Protein AF-0000000084851177 (afdb_homodimer)

Structure (mmCIF, N/CA/C/O backbone):
data_AF-0000000084851177-model_v1
#
loop_
_entity.id
_entity.type
_entity.pdbx_description
1 polymer 'Phosphatidic acid phosphatase type 2/haloperoxidase domain-containing protein'
#
loop_
_atom_site.group_PDB
_atom_site.id
_atom_site.type_symbol
_atom_site.label_atom_id
_atom_site.label_alt_id
_atom_site.label_comp_id
_atom_site.label_asym_id
_atom_site.label_entity_id
_atom_site.label_seq_id
_atom_site.pdbx_PDB_ins_code
_atom_site.Cartn_x
_atom_site.Cartn_y
_atom_site.Cartn_z
_atom_site.occupancy
_atom_site.B_iso_or_equiv
_atom_site.auth_seq_id
_atom_site.auth_comp_id
_atom_site.auth_asym_id
_atom_site.auth_atom_id
_atom_site.pdbx_PDB_model_num
ATOM 1 N N . MET A 1 1 ? 16.797 -31.953 -0.161 1 45.25 1 MET A N 1
ATOM 2 C CA . MET A 1 1 ? 15.797 -31.672 -1.191 1 45.25 1 MET A CA 1
ATOM 3 C C . MET A 1 1 ? 14.469 -32.344 -0.862 1 45.25 1 MET A C 1
ATOM 5 O O . MET A 1 1 ? 14.414 -33.562 -0.665 1 45.25 1 MET A O 1
ATOM 9 N N . SER A 1 2 ? 13.609 -31.5 -0.364 1 51.16 2 SER A N 1
ATOM 10 C CA . SER A 1 2 ? 12.445 -32.125 0.241 1 51.16 2 SER A CA 1
ATOM 11 C C . SER A 1 2 ? 11.672 -32.969 -0.784 1 51.16 2 SER A C 1
ATOM 13 O O . SER A 1 2 ? 11.336 -32.469 -1.859 1 51.16 2 SER A O 1
ATOM 15 N N . GLU A 1 3 ? 11.852 -34.188 -0.796 1 60.59 3 GLU A N 1
ATOM 16 C CA . GLU A 1 3 ? 11.305 -35.312 -1.53 1 60.59 3 GLU A CA 1
ATOM 17 C C . GLU A 1 3 ? 9.781 -35.25 -1.607 1 60.59 3 GLU A C 1
ATOM 19 O O . GLU A 1 3 ? 9.141 -36.062 -2.271 1 60.59 3 GLU A O 1
ATOM 24 N N . GLY A 1 4 ? 9.203 -34.062 -1.124 1 67.56 4 GLY A N 1
ATOM 25 C CA . GLY A 1 4 ? 7.754 -34.156 -1.092 1 67.56 4 GLY A CA 1
ATOM 26 C C . GLY A 1 4 ? 7.094 -33.656 -2.352 1 67.56 4 GLY A C 1
ATOM 27 O O . GLY A 1 4 ? 7.766 -33.125 -3.246 1 67.56 4 GLY A O 1
ATOM 28 N N . GLN A 1 5 ? 5.844 -33.969 -2.664 1 81.94 5 GLN A N 1
ATOM 29 C CA . GLN A 1 5 ? 5.031 -33.562 -3.797 1 81.94 5 GLN A CA 1
ATOM 30 C C . GLN A 1 5 ? 4.922 -32.031 -3.846 1 81.94 5 GLN A C 1
ATOM 32 O O . GLN A 1 5 ? 4.641 -31.391 -2.83 1 81.94 5 GLN A O 1
ATOM 37 N N . LYS A 1 6 ? 5.371 -31.438 -4.945 1 85.69 6 LYS A N 1
ATOM 38 C CA . LYS A 1 6 ? 5.281 -29.984 -5.121 1 85.69 6 LYS A CA 1
ATOM 39 C C . LYS A 1 6 ? 3.887 -29.578 -5.586 1 85.69 6 LYS A C 1
ATOM 41 O O . LYS A 1 6 ? 3.271 -30.266 -6.406 1 85.69 6 LYS A O 1
ATOM 46 N N . ALA A 1 7 ? 3.34 -28.625 -4.938 1 84.56 7 ALA A N 1
ATOM 47 C CA . ALA A 1 7 ? 2.045 -28.062 -5.305 1 84.56 7 ALA A CA 1
ATOM 48 C C . ALA A 1 7 ? 2.152 -26.562 -5.559 1 84.56 7 ALA A C 1
ATOM 50 O O . ALA A 1 7 ? 3.053 -25.906 -5.035 1 84.56 7 ALA A O 1
ATOM 51 N N . SER A 1 8 ? 1.317 -26.047 -6.449 1 85.31 8 SER A N 1
ATOM 52 C CA . SER A 1 8 ? 1.237 -24.609 -6.68 1 85.31 8 SER A CA 1
ATOM 53 C C . SER A 1 8 ? 0.505 -23.906 -5.543 1 85.31 8 SER A C 1
ATOM 55 O O . SER A 1 8 ? -0.486 -24.422 -5.02 1 85.31 8 SER A O 1
ATOM 57 N N . LEU A 1 9 ? 1.053 -22.797 -5.156 1 84.75 9 LEU A N 1
ATOM 58 C CA . LEU A 1 9 ? 0.37 -21.984 -4.156 1 84.75 9 LEU A CA 1
ATOM 59 C C . LEU A 1 9 ? -0.953 -21.453 -4.695 1 84.75 9 LEU A C 1
ATOM 61 O O . LEU A 1 9 ? -0.966 -20.594 -5.586 1 84.75 9 LEU A O 1
ATOM 65 N N . ASP A 1 10 ? -2.025 -21.828 -4.066 1 82 10 ASP A N 1
ATOM 66 C CA . ASP A 1 10 ? -3.371 -21.562 -4.566 1 82 10 ASP A CA 1
ATOM 67 C C . ASP A 1 10 ? -3.678 -20.062 -4.539 1 82 10 ASP A C 1
ATOM 69 O O . ASP A 1 10 ? -4.359 -19.547 -5.426 1 82 10 ASP A O 1
ATOM 73 N N . LEU A 1 11 ? -3.176 -19.375 -3.617 1 82.12 11 LEU A N 1
ATOM 74 C CA . LEU A 1 11 ? -3.475 -17.969 -3.346 1 82.12 11 LEU A CA 1
ATOM 75 C C . LEU A 1 11 ? -3.127 -17.094 -4.547 1 82.12 11 LEU A C 1
ATOM 77 O O . LEU A 1 11 ? -3.787 -16.078 -4.797 1 82.12 11 LEU A O 1
ATOM 81 N N . THR A 1 12 ? -2.15 -17.547 -5.367 1 87.44 12 THR A N 1
ATOM 82 C CA . THR A 1 12 ? -1.662 -16.688 -6.438 1 87.44 12 THR A CA 1
ATOM 83 C C . THR A 1 12 ? -1.526 -17.453 -7.742 1 87.44 12 THR A C 1
ATOM 85 O O . THR A 1 12 ? -0.949 -16.969 -8.711 1 87.44 12 THR A O 1
ATOM 88 N N . HIS A 1 13 ? -2.004 -18.625 -7.688 1 85.75 13 HIS A N 1
ATOM 89 C CA . HIS A 1 13 ? -1.957 -19.453 -8.898 1 85.75 13 HIS A CA 1
ATOM 90 C C . HIS A 1 13 ? -3.023 -19.016 -9.898 1 85.75 13 HIS A C 1
ATOM 92 O O . HIS A 1 13 ? -4.219 -19.062 -9.594 1 85.75 13 HIS A O 1
ATOM 98 N N . VAL A 1 14 ? -2.568 -18.531 -11.039 1 88.56 14 VAL A N 1
ATOM 99 C CA . VAL A 1 14 ? -3.49 -18.109 -12.086 1 88.56 14 VAL A CA 1
ATOM 100 C C . VAL A 1 14 ? -3.125 -18.797 -13.406 1 88.56 14 VAL A C 1
ATOM 102 O O . VAL A 1 14 ? -1.987 -18.688 -13.867 1 88.56 14 VAL A O 1
ATOM 105 N N . LEU A 1 15 ? -4.086 -19.531 -13.953 1 88.25 15 LEU A N 1
ATOM 106 C CA . LEU A 1 15 ? -3.932 -20.125 -15.273 1 88.25 15 LEU A CA 1
ATOM 107 C C . LEU A 1 15 ? -4.57 -19.25 -16.344 1 88.25 15 LEU A C 1
ATOM 109 O O . LEU A 1 15 ? -5.648 -18.688 -16.141 1 88.25 15 LEU A O 1
ATOM 113 N N . TYR A 1 16 ? -3.861 -19.109 -17.406 1 88.19 16 TYR A N 1
ATOM 114 C CA . TYR A 1 16 ? -4.379 -18.297 -18.516 1 88.19 16 TYR A CA 1
ATOM 115 C C . TYR A 1 16 ? -3.947 -18.875 -19.859 1 88.19 16 TYR A C 1
ATOM 117 O O . TYR A 1 16 ? -3.043 -19.719 -19.922 1 88.19 16 TYR A O 1
ATOM 125 N N . ASN A 1 17 ? -4.699 -18.484 -20.875 1 89.12 17 ASN A N 1
ATOM 126 C CA . ASN A 1 17 ? -4.324 -18.875 -22.234 1 89.12 17 ASN A CA 1
ATOM 127 C C . ASN A 1 17 ? -3.086 -18.125 -22.719 1 89.12 17 ASN A C 1
ATOM 129 O O . ASN A 1 17 ? -3.133 -16.906 -22.906 1 89.12 17 ASN A O 1
ATOM 133 N N . ASP A 1 18 ? -2.018 -18.875 -22.969 1 88 18 ASP A N 1
ATOM 134 C CA . ASP A 1 18 ? -0.722 -18.25 -23.234 1 88 18 ASP A CA 1
ATOM 135 C C . ASP A 1 18 ? -0.668 -17.656 -24.641 1 88 18 ASP A C 1
ATOM 137 O O . ASP A 1 18 ? 0.232 -16.875 -24.953 1 88 18 ASP A O 1
ATOM 141 N N . ASP A 1 19 ? -1.663 -17.859 -25.5 1 89.75 19 ASP A N 1
ATOM 142 C CA . ASP A 1 19 ? -1.691 -17.344 -26.859 1 89.75 19 ASP A CA 1
ATOM 143 C C . ASP A 1 19 ? -2.514 -16.047 -26.938 1 89.75 19 ASP A C 1
ATOM 145 O O . ASP A 1 19 ? -2.652 -15.461 -28.016 1 89.75 19 ASP A O 1
ATOM 149 N N . SER A 1 20 ? -2.979 -15.633 -25.828 1 91.62 20 SER A N 1
ATOM 150 C CA . SER A 1 20 ? -3.887 -14.492 -25.828 1 91.62 20 SER A CA 1
ATOM 151 C C . SER A 1 20 ? -3.381 -13.398 -24.891 1 91.62 20 SER A C 1
ATOM 153 O O . SER A 1 20 ? -3.297 -13.594 -23.672 1 91.62 20 SER A O 1
ATOM 155 N N . ILE A 1 21 ? -3.129 -12.281 -25.484 1 92.5 21 ILE A N 1
ATOM 156 C CA . ILE A 1 21 ? -2.721 -11.125 -24.688 1 92.5 21 ILE A CA 1
ATOM 157 C C . ILE A 1 21 ? -3.871 -10.68 -23.797 1 92.5 21 ILE A C 1
ATOM 159 O O . ILE A 1 21 ? -3.646 -10.234 -22.672 1 92.5 21 ILE A O 1
ATOM 163 N N . PHE A 1 22 ? -5.039 -10.812 -24.312 1 94.12 22 PHE A N 1
ATOM 164 C CA . PHE A 1 22 ? -6.227 -10.484 -23.531 1 94.12 22 PHE A CA 1
ATOM 165 C C . PHE A 1 22 ? -6.316 -11.359 -22.281 1 94.12 22 PHE A C 1
ATOM 167 O O . PHE A 1 22 ? -6.57 -10.859 -21.188 1 94.12 22 PHE A O 1
ATOM 174 N N . SER A 1 23 ? -6.031 -12.641 -22.453 1 93.44 23 SER A N 1
ATOM 175 C CA . SER A 1 23 ? -6.051 -13.578 -21.328 1 93.44 23 SER A CA 1
ATOM 176 C C . SER A 1 23 ? -4.977 -13.234 -20.312 1 93.44 23 SER A C 1
ATOM 178 O O . SER A 1 23 ? -5.207 -13.32 -19.094 1 93.44 23 SER A O 1
ATOM 180 N N . LEU A 1 24 ? -3.887 -12.844 -20.828 1 93 24 LEU A N 1
ATOM 181 C CA . LEU A 1 24 ? -2.812 -12.406 -19.938 1 93 24 LEU A CA 1
ATOM 182 C C . LEU A 1 24 ? -3.236 -11.18 -19.141 1 93 24 LEU A C 1
ATOM 184 O O . LEU A 1 24 ? -3.002 -11.117 -17.938 1 93 24 LEU A O 1
ATOM 188 N N . GLY A 1 25 ? -3.811 -10.234 -19.797 1 95.38 25 GLY A N 1
ATOM 189 C CA . GLY A 1 25 ? -4.32 -9.055 -19.109 1 95.38 25 GLY A CA 1
ATOM 190 C C . GLY A 1 25 ? -5.309 -9.391 -18 1 95.38 25 GLY A C 1
ATOM 191 O O . GLY A 1 25 ? -5.238 -8.82 -16.906 1 95.38 25 GLY A O 1
ATOM 192 N N . LEU A 1 26 ? -6.152 -10.312 -18.234 1 95.44 26 LEU A N 1
ATOM 193 C CA . LEU A 1 26 ? -7.145 -10.719 -17.234 1 95.44 26 LEU A CA 1
ATOM 194 C C . LEU A 1 26 ? -6.484 -11.469 -16.078 1 95.44 26 LEU A C 1
ATOM 196 O O . LEU A 1 26 ? -6.91 -11.344 -14.938 1 95.44 26 LEU A O 1
ATOM 200 N N . ALA A 1 27 ? -5.469 -12.266 -16.406 1 93.88 27 ALA A N 1
ATOM 201 C CA . ALA A 1 27 ? -4.723 -12.969 -15.367 1 93.88 27 ALA A CA 1
ATOM 202 C C . ALA A 1 27 ? -4.059 -11.977 -14.414 1 93.88 27 ALA A C 1
ATOM 204 O O . ALA A 1 27 ? -4.023 -12.203 -13.203 1 93.88 27 ALA A O 1
ATOM 205 N N . LEU A 1 28 ? -3.611 -10.891 -14.961 1 94.94 28 LEU A N 1
ATOM 206 C CA . LEU A 1 28 ? -2.977 -9.859 -14.141 1 94.94 28 LEU A CA 1
ATOM 207 C C . LEU A 1 28 ? -4.012 -9.117 -13.305 1 94.94 28 LEU A C 1
ATOM 209 O O . LEU A 1 28 ? -3.803 -8.867 -12.117 1 94.94 28 LEU A O 1
ATOM 213 N N . ILE A 1 29 ? -5.105 -8.859 -13.891 1 97.06 29 ILE A N 1
ATOM 214 C CA . ILE A 1 29 ? -6.125 -8.055 -13.227 1 97.06 29 ILE A CA 1
ATOM 215 C C . ILE A 1 29 ? -6.754 -8.859 -12.086 1 97.06 29 ILE A C 1
ATOM 217 O O . ILE A 1 29 ? -7.172 -8.289 -11.07 1 97.06 29 ILE A O 1
ATOM 221 N N . THR A 1 30 ? -6.816 -10.164 -12.25 1 96.25 30 THR A N 1
ATOM 222 C CA . THR A 1 30 ? -7.48 -10.984 -11.242 1 96.25 30 THR A CA 1
ATOM 223 C C . THR A 1 30 ? -6.664 -11.023 -9.953 1 96.25 30 THR A C 1
ATOM 225 O O . THR A 1 30 ? -7.164 -11.445 -8.906 1 96.25 30 THR A O 1
ATOM 228 N N . LEU A 1 31 ? -5.383 -10.555 -9.984 1 96.88 31 LEU A N 1
ATOM 229 C CA . LEU A 1 31 ? -4.523 -10.516 -8.805 1 96.88 31 LEU A CA 1
ATOM 230 C C . LEU A 1 31 ? -4.871 -9.32 -7.914 1 96.88 31 LEU A C 1
ATOM 232 O O . LEU A 1 31 ? -4.309 -9.164 -6.828 1 96.88 31 LEU A O 1
ATOM 236 N N . SER A 1 32 ? -5.832 -8.539 -8.266 1 98.06 32 SER A N 1
ATOM 237 C CA . SER A 1 32 ? -6.141 -7.273 -7.617 1 98.06 32 SER A CA 1
ATOM 238 C C . SER A 1 32 ? -6.422 -7.465 -6.133 1 98.06 32 SER A C 1
ATOM 240 O O . SER A 1 32 ? -5.895 -6.727 -5.297 1 98.06 32 SER A O 1
ATOM 242 N N . PRO A 1 33 ? -7.148 -8.445 -5.719 1 98.06 33 PRO A N 1
ATOM 243 C CA . PRO A 1 33 ? -7.48 -8.547 -4.297 1 98.06 33 PRO A CA 1
ATOM 244 C C . PRO A 1 33 ? -6.246 -8.711 -3.414 1 98.06 33 PRO A C 1
ATOM 246 O O . PRO A 1 33 ? -6.117 -8.031 -2.395 1 98.06 33 PRO A O 1
ATOM 249 N N . ILE A 1 34 ? -5.34 -9.562 -3.777 1 97.38 34 ILE A N 1
ATOM 250 C CA . ILE A 1 34 ? -4.164 -9.781 -2.941 1 97.38 34 ILE A CA 1
ATOM 251 C C . ILE A 1 34 ? -3.287 -8.531 -2.945 1 97.38 34 ILE A C 1
ATOM 253 O O . ILE A 1 34 ? -2.697 -8.18 -1.922 1 97.38 34 ILE A O 1
ATOM 257 N N . LEU A 1 35 ? -3.156 -7.855 -4.066 1 98.12 35 LEU A N 1
ATOM 258 C CA . LEU A 1 35 ? -2.385 -6.617 -4.164 1 98.12 35 LEU A CA 1
ATOM 259 C C . LEU A 1 35 ? -3.027 -5.512 -3.332 1 98.12 35 LEU A C 1
ATOM 261 O O . LEU A 1 35 ? -2.326 -4.738 -2.676 1 98.12 35 LEU A O 1
ATOM 265 N N . LEU A 1 36 ? -4.332 -5.477 -3.357 1 98.5 36 LEU A N 1
ATOM 266 C CA . LEU A 1 36 ? -5.051 -4.488 -2.562 1 98.5 36 LEU A CA 1
ATOM 267 C C . LEU A 1 36 ? -4.898 -4.773 -1.072 1 98.5 36 LEU A C 1
ATOM 269 O O . LEU A 1 36 ? -4.828 -3.848 -0.261 1 98.5 36 LEU A O 1
ATOM 273 N N . MET A 1 37 ? -4.863 -6.035 -0.74 1 98.12 37 MET A N 1
ATOM 274 C CA . MET A 1 37 ? -4.68 -6.395 0.663 1 98.12 37 MET A CA 1
ATOM 275 C C . MET A 1 37 ? -3.355 -5.852 1.192 1 98.12 37 MET A C 1
ATOM 277 O O . MET A 1 37 ? -3.305 -5.277 2.283 1 98.12 37 MET A O 1
ATOM 281 N N . ALA A 1 38 ? -2.33 -6.02 0.421 1 98.19 38 ALA A N 1
ATOM 282 C CA . ALA A 1 38 ? -1.024 -5.488 0.807 1 98.19 38 ALA A CA 1
ATOM 283 C C . ALA A 1 38 ? -1.045 -3.961 0.851 1 98.19 38 ALA A C 1
ATOM 285 O O . ALA A 1 38 ? -0.426 -3.352 1.727 1 98.19 38 ALA A O 1
ATOM 286 N N . SER A 1 39 ? -1.751 -3.365 -0.053 1 98.69 39 SER A N 1
ATOM 287 C CA . SER A 1 39 ? -1.875 -1.912 -0.097 1 98.69 39 SER A CA 1
ATOM 288 C C . SER A 1 39 ? -2.58 -1.38 1.146 1 98.69 39 SER A C 1
ATOM 290 O O . SER A 1 39 ? -2.16 -0.375 1.723 1 98.69 39 SER A O 1
ATOM 292 N N . TYR A 1 40 ? -3.639 -2.084 1.575 1 98.62 40 TYR A N 1
ATOM 293 C CA . TYR A 1 40 ? -4.34 -1.714 2.799 1 98.62 40 TYR A CA 1
ATOM 294 C C . TYR A 1 40 ? -3.391 -1.703 3.99 1 98.62 40 TYR A C 1
ATOM 296 O O . TYR A 1 40 ? -3.383 -0.755 4.777 1 98.62 40 TYR A O 1
ATOM 304 N N . ALA A 1 41 ? -2.631 -2.744 4.059 1 98.38 41 ALA A N 1
ATOM 305 C CA . ALA A 1 41 ? -1.723 -2.885 5.195 1 98.38 41 ALA A CA 1
ATOM 306 C C . ALA A 1 41 ? -0.7 -1.752 5.223 1 98.38 41 ALA A C 1
ATOM 308 O O . ALA A 1 41 ? -0.477 -1.133 6.266 1 98.38 41 ALA A O 1
ATOM 309 N N . ALA A 1 42 ? -0.126 -1.496 4.082 1 98.25 42 ALA A N 1
ATOM 310 C CA . ALA A 1 42 ? 0.873 -0.434 3.986 1 98.25 42 ALA A CA 1
ATOM 311 C C . ALA A 1 42 ? 0.258 0.927 4.297 1 98.25 42 ALA A C 1
ATOM 313 O O . ALA A 1 42 ? 0.846 1.729 5.027 1 98.25 42 ALA A O 1
ATOM 314 N N . LEU A 1 43 ? -0.917 1.182 3.766 1 98.38 43 LEU A N 1
ATOM 315 C CA . LEU A 1 43 ? -1.59 2.457 3.99 1 98.38 43 LEU A CA 1
ATOM 316 C C . LEU A 1 43 ? -1.994 2.609 5.453 1 98.38 43 LEU A C 1
ATOM 318 O O . LEU A 1 43 ? -1.875 3.695 6.023 1 98.38 43 LEU A O 1
ATOM 322 N N . ALA A 1 44 ? -2.455 1.512 6.02 1 98.06 44 ALA A N 1
ATOM 323 C CA . ALA A 1 44 ? -2.861 1.562 7.422 1 98.06 44 ALA A CA 1
ATOM 324 C C . ALA A 1 44 ? -1.685 1.927 8.32 1 98.06 44 ALA A C 1
ATOM 326 O O . ALA A 1 44 ? -1.815 2.764 9.219 1 98.06 44 ALA A O 1
ATOM 327 N N . VAL A 1 45 ? -0.557 1.334 8.039 1 95.75 45 VAL A N 1
ATOM 328 C CA . VAL A 1 45 ? 0.62 1.557 8.875 1 95.75 45 VAL A CA 1
ATOM 329 C C . VAL A 1 45 ? 1.164 2.963 8.633 1 95.75 45 VAL A C 1
ATOM 331 O O . VAL A 1 45 ? 1.515 3.67 9.578 1 95.75 45 VAL A O 1
ATOM 334 N N . MET A 1 46 ? 1.148 3.441 7.441 1 95.31 46 MET A N 1
ATOM 335 C CA . MET A 1 46 ? 1.825 4.691 7.098 1 95.31 46 MET A CA 1
ATOM 336 C C . MET A 1 46 ? 0.928 5.891 7.375 1 95.31 46 MET A C 1
ATOM 338 O O . MET A 1 46 ? 1.406 6.941 7.805 1 95.31 46 MET A O 1
ATOM 342 N N . THR A 1 47 ? -0.353 5.703 7.172 1 96.19 47 THR A N 1
ATOM 343 C CA . THR A 1 47 ? -1.218 6.871 7.309 1 96.19 47 THR A CA 1
ATOM 344 C C . THR A 1 47 ? -1.895 6.887 8.672 1 96.19 47 THR A C 1
ATOM 346 O O . THR A 1 47 ? -2.24 7.953 9.195 1 96.19 47 THR A O 1
ATOM 349 N N . ARG A 1 48 ? -2.182 5.641 9.188 1 97.31 48 ARG A N 1
ATOM 350 C CA . ARG A 1 48 ? -2.91 5.496 10.445 1 97.31 48 ARG A CA 1
ATOM 351 C C . ARG A 1 48 ? -4.258 6.207 10.383 1 97.31 48 ARG A C 1
ATOM 353 O O . ARG A 1 48 ? -4.688 6.832 11.352 1 97.31 48 ARG A O 1
ATOM 360 N N . GLU A 1 49 ? -4.867 6.168 9.242 1 98 49 GLU A N 1
ATOM 361 C CA . GLU A 1 49 ? -6.168 6.777 8.992 1 98 49 GLU A CA 1
ATOM 362 C C . GLU A 1 49 ? -7.305 5.832 9.367 1 98 49 GLU A C 1
ATOM 364 O O . GLU A 1 49 ? -7.332 4.68 8.93 1 98 49 GLU A O 1
ATOM 369 N N . TYR A 1 50 ? -8.188 6.363 10.141 1 98.44 50 TYR A N 1
ATOM 370 C CA . TYR A 1 50 ? -9.336 5.602 10.617 1 98.44 50 TYR A CA 1
ATOM 371 C C . TYR A 1 50 ? -10.086 4.965 9.445 1 98.44 50 TYR A C 1
ATOM 373 O O . TYR A 1 50 ? -10.414 3.775 9.492 1 98.44 50 TYR A O 1
ATOM 381 N N . LEU A 1 51 ? -10.352 5.707 8.391 1 98.12 51 LEU A N 1
ATOM 382 C CA . LEU A 1 51 ? -11.094 5.238 7.227 1 98.12 51 LEU A CA 1
ATOM 383 C C . LEU A 1 51 ? -10.414 4.02 6.605 1 98.12 51 LEU A C 1
ATOM 385 O O . LEU A 1 51 ? -11.086 3.043 6.262 1 98.12 51 LEU A O 1
ATOM 389 N N . VAL A 1 52 ? -9.086 4.059 6.391 1 98.44 52 VAL A N 1
ATOM 390 C CA . VAL A 1 52 ? -8.32 2.975 5.781 1 98.44 52 VAL A CA 1
ATOM 391 C C . VAL A 1 52 ? -8.406 1.727 6.656 1 98.44 52 VAL A C 1
ATOM 393 O O . VAL A 1 52 ? -8.609 0.62 6.152 1 98.44 52 VAL A O 1
ATOM 396 N N . ILE A 1 53 ? -8.281 1.935 7.926 1 98.69 53 ILE A N 1
ATOM 397 C CA . ILE A 1 53 ? -8.289 0.829 8.883 1 98.69 53 ILE A CA 1
ATOM 398 C C . ILE A 1 53 ? -9.664 0.171 8.898 1 98.69 53 ILE A C 1
ATOM 400 O O . ILE A 1 53 ? -9.773 -1.058 8.875 1 98.69 53 ILE A O 1
ATOM 404 N N . VAL A 1 54 ? -10.719 0.963 8.93 1 98.56 54 VAL A N 1
ATOM 405 C CA . VAL A 1 54 ? -12.078 0.443 8.906 1 98.56 54 VAL A CA 1
ATOM 406 C C . VAL A 1 54 ? -12.312 -0.323 7.602 1 98.56 54 VAL A C 1
ATOM 408 O O . VAL A 1 54 ? -12.875 -1.421 7.613 1 98.56 54 VAL A O 1
ATOM 411 N N . MET A 1 55 ? -11.898 0.263 6.5 1 98.69 55 MET A N 1
ATOM 412 C CA . MET A 1 55 ? -12.078 -0.386 5.203 1 98.69 55 MET A CA 1
ATOM 413 C C . MET A 1 55 ? -11.328 -1.717 5.156 1 98.69 55 MET A C 1
ATOM 415 O O . MET A 1 55 ? -11.867 -2.715 4.672 1 98.69 55 MET A O 1
ATOM 419 N N . TRP A 1 56 ? -10.133 -1.737 5.629 1 98.75 56 TRP A N 1
ATOM 420 C CA . TRP A 1 56 ? -9.32 -2.947 5.641 1 98.75 56 TRP A CA 1
ATOM 421 C C . TRP A 1 56 ? -9.938 -4.012 6.539 1 98.75 56 TRP A C 1
ATOM 423 O O . TRP A 1 56 ? -10.047 -5.176 6.152 1 98.75 56 TRP A O 1
ATOM 433 N N . THR A 1 57 ? -10.32 -3.633 7.785 1 98.44 57 THR A N 1
ATOM 434 C CA . THR A 1 57 ? -10.938 -4.566 8.727 1 98.44 57 THR A CA 1
ATOM 435 C C . THR A 1 57 ? -12.227 -5.141 8.148 1 98.44 57 THR A C 1
ATOM 437 O O . THR A 1 57 ? -12.508 -6.328 8.305 1 98.44 57 THR A O 1
ATOM 440 N N . GLY A 1 58 ? -13.016 -4.238 7.504 1 98.62 58 GLY A N 1
ATOM 441 C CA . GLY A 1 58 ? -14.211 -4.715 6.836 1 98.62 58 GLY A CA 1
ATOM 442 C C . GLY A 1 58 ? -13.922 -5.715 5.73 1 98.62 58 GLY A C 1
ATOM 443 O O . GLY A 1 58 ? -14.68 -6.672 5.539 1 98.62 58 GLY A O 1
ATOM 444 N N . GLN A 1 59 ? -12.867 -5.426 4.98 1 98.69 59 GLN A N 1
ATOM 445 C CA . GLN A 1 59 ? -12.453 -6.359 3.941 1 98.69 59 GLN A CA 1
ATOM 446 C C . GLN A 1 59 ? -12.102 -7.723 4.531 1 98.69 59 GLN A C 1
ATOM 448 O O . GLN A 1 59 ? -12.477 -8.758 3.98 1 98.69 59 GLN A O 1
ATOM 453 N N . LEU A 1 60 ? -11.336 -7.754 5.656 1 98.5 60 LEU A N 1
ATOM 454 C CA . LEU A 1 60 ? -10.969 -8.992 6.336 1 98.5 60 LEU A CA 1
ATOM 455 C C . LEU A 1 60 ? -12.203 -9.727 6.828 1 98.5 60 LEU A C 1
ATOM 457 O O . LEU A 1 60 ? -12.289 -10.953 6.703 1 98.5 60 LEU A O 1
ATOM 461 N N . PHE A 1 61 ? -13.07 -8.984 7.387 1 98.31 61 PHE A N 1
ATOM 462 C CA . PHE A 1 61 ? -14.336 -9.578 7.797 1 98.31 61 PHE A CA 1
ATOM 463 C C . PHE A 1 61 ? -15.047 -10.211 6.605 1 98.31 61 PHE A C 1
ATOM 465 O O . PHE A 1 61 ? -15.625 -11.297 6.727 1 98.31 61 PHE A O 1
ATOM 472 N N . GLY A 1 62 ? -15.062 -9.523 5.477 1 98.31 62 GLY A N 1
ATOM 473 C CA . GLY A 1 62 ? -15.648 -10.062 4.266 1 98.31 62 GLY A CA 1
ATOM 474 C C . GLY A 1 62 ? -15.039 -11.383 3.838 1 98.31 62 GLY A C 1
ATOM 475 O O . GLY A 1 62 ? -15.75 -12.289 3.396 1 98.31 62 GLY A O 1
ATOM 476 N N . GLU A 1 63 ? -13.734 -11.508 3.947 1 97.31 63 GLU A N 1
ATOM 477 C CA . GLU A 1 63 ? -13.062 -12.758 3.623 1 97.31 63 GLU A CA 1
ATOM 478 C C . GLU A 1 63 ? -13.5 -13.883 4.559 1 97.31 63 GLU A C 1
ATOM 480 O O . GLU A 1 63 ? -13.711 -15.016 4.121 1 97.31 63 GLU A O 1
ATOM 485 N N . ALA A 1 64 ? -13.586 -13.57 5.84 1 97.88 64 ALA A N 1
ATOM 486 C CA . ALA A 1 64 ? -14.062 -14.547 6.816 1 97.88 64 ALA A CA 1
ATOM 487 C C . ALA A 1 64 ? -15.492 -14.977 6.516 1 97.88 64 ALA A C 1
ATOM 489 O O . ALA A 1 64 ? -15.828 -16.156 6.609 1 97.88 64 ALA A O 1
ATOM 490 N N . LEU A 1 65 ? -16.266 -13.977 6.203 1 97.75 65 LEU A N 1
ATOM 491 C CA . LEU A 1 65 ? -17.656 -14.258 5.844 1 97.75 65 LEU A CA 1
ATOM 492 C C . LEU A 1 65 ? -17.719 -15.164 4.617 1 97.75 65 LEU A C 1
ATOM 494 O O . LEU A 1 65 ? -18.5 -16.125 4.59 1 97.75 65 LEU A O 1
ATOM 498 N N . ASN A 1 66 ? -16.953 -14.859 3.576 1 97.69 66 ASN A N 1
ATOM 499 C CA . ASN A 1 66 ? -16.906 -15.688 2.379 1 97.69 66 ASN A CA 1
ATOM 500 C C . ASN A 1 66 ? -16.516 -17.125 2.709 1 97.69 66 ASN A C 1
ATOM 502 O O . ASN A 1 66 ? -17.125 -18.078 2.211 1 97.69 66 ASN A O 1
ATOM 506 N N . TYR A 1 67 ? -15.516 -17.25 3.559 1 95.88 67 TYR A N 1
ATOM 507 C CA . TYR A 1 67 ? -15.055 -18.578 3.988 1 95.88 67 TYR A CA 1
ATOM 508 C C . TYR A 1 67 ? -16.172 -19.344 4.676 1 95.88 67 TYR A C 1
ATOM 510 O O . TYR A 1 67 ? -16.391 -20.531 4.383 1 95.88 67 TYR A O 1
ATOM 518 N N . ALA A 1 68 ? -16.859 -18.719 5.531 1 97 68 ALA A N 1
ATOM 519 C CA . ALA A 1 68 ? -17.953 -19.344 6.266 1 97 68 ALA A CA 1
ATOM 520 C C . ALA A 1 68 ? -19.062 -19.797 5.32 1 97 68 ALA A C 1
ATOM 522 O O . ALA A 1 68 ? -19.578 -20.906 5.445 1 97 68 ALA A O 1
ATOM 523 N N . ILE A 1 69 ? -19.406 -18.938 4.359 1 96.5 69 ILE A N 1
ATOM 524 C CA . ILE A 1 69 ? -20.469 -19.25 3.416 1 96.5 69 ILE A CA 1
ATOM 525 C C . ILE A 1 69 ? -20.062 -20.422 2.533 1 96.5 69 ILE A C 1
ATOM 527 O O . ILE A 1 69 ? -20.844 -21.344 2.295 1 96.5 69 ILE A O 1
ATOM 531 N N . LYS A 1 70 ? -18.828 -20.406 2.062 1 94.44 70 LYS A N 1
ATOM 532 C CA . LYS A 1 70 ? -18.328 -21.484 1.21 1 94.44 70 LYS A CA 1
ATOM 533 C C . LYS A 1 70 ? -18.375 -22.828 1.931 1 94.44 70 LYS A C 1
ATOM 535 O O . LYS A 1 70 ? -18.688 -23.844 1.321 1 94.44 70 LYS A O 1
ATOM 540 N N . HIS A 1 71 ? -18.094 -22.797 3.18 1 95 71 HIS A N 1
ATOM 541 C CA . HIS A 1 71 ? -18.047 -24.047 3.932 1 95 71 HIS A CA 1
ATOM 542 C C . HIS A 1 71 ? -19.438 -24.469 4.398 1 95 71 HIS A C 1
ATOM 544 O O . HIS A 1 71 ? -19.641 -25.625 4.77 1 95 71 HIS A O 1
ATOM 550 N N . ALA A 1 72 ? -20.328 -23.594 4.383 1 95.31 72 ALA A N 1
ATOM 551 C CA . ALA A 1 72 ? -21.719 -23.906 4.703 1 95.31 72 ALA A CA 1
ATOM 552 C C . ALA A 1 72 ? -22.438 -24.484 3.494 1 95.31 72 ALA A C 1
ATOM 554 O O . ALA A 1 72 ? -23.203 -25.453 3.621 1 95.31 72 ALA A O 1
ATOM 555 N N . ILE A 1 73 ? -22.188 -23.938 2.309 1 93.44 73 ILE A N 1
ATOM 556 C CA . ILE A 1 73 ? -22.938 -24.297 1.113 1 93.44 73 ILE A CA 1
ATOM 557 C C . ILE A 1 73 ? -22.188 -25.391 0.345 1 93.44 73 ILE A C 1
ATOM 559 O O . ILE A 1 73 ? -22.797 -26.297 -0.219 1 93.44 73 ILE A O 1
ATOM 563 N N . LYS A 1 74 ? -20.812 -25.312 0.3 1 91.31 74 LYS A N 1
ATOM 564 C CA . LYS A 1 74 ? -19.922 -26.312 -0.275 1 91.31 74 LYS A CA 1
ATOM 565 C C . LYS A 1 74 ? -20.234 -26.562 -1.746 1 91.31 74 LYS A C 1
ATOM 567 O O . LYS A 1 74 ? -20.297 -27.719 -2.188 1 91.31 74 LYS A O 1
ATOM 572 N N . GLN A 1 75 ? -20.594 -25.5 -2.426 1 89.94 75 GLN A N 1
ATOM 573 C CA . GLN A 1 75 ? -20.812 -25.609 -3.863 1 89.94 75 GLN A CA 1
ATOM 574 C C . GLN A 1 75 ? -19.484 -25.703 -4.613 1 89.94 75 GLN A C 1
ATOM 576 O O . GLN A 1 75 ? -18.562 -24.906 -4.359 1 89.94 75 GLN A O 1
ATOM 581 N N . ASP A 1 76 ? -19.469 -26.594 -5.547 1 87.81 76 ASP A N 1
ATOM 582 C CA . ASP A 1 76 ? -18.25 -26.828 -6.312 1 87.81 76 ASP A CA 1
ATOM 583 C C . ASP A 1 76 ? -18.031 -25.688 -7.316 1 87.81 76 ASP A C 1
ATOM 585 O O . ASP A 1 76 ? -18.969 -25 -7.703 1 87.81 76 ASP A O 1
ATOM 589 N N . ARG A 1 77 ? -16.734 -25.578 -7.758 1 86.94 77 ARG A N 1
ATOM 590 C CA . ARG A 1 77 ? -16.391 -24.719 -8.883 1 86.94 77 ARG A CA 1
ATOM 591 C C . ARG A 1 77 ? -16.859 -25.312 -10.203 1 86.94 77 ARG A C 1
ATOM 593 O O . ARG A 1 77 ? -17.125 -26.516 -10.281 1 86.94 77 ARG A O 1
ATOM 600 N N . PRO A 1 78 ? -17 -24.438 -11.195 1 83.75 78 PRO A N 1
ATOM 601 C CA . PRO A 1 78 ? -17.422 -24.984 -12.484 1 83.75 78 PRO A CA 1
ATOM 602 C C . PRO A 1 78 ? -16.453 -26.031 -13.023 1 83.75 78 PRO A C 1
ATOM 604 O O . PRO A 1 78 ? -16.875 -27.062 -13.547 1 83.75 78 PRO A O 1
ATOM 607 N N . ILE A 1 79 ? -15.172 -25.641 -12.922 1 76.81 79 ILE A N 1
ATOM 608 C CA . ILE A 1 79 ? -14.133 -26.594 -13.305 1 76.81 79 ILE A CA 1
ATOM 609 C C . ILE A 1 79 ? -13.281 -26.953 -12.078 1 76.81 79 ILE A C 1
ATOM 611 O O . ILE A 1 79 ? -12.547 -26.109 -11.562 1 76.81 79 ILE A O 1
ATOM 615 N N . GLN A 1 80 ? -13.305 -28.094 -11.688 1 71.81 80 GLN A N 1
ATOM 616 C CA . GLN A 1 80 ? -12.727 -28.516 -10.414 1 71.81 80 GLN A CA 1
ATOM 617 C C . GLN A 1 80 ? -11.203 -28.531 -10.484 1 71.81 80 GLN A C 1
ATOM 619 O O . GLN A 1 80 ? -10.531 -28.359 -9.461 1 71.81 80 GLN A O 1
ATOM 624 N N . SER A 1 81 ? -10.711 -28.641 -11.68 1 65.44 81 SER A N 1
ATOM 625 C CA . SER A 1 81 ? -9.266 -28.812 -11.82 1 65.44 81 SER A CA 1
ATOM 626 C C . SER A 1 81 ? -8.539 -27.469 -11.672 1 65.44 81 SER A C 1
ATOM 628 O O . SER A 1 81 ? -7.324 -27.438 -11.477 1 65.44 81 SER A O 1
ATOM 630 N N . ILE A 1 82 ? -9.102 -26.297 -11.672 1 68.94 82 ILE A N 1
ATOM 631 C CA . ILE A 1 82 ? -8.422 -25.016 -11.781 1 68.94 82 ILE A CA 1
ATOM 632 C C . ILE A 1 82 ? -8.234 -24.406 -10.391 1 68.94 82 ILE A C 1
ATOM 634 O O . ILE A 1 82 ? -7.285 -23.656 -10.156 1 68.94 82 ILE A O 1
ATOM 638 N N . GLY A 1 83 ? -8.812 -25.047 -9.344 1 66.31 83 GLY A N 1
ATOM 639 C CA . GLY A 1 83 ? -8.695 -24.469 -8.008 1 66.31 83 GLY A CA 1
ATOM 640 C C . GLY A 1 83 ? -9.203 -25.406 -6.922 1 66.31 83 GLY A C 1
ATOM 641 O O . GLY A 1 83 ? -10.031 -26.281 -7.18 1 66.31 83 GLY A O 1
ATOM 642 N N . ASN A 1 84 ? -8.438 -25.109 -5.812 1 73.88 84 ASN A N 1
ATOM 643 C CA . ASN A 1 84 ? -8.867 -25.922 -4.676 1 73.88 84 ASN A CA 1
ATOM 644 C C . ASN A 1 84 ? -9.898 -25.172 -3.824 1 73.88 84 ASN A C 1
ATOM 646 O O . ASN A 1 84 ? -9.938 -23.953 -3.818 1 73.88 84 ASN A O 1
ATOM 650 N N . GLY A 1 85 ? -10.93 -25.938 -3.523 1 80.62 85 GLY A N 1
ATOM 651 C CA . GLY A 1 85 ? -11.891 -25.391 -2.576 1 80.62 85 GLY A CA 1
ATOM 652 C C . GLY A 1 85 ? -13.258 -25.156 -3.178 1 80.62 85 GLY A C 1
ATOM 653 O O . GLY A 1 85 ? -13.492 -25.469 -4.348 1 80.62 85 GLY A O 1
ATOM 654 N N . TYR A 1 86 ? -14.133 -24.625 -2.371 1 88.31 86 TYR A N 1
ATOM 655 C CA . TYR A 1 86 ? -15.516 -24.359 -2.764 1 88.31 86 TYR A CA 1
ATOM 656 C C . TYR A 1 86 ? -15.617 -23.078 -3.57 1 88.31 86 TYR A C 1
ATOM 658 O O . TYR A 1 86 ? -14.844 -22.141 -3.359 1 88.31 86 TYR A O 1
ATOM 666 N N . GLY A 1 87 ? -16.609 -23.062 -4.473 1 89.75 87 GLY A N 1
ATOM 667 C CA . GLY A 1 87 ? -16.656 -21.984 -5.438 1 89.75 87 GLY A CA 1
ATOM 668 C C . GLY A 1 87 ? -17.656 -20.891 -5.062 1 89.75 87 GLY A C 1
ATOM 669 O O . GLY A 1 87 ? -17.547 -19.766 -5.531 1 89.75 87 GLY A O 1
ATOM 670 N N . PHE A 1 88 ? -18.672 -21.25 -4.273 1 92.94 88 PHE A N 1
ATOM 671 C CA . PHE A 1 88 ? -19.766 -20.328 -4.012 1 92.94 88 PHE A CA 1
ATOM 672 C C . PHE A 1 88 ? -19.625 -19.719 -2.621 1 92.94 88 PHE A C 1
ATOM 674 O O . PHE A 1 88 ? -19.578 -20.438 -1.624 1 92.94 88 PHE A O 1
ATOM 681 N N . PRO A 1 89 ? -19.656 -18.328 -2.557 1 96.31 89 PRO A N 1
ATOM 682 C CA . PRO A 1 89 ? -19.609 -17.359 -3.652 1 96.31 89 PRO A CA 1
ATOM 683 C C . PRO A 1 89 ? -18.188 -17.016 -4.07 1 96.31 89 PRO A C 1
ATOM 685 O O . PRO A 1 89 ? -17.234 -17.391 -3.381 1 96.31 89 PRO A O 1
ATOM 688 N N . SER A 1 90 ? -18.078 -16.406 -5.242 1 96.69 90 SER A N 1
ATOM 689 C CA . SER A 1 90 ? -16.766 -15.953 -5.699 1 96.69 90 SER A CA 1
ATOM 690 C C . SER A 1 90 ? -16.156 -14.961 -4.723 1 96.69 90 SER A C 1
ATOM 692 O O . SER A 1 90 ? -16.703 -13.883 -4.492 1 96.69 90 SER A O 1
ATOM 694 N N . SER A 1 91 ? -15.008 -15.266 -4.191 1 96.69 91 SER A N 1
ATOM 695 C CA . SER A 1 91 ? -14.344 -14.414 -3.207 1 96.69 91 SER A CA 1
ATOM 696 C C . SER A 1 91 ? -13.789 -13.156 -3.857 1 96.69 91 SER A C 1
ATOM 698 O O . SER A 1 91 ? -13.836 -12.07 -3.268 1 96.69 91 SER A O 1
ATOM 700 N N . HIS A 1 92 ? -13.203 -13.281 -5.07 1 97.88 92 HIS A N 1
ATOM 701 C CA . HIS A 1 92 ? -12.68 -12.109 -5.773 1 97.88 92 HIS A CA 1
ATOM 702 C C . HIS A 1 92 ? -13.789 -11.109 -6.078 1 97.88 92 HIS A C 1
ATOM 704 O O . HIS A 1 92 ? -13.602 -9.898 -5.914 1 97.88 92 HIS A O 1
ATOM 710 N N . SER A 1 93 ? -14.867 -11.656 -6.539 1 98.44 93 SER A N 1
ATOM 711 C CA . SER A 1 93 ? -16 -10.781 -6.82 1 98.44 93 SER A CA 1
ATOM 712 C C . SER A 1 93 ? -16.5 -10.109 -5.551 1 98.44 93 SER A C 1
ATOM 714 O O . SER A 1 93 ? -16.781 -8.906 -5.547 1 98.44 93 SER A O 1
ATOM 716 N N . GLN A 1 94 ? -16.656 -10.883 -4.531 1 98.81 94 GLN A N 1
ATOM 717 C CA . GLN A 1 94 ? -17.078 -10.328 -3.252 1 98.81 94 GLN A CA 1
ATOM 718 C C . GLN A 1 94 ? -16.125 -9.242 -2.781 1 98.81 94 GLN A C 1
ATOM 720 O O . GLN A 1 94 ? -16.547 -8.18 -2.316 1 98.81 94 GLN A O 1
ATOM 725 N N . TYR A 1 95 ? -14.844 -9.523 -2.904 1 98.81 95 TYR A N 1
ATOM 726 C CA . TYR A 1 95 ? -13.805 -8.578 -2.498 1 98.81 95 TYR A CA 1
ATOM 727 C C . TYR A 1 95 ? -13.961 -7.254 -3.23 1 98.81 95 TYR A C 1
ATOM 729 O O . TYR A 1 95 ? -13.977 -6.191 -2.604 1 98.81 95 TYR A O 1
ATOM 737 N N . MET A 1 96 ? -14.086 -7.34 -4.512 1 98.88 96 MET A N 1
ATOM 738 C CA . MET A 1 96 ? -14.109 -6.133 -5.336 1 98.88 96 MET A CA 1
ATOM 739 C C . MET A 1 96 ? -15.43 -5.391 -5.176 1 98.88 96 MET A C 1
ATOM 741 O O . MET A 1 96 ? -15.469 -4.16 -5.262 1 98.88 96 MET A O 1
ATOM 745 N N . GLY A 1 97 ? -16.5 -6.141 -4.984 1 98.88 97 GLY A N 1
ATOM 746 C CA . GLY A 1 97 ? -17.75 -5.488 -4.656 1 98.88 97 GLY A CA 1
ATOM 747 C C . GLY A 1 97 ? -17.672 -4.648 -3.395 1 98.88 97 GLY A C 1
ATOM 748 O O . GLY A 1 97 ? -18.156 -3.516 -3.367 1 98.88 97 GLY A O 1
ATOM 749 N N . TYR A 1 98 ? -17.109 -5.246 -2.367 1 98.94 98 TYR A N 1
ATOM 750 C CA . TYR A 1 98 ? -16.906 -4.516 -1.121 1 98.94 98 TYR A CA 1
ATOM 751 C C . TYR A 1 98 ? -16.047 -3.279 -1.35 1 98.94 98 TYR A C 1
ATOM 753 O O . TYR A 1 98 ? -16.422 -2.174 -0.953 1 98.94 98 TYR A O 1
ATOM 761 N N . PHE A 1 99 ? -14.953 -3.484 -2.002 1 98.94 99 PHE A N 1
ATOM 762 C CA . PHE A 1 99 ? -13.961 -2.439 -2.242 1 98.94 99 PHE A CA 1
ATOM 763 C C . PHE A 1 99 ? -14.586 -1.266 -2.988 1 98.94 99 PHE A C 1
ATOM 765 O O . PHE A 1 99 ? -14.484 -0.119 -2.551 1 98.94 99 PHE A O 1
ATOM 772 N N . ALA A 1 100 ? -15.195 -1.539 -4.098 1 98.81 100 ALA A N 1
ATOM 773 C CA . ALA A 1 100 ? -15.773 -0.5 -4.945 1 98.81 100 ALA A CA 1
ATOM 774 C C . ALA A 1 100 ? -16.906 0.225 -4.227 1 98.81 100 ALA A C 1
ATOM 776 O O . ALA A 1 100 ? -16.969 1.457 -4.23 1 98.81 100 ALA A O 1
ATOM 777 N N . THR A 1 101 ? -17.781 -0.515 -3.584 1 98.81 101 THR A N 1
ATOM 778 C CA . THR A 1 101 ? -18.953 0.077 -2.947 1 98.81 101 THR A CA 1
ATOM 779 C C . THR A 1 101 ? -18.531 0.982 -1.79 1 98.81 101 THR A C 1
ATOM 781 O O . THR A 1 101 ? -19.016 2.113 -1.678 1 98.81 101 THR A O 1
ATOM 784 N N . PHE A 1 102 ? -17.656 0.499 -0.985 1 98.81 102 PHE A N 1
ATOM 785 C CA . PHE A 1 102 ? -17.188 1.288 0.152 1 98.81 102 PHE A CA 1
ATOM 786 C C . PHE A 1 102 ? -16.578 2.6 -0.313 1 98.81 102 PHE A C 1
ATOM 788 O O . PHE A 1 102 ? -16.922 3.67 0.19 1 98.8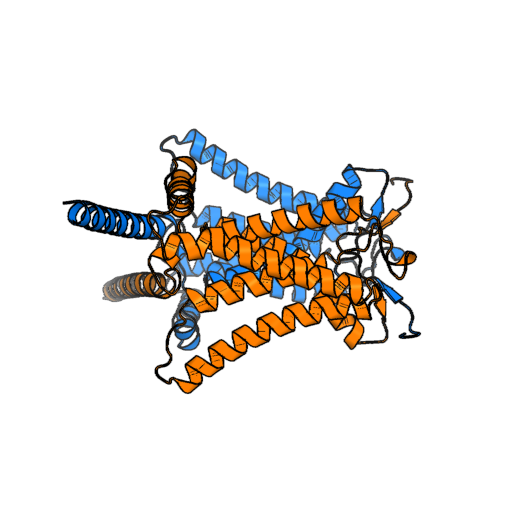1 102 PHE A O 1
ATOM 795 N N . LEU A 1 103 ? -15.719 2.553 -1.281 1 98.12 103 LEU A N 1
ATOM 796 C CA . LEU A 1 103 ? -15.008 3.738 -1.744 1 98.12 103 LEU A CA 1
ATOM 797 C C . LEU A 1 103 ? -15.953 4.703 -2.451 1 98.12 103 LEU A C 1
ATOM 799 O O . LEU A 1 103 ? -15.836 5.918 -2.297 1 98.12 103 LEU A O 1
ATOM 803 N N . ILE A 1 104 ? -16.812 4.137 -3.229 1 98.19 104 ILE A N 1
ATOM 804 C CA . ILE A 1 104 ? -17.766 4.98 -3.926 1 98.19 104 ILE A CA 1
ATOM 805 C C . ILE A 1 104 ? -18.641 5.719 -2.912 1 98.19 104 ILE A C 1
ATOM 807 O O . ILE A 1 104 ? -18.891 6.914 -3.059 1 98.19 104 ILE A O 1
ATOM 811 N N . CYS A 1 105 ? -19.141 5.031 -1.858 1 98.25 105 CYS A N 1
ATOM 812 C CA . CYS A 1 105 ? -19.906 5.68 -0.801 1 98.25 105 CYS A CA 1
ATOM 813 C C . CYS A 1 105 ? -19.094 6.797 -0.147 1 98.25 105 CYS A C 1
ATOM 815 O O . CYS A 1 105 ? -19.609 7.902 0.044 1 98.25 105 CYS A O 1
ATOM 817 N N . HIS A 1 106 ? -17.891 6.52 0.127 1 97.75 106 HIS A N 1
ATOM 818 C CA . HIS A 1 106 ? -17.047 7.523 0.775 1 97.75 106 HIS A CA 1
ATOM 819 C C . HIS A 1 106 ? -16.859 8.742 -0.119 1 97.75 106 HIS A C 1
ATOM 821 O O . HIS A 1 106 ? -16.953 9.883 0.349 1 97.75 106 HIS A O 1
ATOM 827 N N . MET A 1 107 ? -16.578 8.492 -1.346 1 95.44 107 MET A N 1
ATOM 828 C CA . MET A 1 107 ? -16.344 9.586 -2.281 1 95.44 107 MET A CA 1
ATOM 829 C C . MET A 1 107 ? -17.625 10.391 -2.492 1 95.44 107 MET A C 1
ATOM 831 O O . MET A 1 107 ? -17.578 11.617 -2.652 1 95.44 107 MET A O 1
ATOM 835 N N . TYR A 1 108 ? -18.703 9.688 -2.48 1 95.56 108 TYR A N 1
ATOM 836 C CA . TYR A 1 108 ? -19.984 10.344 -2.717 1 95.56 108 TYR A CA 1
ATOM 837 C C . TYR A 1 108 ? -20.406 11.164 -1.503 1 95.56 108 TYR A C 1
ATOM 839 O O . TYR A 1 108 ? -20.766 12.344 -1.633 1 95.56 108 TYR A O 1
ATOM 847 N N . PHE A 1 109 ? -20.25 10.664 -0.331 1 95.81 109 PHE A N 1
ATOM 848 C CA . PHE A 1 109 ? -20.875 11.281 0.835 1 95.81 109 PHE A CA 1
ATOM 849 C C . PHE A 1 109 ? -19.891 12.195 1.554 1 95.81 109 PHE A C 1
ATOM 851 O O . PHE A 1 109 ? -20.297 13.148 2.225 1 95.81 109 PHE A O 1
ATOM 858 N N . ARG A 1 110 ? -18.641 11.906 1.386 1 94.19 110 ARG A N 1
ATOM 859 C CA . ARG A 1 110 ? -17.75 12.59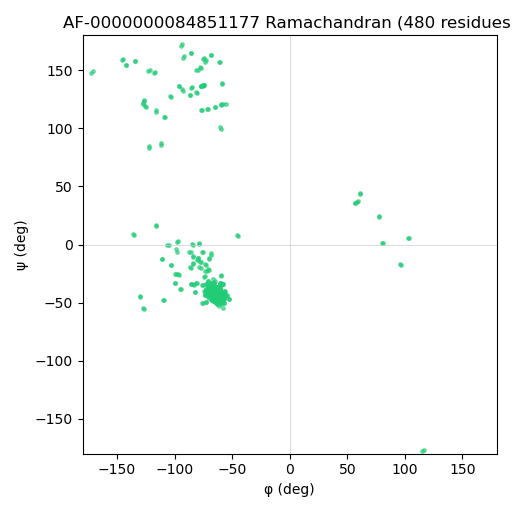4 2.314 1 94.19 110 ARG A CA 1
ATOM 860 C C . ARG A 1 110 ? -16.594 13.266 1.575 1 94.19 110 ARG A C 1
ATOM 862 O O . ARG A 1 110 ? -16.297 14.438 1.824 1 94.19 110 ARG A O 1
ATOM 869 N N . HIS A 1 111 ? -15.977 12.625 0.667 1 93.62 111 HIS A N 1
ATOM 870 C CA . HIS A 1 111 ? -14.75 13.109 0.039 1 93.62 111 HIS A CA 1
ATOM 871 C C . HIS A 1 111 ? -15.055 14.203 -0.981 1 93.62 111 HIS A C 1
ATOM 873 O O . HIS A 1 111 ? -16.016 14.094 -1.744 1 93.62 111 HIS A O 1
ATOM 879 N N . ARG A 1 112 ? -14.25 15.25 -0.948 1 90.56 112 ARG A N 1
ATOM 880 C CA . ARG A 1 112 ? -14.312 16.328 -1.938 1 90.56 112 ARG A CA 1
ATOM 881 C C . ARG A 1 112 ? -12.945 16.562 -2.566 1 90.56 112 ARG A C 1
ATOM 883 O O . ARG A 1 112 ? -11.969 16.844 -1.862 1 90.56 112 ARG A O 1
ATOM 890 N N . PHE A 1 113 ? -12.898 16.469 -3.832 1 88.38 113 PHE A N 1
ATOM 891 C CA . PHE A 1 113 ? -11.672 16.719 -4.578 1 88.38 113 PHE A CA 1
ATOM 892 C C . PHE A 1 113 ? -11.398 18.219 -4.695 1 88.38 113 PHE A C 1
ATOM 894 O O . PHE A 1 113 ? -12.32 19.031 -4.629 1 88.38 113 PHE A O 1
ATOM 901 N N . ALA A 1 114 ? -10.117 18.516 -4.812 1 84.12 114 ALA A N 1
ATOM 902 C CA . ALA A 1 114 ? -9.758 19.906 -5.066 1 84.12 114 ALA A CA 1
ATOM 903 C C . ALA A 1 114 ? -10.391 20.406 -6.355 1 84.12 114 ALA A C 1
ATOM 905 O O . ALA A 1 114 ? -10.445 19.688 -7.355 1 84.12 114 ALA A O 1
ATOM 906 N N . SER A 1 115 ? -10.875 21.594 -6.348 1 86.38 115 SER A N 1
ATOM 907 C CA . SER A 1 115 ? -11.539 22.172 -7.512 1 86.38 115 SER A CA 1
ATOM 908 C C . SER A 1 115 ? -10.531 22.781 -8.469 1 86.38 115 SER A C 1
ATOM 910 O O . SER A 1 115 ? -9.562 23.422 -8.039 1 86.38 115 SER A O 1
ATOM 912 N N . THR A 1 116 ? -10.664 22.547 -9.734 1 84.75 116 THR A N 1
ATOM 913 C CA . THR A 1 116 ? -9.859 23.219 -10.758 1 84.75 116 THR A CA 1
ATOM 914 C C . THR A 1 116 ? -10.398 24.609 -11.039 1 84.75 116 THR A C 1
ATOM 916 O O . THR A 1 116 ? -9.727 25.422 -11.68 1 84.75 116 THR A O 1
ATOM 919 N N . GLY A 1 117 ? -11.523 24.891 -10.562 1 88.75 117 GLY A N 1
ATOM 920 C CA . GLY A 1 117 ? -12.188 26.141 -10.867 1 88.75 117 GLY A CA 1
ATOM 921 C C . GLY A 1 117 ? -13.195 26.016 -11.992 1 88.75 117 GLY A C 1
ATOM 922 O O . GLY A 1 117 ? -14.008 26.922 -12.203 1 88.75 117 GLY A O 1
ATOM 923 N N . TRP A 1 118 ? -13.102 24.953 -12.781 1 92.75 118 TRP A N 1
ATOM 924 C CA . TRP A 1 118 ? -14.031 24.672 -13.867 1 92.75 118 TRP A CA 1
ATOM 925 C C . TRP A 1 118 ? -14.93 23.484 -13.523 1 92.75 118 TRP A C 1
ATOM 927 O O . TRP A 1 118 ? -14.5 22.328 -13.586 1 92.75 118 TRP A O 1
ATOM 937 N N . LYS A 1 119 ? -16.188 23.734 -13.281 1 91.69 119 LYS A N 1
ATOM 938 C CA . LYS A 1 119 ? -17.156 22.766 -12.766 1 91.69 119 LYS A CA 1
ATOM 939 C C . LYS A 1 119 ? -17.266 21.547 -13.68 1 91.69 119 LYS A C 1
ATOM 941 O O . LYS A 1 119 ? -17.266 20.406 -13.203 1 91.69 119 LYS A O 1
ATOM 946 N N . PRO A 1 120 ? -17.297 21.75 -15 1 93.25 120 PRO A N 1
ATOM 947 C CA . PRO A 1 120 ? -17.422 20.578 -15.867 1 93.25 120 PRO A CA 1
ATOM 948 C C . PRO A 1 120 ? -16.234 19.641 -15.758 1 93.25 120 PRO A C 1
ATOM 950 O O . PRO A 1 120 ? -16.391 18.422 -15.828 1 93.25 120 PRO A O 1
ATOM 953 N N . ILE A 1 121 ? -15.133 20.203 -15.602 1 92.5 121 ILE A N 1
ATOM 954 C CA . ILE A 1 121 ? -13.93 19.375 -15.477 1 92.5 121 ILE A CA 1
ATOM 955 C C . ILE A 1 121 ? -13.945 18.641 -14.141 1 92.5 121 ILE A C 1
ATOM 957 O O . ILE A 1 121 ? -13.578 17.469 -14.07 1 92.5 121 ILE A O 1
ATOM 961 N N . ASP A 1 122 ? -14.297 19.312 -13.117 1 92.5 122 ASP A N 1
ATOM 962 C CA . ASP A 1 122 ? -14.398 18.703 -11.797 1 92.5 122 ASP A CA 1
ATOM 963 C C . ASP A 1 122 ? -15.398 17.547 -11.805 1 92.5 122 ASP A C 1
ATOM 965 O O . ASP A 1 122 ? -15.141 16.484 -11.234 1 92.5 122 ASP A O 1
ATOM 969 N N . GLN A 1 123 ? -16.516 17.75 -12.477 1 93.38 123 GLN A N 1
ATOM 970 C CA . GLN A 1 123 ? -17.531 16.719 -12.562 1 93.38 123 GLN A CA 1
ATOM 971 C C . GLN A 1 123 ? -17.062 15.539 -13.398 1 93.38 123 GLN A C 1
ATOM 973 O O . GLN A 1 123 ? -17.344 14.391 -13.078 1 93.38 123 GLN A O 1
ATOM 978 N N . LEU A 1 124 ? -16.406 15.836 -14.469 1 94.62 124 LEU A N 1
ATOM 979 C CA . LEU A 1 124 ? -15.852 14.781 -15.312 1 94.62 124 LEU A CA 1
ATOM 980 C C . LEU A 1 124 ? -14.859 13.922 -14.531 1 94.62 124 LEU A C 1
ATOM 982 O O . LEU A 1 124 ? -14.867 12.695 -14.656 1 94.62 124 LEU A O 1
ATOM 986 N N . TRP A 1 125 ? -14.039 14.586 -13.727 1 92.75 125 TRP A N 1
ATOM 987 C CA . TRP A 1 125 ? -13.07 13.859 -12.922 1 92.75 125 TRP A CA 1
ATOM 988 C C . TRP A 1 125 ? -13.766 12.891 -11.969 1 92.75 125 TRP A C 1
ATOM 990 O O . TRP A 1 125 ? -13.367 11.734 -11.844 1 92.75 125 TRP A O 1
ATOM 1000 N N . ARG A 1 126 ? -14.742 13.32 -11.352 1 93.69 126 ARG A N 1
ATOM 1001 C CA . ARG A 1 126 ? -15.508 12.477 -10.43 1 93.69 126 ARG A CA 1
ATOM 1002 C C . ARG A 1 126 ? -16.109 11.281 -11.156 1 93.69 126 ARG A C 1
ATOM 1004 O O . ARG A 1 126 ? -16.062 10.156 -10.664 1 93.69 126 ARG A O 1
ATOM 1011 N N . LEU A 1 127 ? -16.672 11.547 -12.312 1 95.56 127 LEU A N 1
ATOM 1012 C CA . LEU A 1 127 ? -17.266 10.484 -13.117 1 95.56 127 LEU A CA 1
ATOM 1013 C C . LEU A 1 127 ? -16.234 9.445 -13.5 1 95.56 127 LEU A C 1
ATOM 1015 O O . LEU A 1 127 ? -16.484 8.242 -13.43 1 95.56 127 LEU A O 1
ATOM 1019 N N . VAL A 1 128 ? -15.102 9.914 -13.898 1 96.19 128 VAL A N 1
ATOM 1020 C CA . VAL A 1 128 ? -14.016 9.023 -14.312 1 96.19 128 VAL A CA 1
ATOM 1021 C C . VAL A 1 128 ? -13.617 8.125 -13.141 1 96.19 128 VAL A C 1
ATOM 1023 O O . VAL A 1 128 ? -13.383 6.93 -13.32 1 96.19 128 VAL A O 1
ATOM 1026 N N . VAL A 1 129 ? -13.578 8.68 -11.961 1 95.56 129 VAL A N 1
ATOM 1027 C CA . VAL A 1 129 ? -13.172 7.914 -10.789 1 95.56 129 VAL A CA 1
ATOM 1028 C C . VAL A 1 129 ? -14.227 6.859 -10.469 1 95.56 129 VAL A C 1
ATOM 1030 O O . VAL A 1 129 ? -13.898 5.691 -10.25 1 95.56 129 VAL A O 1
ATOM 1033 N N . TYR A 1 130 ? -15.523 7.223 -10.508 1 97.06 130 TYR A N 1
ATOM 1034 C CA . TYR A 1 130 ? -16.609 6.293 -10.219 1 97.06 130 TYR A CA 1
ATOM 1035 C C . TYR A 1 130 ? -16.656 5.172 -11.25 1 97.06 130 TYR A C 1
ATOM 1037 O O . TYR A 1 130 ? -16.703 3.992 -10.898 1 97.06 130 TYR A O 1
ATOM 1045 N N . VAL A 1 131 ? -16.594 5.535 -12.477 1 97.94 131 VAL A N 1
ATOM 1046 C CA . VAL A 1 131 ? -16.656 4.562 -13.562 1 97.94 131 VAL A CA 1
ATOM 1047 C C . VAL A 1 131 ? -15.414 3.674 -13.523 1 97.94 131 VAL A C 1
ATOM 1049 O O . VAL A 1 131 ? -15.5 2.469 -13.773 1 97.94 131 VAL A O 1
ATOM 1052 N N . GLY A 1 132 ? -14.289 4.277 -13.242 1 98.12 132 GLY A N 1
ATOM 1053 C CA . GLY A 1 132 ? -13.062 3.512 -13.117 1 98.12 132 GLY A CA 1
ATOM 1054 C C . GLY A 1 132 ? -13.141 2.432 -12.055 1 98.12 132 GLY A C 1
ATOM 1055 O O . GLY A 1 132 ? -12.695 1.304 -12.273 1 98.12 132 GLY A O 1
ATOM 1056 N N . LEU A 1 133 ? -13.688 2.77 -10.938 1 98.12 133 LEU A N 1
ATOM 1057 C CA . LEU A 1 133 ? -13.836 1.812 -9.844 1 98.12 133 LEU A CA 1
ATOM 1058 C C . LEU A 1 133 ? -14.773 0.674 -10.242 1 98.12 133 LEU A C 1
ATOM 1060 O O . LEU A 1 133 ? -14.484 -0.494 -9.969 1 98.12 133 LEU A O 1
ATOM 1064 N N . LEU A 1 134 ? -15.859 1.021 -10.875 1 98.44 134 LEU A N 1
ATOM 1065 C CA . LEU A 1 134 ? -16.828 0.018 -11.305 1 98.44 134 LEU A CA 1
ATOM 1066 C C . LEU A 1 134 ? -16.234 -0.883 -12.383 1 98.44 134 LEU A C 1
ATOM 1068 O O . LEU A 1 134 ? -16.438 -2.1 -12.352 1 98.44 134 LEU A O 1
ATOM 1072 N N . CYS A 1 135 ? -15.508 -0.28 -13.297 1 98.5 135 CYS A N 1
ATOM 1073 C CA . CYS A 1 135 ? -14.859 -1.048 -14.359 1 98.5 135 CYS A CA 1
ATOM 1074 C C . CYS A 1 135 ? -13.805 -1.982 -13.781 1 98.5 135 CYS A C 1
ATOM 1076 O O . CYS A 1 135 ? -13.664 -3.119 -14.234 1 98.5 135 CYS A O 1
ATOM 1078 N N . TRP A 1 136 ? -13.07 -1.469 -12.852 1 98.56 136 TRP A N 1
ATOM 1079 C CA . TRP A 1 136 ? -12.055 -2.291 -12.203 1 98.56 136 TRP A CA 1
ATOM 1080 C C . TRP A 1 136 ? -12.688 -3.498 -11.516 1 98.56 136 TRP A C 1
ATOM 1082 O O . TRP A 1 136 ? -12.25 -4.633 -11.719 1 98.56 136 TRP A O 1
ATOM 1092 N N . ALA A 1 137 ? -13.727 -3.246 -10.734 1 98.62 137 ALA A N 1
ATOM 1093 C CA . ALA A 1 137 ? -14.43 -4.332 -10.062 1 98.62 137 ALA A CA 1
ATOM 1094 C C . ALA A 1 137 ? -15.039 -5.305 -11.07 1 98.62 137 ALA A C 1
ATOM 1096 O O . ALA A 1 137 ? -14.93 -6.523 -10.906 1 98.62 137 ALA A O 1
ATOM 1097 N N . GLY A 1 138 ? -15.633 -4.809 -12.102 1 98.56 138 GLY A N 1
ATOM 1098 C CA . GLY A 1 138 ? -16.219 -5.633 -13.148 1 98.56 138 GLY A CA 1
ATOM 1099 C C . GLY A 1 138 ? -15.203 -6.465 -13.898 1 98.56 138 GLY A C 1
ATOM 1100 O O . GLY A 1 138 ? -15.461 -7.621 -14.234 1 98.56 138 GLY A O 1
ATOM 1101 N N . ALA A 1 139 ? -14.094 -5.832 -14.18 1 98.62 139 ALA A N 1
ATOM 1102 C CA . ALA A 1 139 ? -13.039 -6.539 -14.906 1 98.62 139 ALA A CA 1
ATOM 1103 C C . ALA A 1 139 ? -12.516 -7.719 -14.094 1 98.62 139 ALA A C 1
ATOM 1105 O O . ALA A 1 139 ? -12.258 -8.797 -14.641 1 98.62 139 ALA A O 1
ATOM 1106 N N . VAL A 1 140 ? -12.32 -7.531 -12.797 1 98.5 140 VAL A N 1
ATOM 1107 C CA . VAL A 1 140 ? -11.867 -8.625 -11.945 1 98.5 140 VAL A CA 1
ATOM 1108 C C . VAL A 1 140 ? -12.922 -9.734 -11.93 1 98.5 140 VAL A C 1
ATOM 1110 O O . VAL A 1 140 ? -12.594 -10.906 -12.094 1 98.5 140 VAL A O 1
ATOM 1113 N N . ALA A 1 141 ? -14.18 -9.352 -11.766 1 98.31 141 ALA A N 1
ATOM 1114 C CA . ALA A 1 141 ? -15.258 -10.344 -11.773 1 98.31 141 ALA A CA 1
ATOM 1115 C C . ALA A 1 141 ? -15.297 -11.102 -13.102 1 98.31 141 ALA A C 1
ATOM 1117 O O . ALA A 1 141 ? -15.398 -12.328 -13.117 1 98.31 141 ALA A O 1
ATOM 1118 N N . TYR A 1 142 ? -15.203 -10.383 -14.156 1 98 142 TYR A N 1
ATOM 1119 C CA . TYR A 1 142 ? -15.227 -10.992 -15.484 1 98 142 TYR A CA 1
ATOM 1120 C C . TYR A 1 142 ? -14.039 -11.938 -15.664 1 98 142 TYR A C 1
ATOM 1122 O O . TYR A 1 142 ? -14.172 -12.984 -16.297 1 98 142 TYR A O 1
ATOM 1130 N N . SER A 1 143 ? -12.922 -11.555 -15.172 1 96.81 143 SER A N 1
ATOM 1131 C CA . SER A 1 143 ? -11.742 -12.406 -15.289 1 96.81 143 SER A CA 1
ATOM 1132 C C . SER A 1 143 ? -11.984 -13.773 -14.664 1 96.81 143 SER A C 1
ATOM 1134 O O . SER A 1 143 ? -11.516 -14.789 -15.188 1 96.81 143 SER A O 1
ATOM 1136 N N . ARG A 1 144 ? -12.766 -13.836 -13.594 1 95.19 144 ARG A N 1
ATOM 1137 C CA . ARG A 1 144 ? -13.039 -15.102 -12.914 1 95.19 144 ARG A CA 1
ATOM 1138 C C . ARG A 1 144 ? -13.883 -16.016 -13.797 1 95.19 144 ARG A C 1
ATOM 1140 O O . ARG A 1 144 ? -13.758 -17.25 -13.719 1 95.19 144 ARG A O 1
ATOM 1147 N N . HIS A 1 145 ? -14.742 -15.406 -14.547 1 95.25 145 HIS A N 1
ATOM 1148 C CA . HIS A 1 145 ? -15.555 -16.188 -15.477 1 95.25 145 HIS A CA 1
ATOM 1149 C C . HIS A 1 145 ? -14.742 -16.609 -16.688 1 95.25 145 HIS A C 1
ATOM 1151 O O . HIS A 1 145 ? -14.758 -17.781 -17.078 1 95.25 145 HIS A O 1
ATOM 1157 N N . TYR A 1 146 ? -14.086 -15.633 -17.266 1 94 146 TYR A N 1
ATOM 1158 C CA . TYR A 1 146 ? -13.312 -15.883 -18.469 1 94 146 TYR A CA 1
ATOM 1159 C C . TYR A 1 146 ? -12.258 -16.969 -18.234 1 94 146 TYR A C 1
ATOM 1161 O O . TYR A 1 146 ? -12.039 -17.828 -19.078 1 94 146 TYR A O 1
ATOM 1169 N N . LEU A 1 147 ? -11.625 -16.938 -17.125 1 91.44 147 LEU A N 1
ATOM 1170 C CA . LEU A 1 147 ? -10.57 -17.891 -16.812 1 91.44 147 LEU A CA 1
ATOM 1171 C C . LEU A 1 147 ? -11.156 -19.172 -16.234 1 91.44 147 LEU A C 1
ATOM 1173 O O . LEU A 1 147 ? -10.422 -20.062 -15.797 1 91.44 147 LEU A O 1
ATOM 1177 N N . GLU A 1 148 ? -12.516 -19.266 -16.094 1 90.88 148 GLU A N 1
ATOM 1178 C CA . GLU A 1 148 ? -13.297 -20.469 -15.828 1 90.88 148 GLU A CA 1
ATOM 1179 C C . GLU A 1 148 ? -13.211 -20.875 -14.359 1 90.88 148 GLU A C 1
ATOM 1181 O O . GLU A 1 148 ? -13.367 -22.062 -14.031 1 90.88 148 GLU A O 1
ATOM 1186 N N . TYR A 1 149 ? -12.93 -19.938 -13.57 1 89.81 149 TYR A N 1
ATOM 1187 C CA . TYR A 1 149 ? -12.852 -20.234 -12.148 1 89.81 149 TYR A CA 1
ATOM 1188 C C . TYR A 1 149 ? -14.234 -20.266 -11.516 1 89.81 149 TYR A C 1
ATOM 1190 O O . TYR A 1 149 ? -14.469 -21.016 -10.562 1 89.81 149 TYR A O 1
ATOM 1198 N N . HIS A 1 150 ? -15.102 -19.453 -12.023 1 94.12 150 HIS A N 1
ATOM 1199 C CA . HIS A 1 150 ? -16.438 -19.312 -11.445 1 94.12 150 HIS A CA 1
ATOM 1200 C C . HIS A 1 150 ? -17.484 -19.125 -12.531 1 94.12 150 HIS A C 1
ATOM 1202 O O . HIS A 1 150 ? -17.172 -18.703 -13.648 1 94.12 150 HIS A O 1
ATOM 1208 N N . ASN A 1 151 ? -18.734 -19.516 -12.211 1 95.19 151 ASN A N 1
ATOM 1209 C CA . ASN A 1 151 ? -19.859 -19.188 -13.086 1 95.19 151 ASN A CA 1
ATOM 1210 C C . ASN A 1 151 ? -20.547 -17.891 -12.672 1 95.19 151 ASN A C 1
ATOM 1212 O O . ASN A 1 151 ? -20.219 -17.312 -11.641 1 95.19 151 ASN A O 1
ATOM 1216 N N . TRP A 1 152 ? -21.469 -17.438 -13.5 1 96.88 152 TRP A N 1
ATOM 1217 C CA . TRP A 1 152 ? -22.078 -16.141 -13.289 1 96.88 152 TRP A CA 1
ATOM 1218 C C . TRP A 1 152 ? -22.922 -16.141 -12.016 1 96.88 152 TRP A C 1
ATOM 1220 O O . TRP A 1 152 ? -23.016 -15.109 -11.336 1 96.88 152 TRP A O 1
ATOM 1230 N N . HIS A 1 153 ? -23.438 -17.219 -11.68 1 96.88 153 HIS A N 1
ATOM 1231 C CA . HIS A 1 153 ? -24.219 -17.312 -10.445 1 96.88 153 HIS A CA 1
ATOM 1232 C C . HIS A 1 153 ? -23.344 -17.047 -9.227 1 96.88 153 HIS A C 1
ATOM 1234 O O . HIS A 1 153 ? -23.688 -16.234 -8.367 1 96.88 153 HIS A O 1
ATOM 1240 N N . GLN A 1 154 ? -22.234 -17.688 -9.156 1 97.25 154 GLN A N 1
ATOM 1241 C CA . GLN A 1 154 ? -21.281 -17.516 -8.062 1 97.25 154 GLN A CA 1
ATOM 1242 C C . GLN A 1 154 ? -20.734 -16.094 -8.016 1 97.25 154 GLN A C 1
ATOM 1244 O O . GLN A 1 154 ? -20.578 -15.516 -6.934 1 97.25 154 GLN A O 1
ATOM 1249 N N . ILE A 1 155 ? -20.5 -15.508 -9.156 1 98.19 155 ILE A N 1
ATOM 1250 C CA . ILE A 1 155 ? -19.938 -14.164 -9.281 1 98.19 155 ILE A CA 1
ATOM 1251 C C . ILE A 1 155 ? -20.984 -13.133 -8.844 1 98.19 155 ILE A C 1
ATOM 1253 O O . ILE A 1 155 ? -20.672 -12.219 -8.07 1 98.19 155 ILE A O 1
ATOM 1257 N N . SER A 1 156 ? -22.219 -13.297 -9.305 1 98.31 156 SER A N 1
ATOM 1258 C CA . SER A 1 156 ? -23.281 -12.352 -8.961 1 98.31 156 SER A CA 1
ATOM 1259 C C . SER A 1 156 ? -23.531 -12.328 -7.461 1 98.31 156 SER A C 1
ATOM 1261 O O . SER A 1 156 ? -23.719 -11.258 -6.871 1 98.31 156 SER A O 1
ATOM 1263 N N . TRP A 1 157 ? -23.547 -13.453 -6.875 1 98 157 TRP A N 1
ATOM 1264 C CA . TRP A 1 157 ? -23.719 -13.516 -5.43 1 98 157 TRP A CA 1
ATOM 1265 C C . TRP A 1 157 ? -22.516 -12.914 -4.707 1 98 157 TRP A C 1
ATOM 1267 O O . TRP A 1 157 ? -22.672 -12.258 -3.67 1 98 157 TRP A O 1
ATOM 1277 N N . GLY A 1 158 ? -21.312 -13.117 -5.234 1 98.56 158 GLY A N 1
ATOM 1278 C CA . GLY A 1 158 ? -20.141 -12.469 -4.684 1 98.56 158 GLY A CA 1
ATOM 1279 C C . GLY A 1 158 ? -20.219 -10.953 -4.707 1 98.56 158 GLY A C 1
ATOM 1280 O O . GLY A 1 158 ? -20.047 -10.297 -3.68 1 98.56 158 GLY A O 1
ATOM 1281 N N . LEU A 1 159 ? -20.547 -10.484 -5.902 1 98.69 159 LEU A N 1
ATOM 1282 C CA . LEU A 1 159 ? -20.672 -9.047 -6.066 1 98.69 159 LEU A CA 1
ATOM 1283 C C . LEU A 1 159 ? -21.75 -8.484 -5.141 1 98.69 159 LEU A C 1
ATOM 1285 O O . LEU A 1 159 ? -21.547 -7.438 -4.516 1 98.69 159 LEU A O 1
ATOM 1289 N N . GLY A 1 160 ? -22.875 -9.156 -5.09 1 98.69 160 GLY A N 1
ATOM 1290 C CA . GLY A 1 160 ? -23.969 -8.711 -4.242 1 98.69 160 GLY A CA 1
ATOM 1291 C C . GLY A 1 160 ? -23.609 -8.711 -2.768 1 98.69 160 GLY A C 1
ATOM 1292 O O . GLY A 1 160 ? -23.859 -7.727 -2.066 1 98.69 160 GLY A O 1
ATOM 1293 N N . THR A 1 161 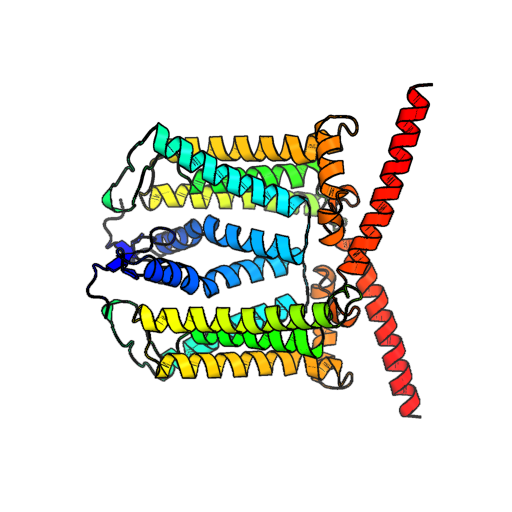? -23.062 -9.781 -2.287 1 98.62 161 THR A N 1
ATOM 1294 C CA . THR A 1 161 ? -22.656 -9.891 -0.89 1 98.62 161 THR A CA 1
ATOM 1295 C C . THR A 1 161 ? -21.609 -8.836 -0.546 1 98.62 161 THR A C 1
ATOM 1297 O O . THR A 1 161 ? -21.719 -8.164 0.48 1 98.62 161 THR A O 1
ATOM 1300 N N . GLY A 1 162 ? -20.594 -8.703 -1.407 1 98.88 162 GLY A N 1
ATOM 1301 C CA . GLY A 1 162 ? -19.562 -7.699 -1.197 1 98.88 162 GLY A CA 1
ATOM 1302 C C . GLY A 1 162 ? -20.109 -6.281 -1.165 1 98.88 162 GLY A C 1
ATOM 1303 O O . GLY A 1 162 ? -19.75 -5.492 -0.29 1 98.88 162 GLY A O 1
ATOM 1304 N N . SER A 1 163 ? -20.938 -6 -2.129 1 98.88 163 SER A N 1
ATOM 1305 C CA . SER A 1 163 ? -21.531 -4.664 -2.195 1 98.88 163 SER A CA 1
ATOM 1306 C C . SER A 1 163 ? -22.391 -4.371 -0.966 1 98.88 163 SER A C 1
ATOM 1308 O O . SER A 1 163 ? -22.312 -3.277 -0.401 1 98.88 163 SER A O 1
ATOM 1310 N N . SER A 1 164 ? -23.172 -5.34 -0.579 1 98.81 164 SER A N 1
ATOM 1311 C CA . SER A 1 164 ? -24 -5.18 0.612 1 98.81 164 SER A CA 1
ATOM 1312 C C . SER A 1 164 ? -23.141 -4.965 1.855 1 98.81 164 SER A C 1
ATOM 1314 O O . SER A 1 164 ? -23.453 -4.109 2.689 1 98.81 164 SER A O 1
ATOM 1316 N N . LEU A 1 165 ? -22.125 -5.707 1.954 1 98.81 165 LEU A N 1
ATOM 1317 C CA . LEU A 1 165 ? -21.219 -5.57 3.09 1 98.81 165 LEU A CA 1
ATOM 1318 C C . LEU A 1 165 ? -20.531 -4.207 3.078 1 98.81 165 LEU A C 1
ATOM 1320 O O . LEU A 1 165 ? -20.438 -3.549 4.113 1 98.81 165 LEU A O 1
ATOM 1324 N N . GLY A 1 166 ? -19.953 -3.82 1.881 1 98.88 166 GLY A N 1
ATOM 1325 C CA . GLY A 1 166 ? -19.312 -2.518 1.76 1 98.88 166 GLY A CA 1
ATOM 1326 C C . GLY A 1 166 ? -20.219 -1.371 2.156 1 98.88 166 GLY A C 1
ATOM 1327 O O . GLY A 1 166 ? -19.797 -0.46 2.873 1 98.88 166 GLY A O 1
ATOM 1328 N N . PHE A 1 167 ? -21.422 -1.483 1.694 1 98.75 167 PHE A N 1
ATOM 1329 C CA . PHE A 1 167 ? -22.406 -0.455 2.025 1 98.75 167 PHE A CA 1
ATOM 1330 C C . PHE A 1 167 ? -22.703 -0.454 3.52 1 98.75 167 PHE A C 1
ATOM 1332 O O . PHE A 1 167 ? -22.734 0.603 4.152 1 98.75 167 PHE A O 1
ATOM 1339 N N . SER A 1 168 ? -22.906 -1.605 4.109 1 98.75 168 SER A N 1
ATOM 1340 C CA . SER A 1 168 ? -23.266 -1.739 5.516 1 98.75 168 SER A CA 1
ATOM 1341 C C . SER A 1 168 ? -22.156 -1.249 6.43 1 98.75 168 SER A C 1
ATOM 1343 O O . SER A 1 168 ? -22.406 -0.544 7.41 1 98.75 168 SER A O 1
ATOM 1345 N N . ILE A 1 169 ? -20.953 -1.588 6.09 1 98.69 169 ILE A N 1
ATOM 1346 C CA . ILE A 1 169 ? -19.828 -1.182 6.918 1 98.69 169 ILE A CA 1
ATOM 1347 C C . ILE A 1 169 ? -19.625 0.328 6.809 1 98.69 169 ILE A C 1
ATOM 1349 O O . ILE A 1 169 ? -19.359 0.999 7.812 1 98.69 169 ILE A O 1
ATOM 1353 N N . TYR A 1 170 ? -19.719 0.85 5.613 1 98.69 170 TYR A N 1
ATOM 1354 C CA . TYR A 1 170 ? -19.594 2.295 5.453 1 98.69 170 TYR A CA 1
ATOM 1355 C C . TYR A 1 170 ? -20.688 3.025 6.211 1 98.69 170 TYR A C 1
ATOM 1357 O O . TYR A 1 170 ? -20.438 4.031 6.875 1 98.69 170 TYR A O 1
ATOM 1365 N N . LEU A 1 171 ? -21.906 2.514 6.09 1 98.19 171 LEU A N 1
ATOM 1366 C CA . LEU A 1 171 ? -23.047 3.104 6.785 1 98.19 171 LEU A CA 1
ATOM 1367 C C . LEU A 1 171 ? -22.812 3.102 8.289 1 98.19 171 LEU A C 1
ATOM 1369 O O . LEU A 1 171 ? -22.969 4.133 8.953 1 98.19 171 LEU A O 1
ATOM 1373 N N . ALA A 1 172 ? -22.391 2.035 8.82 1 98.25 172 ALA A N 1
ATOM 1374 C CA . ALA A 1 172 ? -22.297 1.839 10.266 1 98.25 172 ALA A CA 1
ATOM 1375 C C . ALA A 1 172 ? -21.094 2.59 10.836 1 98.25 172 ALA A C 1
ATOM 1377 O O . ALA A 1 172 ? -21.156 3.129 11.945 1 98.25 172 ALA A O 1
ATOM 1378 N N . CYS A 1 173 ? -20.031 2.648 10.062 1 97.88 173 CYS A N 1
ATOM 1379 C CA . CYS A 1 173 ? -18.781 3.127 10.641 1 97.88 173 CYS A CA 1
ATOM 1380 C C . CYS A 1 173 ? -18.5 4.562 10.219 1 97.88 173 CYS A C 1
ATOM 1382 O O . CYS A 1 173 ? -17.688 5.25 10.844 1 97.88 173 CYS A O 1
ATOM 1384 N N . GLU A 1 174 ? -19.141 5.043 9.18 1 96.81 174 GLU A N 1
ATOM 1385 C CA . GLU A 1 174 ? -18.797 6.371 8.672 1 96.81 174 GLU A CA 1
ATOM 1386 C C . GLU A 1 174 ? -20.031 7.258 8.57 1 96.81 174 GLU A C 1
ATOM 1388 O O . GLU A 1 174 ? -20.109 8.305 9.219 1 96.81 174 GLU A O 1
ATOM 1393 N N . LEU A 1 175 ? -21.062 6.816 7.863 1 96.94 175 LEU A N 1
ATOM 1394 C CA . LEU A 1 175 ? -22.172 7.691 7.516 1 96.94 175 LEU A CA 1
ATOM 1395 C C . LEU A 1 175 ? -23.031 7.98 8.742 1 96.94 175 LEU A C 1
ATOM 1397 O O . LEU A 1 175 ? -23.328 9.141 9.039 1 96.94 175 LEU A O 1
ATOM 1401 N N . ILE A 1 176 ? -23.438 6.984 9.484 1 97.19 176 ILE A N 1
ATOM 1402 C CA . ILE A 1 176 ? -24.328 7.164 10.625 1 97.19 176 ILE A CA 1
ATOM 1403 C C . ILE A 1 176 ? -23.625 7.969 11.719 1 97.19 176 ILE A C 1
ATOM 1405 O O . ILE A 1 176 ? -24.156 8.953 12.219 1 97.19 176 ILE A O 1
ATOM 1409 N N . PRO A 1 177 ? -22.438 7.621 12.07 1 95.56 177 PRO A N 1
ATOM 1410 C CA . PRO A 1 177 ? -21.75 8.414 13.102 1 95.56 177 PRO A CA 1
ATOM 1411 C C . PRO A 1 177 ? -21.578 9.875 12.703 1 95.56 177 PRO A C 1
ATOM 1413 O O . PRO A 1 177 ? -21.594 10.758 13.57 1 95.56 177 PRO A O 1
ATOM 1416 N N . THR A 1 178 ? -21.406 10.117 11.43 1 91.81 178 THR A N 1
ATOM 1417 C CA . THR A 1 178 ? -21.219 11.484 10.953 1 91.81 178 THR A CA 1
ATOM 1418 C C . THR A 1 178 ? -22.531 12.25 10.977 1 91.81 178 THR A C 1
ATOM 1420 O O . THR A 1 178 ? -22.594 13.398 11.422 1 91.81 178 THR A O 1
ATOM 1423 N N . LYS A 1 179 ? -23.625 11.672 10.617 1 93.5 179 LYS A N 1
ATOM 1424 C CA . LYS A 1 179 ? -24.922 12.328 10.5 1 93.5 179 LYS A CA 1
ATOM 1425 C C . LYS A 1 179 ? -25.625 12.406 11.852 1 93.5 179 LYS A C 1
ATOM 1427 O O . LYS A 1 179 ? -26.391 13.344 12.109 1 93.5 179 LYS A O 1
ATOM 1432 N N . TYR A 1 180 ? -25.406 11.391 12.633 1 93.81 180 TYR A N 1
ATOM 1433 C CA . TYR A 1 180 ? -26.047 11.312 13.945 1 93.81 180 TYR A CA 1
ATOM 1434 C C . TYR A 1 180 ? -25 11.203 15.055 1 93.81 180 TYR A C 1
ATOM 1436 O O . TYR A 1 180 ? -24.781 10.125 15.602 1 93.81 180 TYR A O 1
ATOM 1444 N N . PRO A 1 181 ? -24.469 12.273 15.508 1 90 181 PRO A N 1
ATOM 1445 C CA . PRO A 1 181 ? -23.344 12.305 16.453 1 90 181 PRO A CA 1
ATOM 1446 C C . PRO A 1 181 ? -23.734 11.789 17.828 1 90 181 PRO A C 1
ATOM 1448 O O . PRO A 1 181 ? -22.844 11.516 18.656 1 90 181 PRO A O 1
ATOM 1451 N N . THR A 1 182 ? -24.984 11.555 18.109 1 90.44 182 THR A N 1
ATOM 1452 C CA . THR A 1 182 ? -25.406 11.07 19.422 1 90.44 182 THR A CA 1
ATOM 1453 C C . THR A 1 182 ? -25.766 9.586 19.359 1 90.44 182 THR A C 1
ATOM 1455 O O . THR A 1 182 ? -26.156 8.992 20.359 1 90.44 182 THR A O 1
ATOM 1458 N N . SER A 1 183 ? -25.641 9.062 18.219 1 93.69 183 SER A N 1
ATOM 1459 C CA . SER A 1 183 ? -26 7.66 18.047 1 93.69 183 SER A CA 1
ATOM 1460 C C . SER A 1 183 ? -25.016 6.75 18.781 1 93.69 183 SER A C 1
ATOM 1462 O O . SER A 1 183 ? -23.906 7.168 19.125 1 93.69 183 SER A O 1
ATOM 1464 N N . PHE A 1 184 ? -25.422 5.555 18.984 1 96.69 184 PHE A N 1
ATOM 1465 C CA . PHE A 1 184 ? -24.578 4.535 19.594 1 96.69 184 PHE A CA 1
ATOM 1466 C C . PHE A 1 184 ? -23.312 4.312 18.766 1 96.69 184 PHE A C 1
ATOM 1468 O O . PHE A 1 184 ? -22.219 4.191 19.312 1 96.69 184 PHE A O 1
ATOM 1475 N N . LEU A 1 185 ? -23.422 4.293 17.516 1 96.88 185 LEU A N 1
ATOM 1476 C CA . LEU A 1 185 ? -22.312 4.055 16.609 1 96.88 185 LEU A CA 1
ATOM 1477 C C . LEU A 1 185 ? -21.312 5.211 16.656 1 96.88 185 LEU A C 1
ATOM 1479 O O . LEU A 1 185 ? -20.109 5.004 16.484 1 96.88 185 LEU A O 1
ATOM 1483 N N . SER A 1 186 ? -21.828 6.336 16.828 1 95.25 186 SER A N 1
ATOM 1484 C CA . SER A 1 186 ? -20.953 7.488 17 1 95.25 186 SER A CA 1
ATOM 1485 C C . SER A 1 186 ? -20.125 7.367 18.281 1 95.25 186 SER A C 1
ATOM 1487 O O . SER A 1 186 ? -18.938 7.715 18.281 1 95.25 186 SER A O 1
ATOM 1489 N N . GLN A 1 187 ? -20.781 6.883 19.312 1 95.31 187 GLN A N 1
ATOM 1490 C CA . GLN A 1 187 ? -20.078 6.688 20.578 1 95.31 187 GLN A CA 1
ATOM 1491 C C . GLN A 1 187 ? -18.984 5.633 20.438 1 95.31 187 GLN A C 1
ATOM 1493 O O . GLN A 1 187 ? -17.906 5.758 21.031 1 95.31 187 GLN A O 1
ATOM 1498 N N . VAL A 1 188 ? -19.266 4.66 19.688 1 96.94 188 VAL A N 1
ATOM 1499 C CA . VAL A 1 188 ? -18.281 3.617 19.438 1 96.94 188 VAL A CA 1
ATOM 1500 C C . VAL A 1 188 ? -17.078 4.203 18.688 1 96.94 188 VAL A C 1
ATOM 1502 O O . VAL A 1 188 ? -15.93 3.947 19.031 1 96.94 188 VAL A O 1
ATOM 1505 N N . LYS A 1 189 ? -17.328 4.934 17.641 1 96.31 189 LYS A N 1
ATOM 1506 C CA . LYS A 1 189 ? -16.281 5.578 16.875 1 96.31 189 LYS A CA 1
ATOM 1507 C C . LYS A 1 189 ? -15.43 6.496 17.75 1 96.31 189 LYS A C 1
ATOM 1509 O O . LYS A 1 189 ? -14.203 6.496 17.656 1 96.31 189 LYS A O 1
ATOM 1514 N N . LEU A 1 190 ? -16.109 7.262 18.594 1 95 190 LEU A N 1
ATOM 1515 C CA . LEU A 1 190 ? -15.414 8.141 19.531 1 95 190 LEU A CA 1
ATOM 1516 C C . LEU A 1 190 ? -14.5 7.336 20.453 1 95 190 LEU A C 1
ATOM 1518 O O . LEU A 1 190 ? -13.344 7.711 20.672 1 95 190 LEU A O 1
ATOM 1522 N N . PHE A 1 191 ? -15.023 6.293 20.922 1 96 191 PHE A N 1
ATOM 1523 C CA . PHE A 1 191 ? -14.234 5.426 21.781 1 96 191 PHE A CA 1
ATOM 1524 C C . PHE A 1 191 ? -13.023 4.871 21.047 1 96 191 PHE A C 1
ATOM 1526 O O . PHE A 1 191 ? -11.914 4.84 21.578 1 96 191 PHE A O 1
ATOM 1533 N N . VAL A 1 192 ? -13.18 4.461 19.797 1 96.56 192 VAL A N 1
ATOM 1534 C CA . VAL A 1 192 ? -12.117 3.871 18.984 1 96.56 192 VAL A CA 1
ATOM 1535 C C . VAL A 1 192 ? -11.016 4.898 18.75 1 96.56 192 VAL A C 1
ATOM 1537 O O . VAL A 1 192 ? -9.828 4.566 18.797 1 96.56 192 VAL A O 1
ATOM 1540 N N . LEU A 1 193 ? -11.352 6.129 18.562 1 96.44 193 LEU A N 1
ATOM 1541 C CA . LEU A 1 193 ? -10.391 7.16 18.203 1 96.44 193 LEU A CA 1
ATOM 1542 C C . LEU A 1 193 ? -9.742 7.77 19.438 1 96.44 193 LEU A C 1
ATOM 1544 O O . LEU A 1 193 ? -8.656 8.344 19.344 1 96.44 193 LEU A O 1
ATOM 1548 N N . GLU A 1 194 ? -10.375 7.609 20.594 1 95.94 194 GLU A N 1
ATOM 1549 C CA . GLU A 1 194 ? -9.891 8.344 21.766 1 95.94 194 GLU A CA 1
ATOM 1550 C C . GLU A 1 194 ? -9.273 7.406 22.797 1 95.94 194 GLU A C 1
ATOM 1552 O O . GLU A 1 194 ? -8.617 7.855 23.734 1 95.94 194 GLU A O 1
ATOM 1557 N N . ASN A 1 195 ? -9.469 6.125 22.656 1 96.56 195 ASN A N 1
ATOM 1558 C CA . ASN A 1 195 ? -8.867 5.223 23.625 1 96.56 195 ASN A CA 1
ATOM 1559 C C . ASN A 1 195 ? -7.344 5.332 23.625 1 96.56 195 ASN A C 1
ATOM 1561 O O . ASN A 1 195 ? -6.754 5.828 22.656 1 96.56 195 ASN A O 1
ATOM 1565 N N . PRO A 1 196 ? -6.656 4.965 24.703 1 95.88 196 PRO A N 1
ATOM 1566 C CA . PRO A 1 196 ? -5.219 5.18 24.859 1 95.88 196 PRO A CA 1
ATOM 1567 C C . PRO A 1 196 ? -4.387 4.484 23.797 1 95.88 196 PRO A C 1
ATOM 1569 O O . PRO A 1 196 ? -3.33 4.988 23.406 1 95.88 196 PRO A O 1
ATOM 1572 N N . VAL A 1 197 ? -4.789 3.391 23.344 1 95.62 197 VAL A N 1
ATOM 1573 C CA . VAL A 1 197 ? -4.047 2.646 22.328 1 95.62 197 VAL A CA 1
ATOM 1574 C C . VAL A 1 197 ? -4.074 3.406 21 1 95.62 197 VAL A C 1
ATOM 1576 O O . VAL A 1 197 ? -3.035 3.592 20.375 1 95.62 197 VAL A O 1
ATOM 1579 N N . SER A 1 198 ? -5.238 3.848 20.609 1 96.81 198 SER A N 1
ATOM 1580 C CA . SER A 1 198 ? -5.375 4.609 19.375 1 96.81 198 SER A CA 1
ATOM 1581 C C . SER A 1 198 ? -4.605 5.922 19.453 1 96.81 198 SER A C 1
ATOM 1583 O O . SER A 1 198 ? -4.027 6.363 18.453 1 96.81 198 SER A O 1
ATOM 1585 N N . THR A 1 199 ? -4.602 6.531 20.641 1 95.25 199 THR A N 1
ATOM 1586 C CA . THR A 1 199 ? -3.85 7.766 20.828 1 95.25 199 THR A CA 1
ATOM 1587 C C . THR A 1 199 ? -2.348 7.508 20.734 1 95.25 199 THR A C 1
ATOM 1589 O O . THR A 1 199 ? -1.626 8.266 20.078 1 95.25 199 THR A O 1
ATOM 1592 N N . TRP A 1 200 ? -1.99 6.402 21.328 1 92.31 200 TRP A N 1
ATOM 1593 C CA . TRP A 1 200 ? -0.58 6.035 21.281 1 92.31 200 TRP A CA 1
ATOM 1594 C C . TRP A 1 200 ? -0.152 5.723 19.844 1 92.31 200 TRP A C 1
ATOM 1596 O O . TRP A 1 200 ? 0.958 6.07 19.438 1 92.31 200 TRP A O 1
ATOM 1606 N N . LEU A 1 201 ? -1.009 5.18 19.031 1 94.31 201 LEU A N 1
ATOM 1607 C CA . LEU A 1 201 ? -0.731 4.828 17.641 1 94.31 201 LEU A CA 1
ATOM 1608 C C . LEU A 1 201 ? -0.92 6.031 16.734 1 94.31 201 LEU A C 1
ATOM 1610 O O . LEU A 1 201 ? -0.607 5.969 15.539 1 94.31 201 LEU A O 1
ATOM 1614 N N . GLN A 1 202 ? -1.489 7.09 17.281 1 96.25 202 GLN A N 1
ATOM 1615 C CA . GLN A 1 202 ? -1.732 8.328 16.562 1 96.25 202 GLN A CA 1
ATOM 1616 C C . GLN A 1 202 ? -2.664 8.102 15.375 1 96.25 202 GLN A C 1
ATOM 1618 O O . GLN A 1 202 ? -2.391 8.562 14.266 1 96.25 202 GLN A O 1
ATOM 1623 N N . ILE A 1 203 ? -3.736 7.309 15.641 1 97.81 203 ILE A N 1
ATOM 1624 C CA . ILE A 1 203 ? -4.789 7.094 14.648 1 97.81 203 ILE A CA 1
ATOM 1625 C C . ILE A 1 203 ? -5.664 8.344 14.547 1 97.81 203 ILE A C 1
ATOM 1627 O O . ILE A 1 203 ? -6.012 8.945 15.57 1 97.81 203 ILE A O 1
ATOM 1631 N N . ARG A 1 204 ? -5.996 8.727 13.352 1 97.62 204 ARG A N 1
ATOM 1632 C CA . ARG A 1 204 ? -6.812 9.914 13.141 1 97.62 204 ARG A CA 1
ATOM 1633 C C . ARG A 1 204 ? -7.926 9.648 12.133 1 97.62 204 ARG A C 1
ATOM 1635 O O . ARG A 1 204 ? -7.863 8.68 11.375 1 97.62 204 ARG A O 1
ATOM 1642 N N . ASP A 1 205 ? -8.945 10.391 12.141 1 97.56 205 ASP A N 1
ATOM 1643 C CA . ASP A 1 205 ? -9.969 10.469 11.109 1 97.56 205 ASP A CA 1
ATOM 1644 C C . ASP A 1 205 ? -9.93 11.812 10.391 1 97.56 205 ASP A C 1
ATOM 1646 O O . ASP A 1 205 ? -10.688 12.727 10.727 1 97.56 205 ASP A O 1
ATOM 1650 N N . GLY A 1 206 ? -9.086 11.836 9.406 1 96.75 206 GLY A N 1
ATOM 1651 C CA . GLY A 1 206 ? -8.883 13.086 8.688 1 96.75 206 GLY A CA 1
ATOM 1652 C C . GLY A 1 206 ? -10.148 13.602 8.023 1 96.75 206 GLY A C 1
ATOM 1653 O O . GLY A 1 206 ? -10.391 14.812 7.992 1 96.75 206 GLY A O 1
ATOM 1654 N N . TRP A 1 207 ? -10.984 12.758 7.578 1 96.31 207 TRP A N 1
ATOM 1655 C CA . TRP A 1 207 ? -12.172 13.148 6.836 1 96.31 207 TRP A CA 1
ATOM 1656 C C . TRP A 1 207 ? -13.258 13.664 7.773 1 96.31 207 TRP A C 1
ATOM 1658 O O . TRP A 1 207 ? -14.227 14.289 7.332 1 96.31 207 TRP A O 1
ATOM 1668 N N . ALA A 1 208 ? -13.102 13.414 9.023 1 94.19 208 ALA A N 1
ATOM 1669 C CA . ALA A 1 208 ? -14.031 13.992 9.992 1 94.19 208 ALA A CA 1
ATOM 1670 C C . ALA A 1 208 ? -13.828 15.492 10.117 1 94.19 208 ALA A C 1
ATOM 1672 O O . ALA A 1 208 ? -14.727 16.219 10.547 1 94.19 208 ALA A O 1
ATOM 1673 N N . ILE A 1 209 ? -12.617 15.953 9.734 1 94.69 209 ILE A N 1
ATOM 1674 C CA . ILE A 1 209 ? -12.273 17.359 9.906 1 94.69 209 ILE A CA 1
ATOM 1675 C C . ILE A 1 209 ? -12.211 18.047 8.547 1 94.69 209 ILE A C 1
ATOM 1677 O O . ILE A 1 209 ? -12.766 19.141 8.359 1 94.69 209 ILE A O 1
ATOM 1681 N N . TRP A 1 210 ? -11.547 17.422 7.648 1 94.81 210 TRP A N 1
ATOM 1682 C CA . TRP A 1 210 ? -11.328 18.031 6.336 1 94.81 210 TRP A CA 1
ATOM 1683 C C . TRP A 1 210 ? -11.977 17.188 5.238 1 94.81 210 TRP A C 1
ATOM 1685 O O . TRP A 1 210 ? -11.953 15.961 5.285 1 94.81 210 TRP A O 1
ATOM 1695 N N . SER A 1 211 ? -12.438 17.859 4.207 1 92.56 211 SER A N 1
ATOM 1696 C CA . SER A 1 211 ? -13.203 17.203 3.15 1 92.56 211 SER A CA 1
ATOM 1697 C C . SER A 1 211 ? -12.305 16.328 2.271 1 92.56 211 SER A C 1
ATOM 1699 O O . SER A 1 211 ? -12.797 15.5 1.509 1 92.56 211 SER A O 1
ATOM 1701 N N . ASP A 1 212 ? -11.008 16.516 2.299 1 93 212 ASP A N 1
ATOM 1702 C CA . ASP A 1 212 ? -10.094 15.695 1.516 1 93 212 ASP A CA 1
ATOM 1703 C C . ASP A 1 212 ? -9.164 14.891 2.424 1 93 212 ASP A C 1
ATOM 1705 O O . ASP A 1 212 ? -8.078 14.484 2.006 1 93 212 ASP A O 1
ATOM 1709 N N . GLY A 1 213 ? -9.516 14.773 3.707 1 94.25 213 GLY A N 1
ATOM 1710 C CA . GLY A 1 213 ? -8.727 14.016 4.664 1 94.25 213 GLY A CA 1
ATOM 1711 C C . GLY A 1 213 ? -7.527 14.781 5.191 1 94.25 213 GLY A C 1
ATOM 1712 O O . GLY A 1 213 ? -6.695 14.219 5.914 1 94.25 213 GLY A O 1
ATOM 1713 N N . GLY A 1 214 ? -7.332 16.031 4.777 1 94.25 214 GLY A N 1
ATOM 1714 C CA . GLY A 1 214 ? -6.258 16.875 5.262 1 94.25 214 GLY A CA 1
ATOM 1715 C C . GLY A 1 214 ? -5.105 17 4.277 1 94.25 214 GLY A C 1
ATOM 1716 O O . GLY A 1 214 ? -4.086 17.625 4.586 1 94.25 214 GLY A O 1
ATOM 1717 N N . ARG A 1 215 ? -5.277 16.453 3.109 1 92.62 215 ARG A N 1
ATOM 1718 C CA . ARG A 1 215 ? -4.191 16.375 2.139 1 92.62 215 ARG A CA 1
ATOM 1719 C C . ARG A 1 215 ? -3.744 17.766 1.708 1 92.62 215 ARG A C 1
ATOM 1721 O O . ARG A 1 215 ? -2.557 18.094 1.761 1 92.62 215 ARG A O 1
ATOM 1728 N N . GLU A 1 216 ? -4.641 18.594 1.312 1 93.31 216 GLU A N 1
ATOM 1729 C CA . GLU A 1 216 ? -4.289 19.906 0.792 1 93.31 216 GLU A CA 1
ATOM 1730 C C . GLU A 1 216 ? -3.711 20.797 1.89 1 93.31 216 GLU A C 1
ATOM 1732 O O . GLU A 1 216 ? -2.676 21.438 1.695 1 93.31 216 GLU A O 1
ATOM 1737 N N . VAL A 1 217 ? -4.324 20.844 3.031 1 94.38 217 VAL A N 1
ATOM 1738 C CA . VAL A 1 217 ? -3.895 21.703 4.125 1 94.38 217 VAL A CA 1
ATOM 1739 C C . VAL A 1 217 ? -2.508 21.281 4.602 1 94.38 217 VAL A C 1
ATOM 1741 O O . VAL A 1 217 ? -1.667 22.141 4.91 1 94.38 217 VAL A O 1
ATOM 1744 N N . GLU A 1 218 ? -2.307 20.031 4.676 1 95.38 218 GLU A N 1
ATOM 1745 C CA . GLU A 1 218 ? -1.003 19.531 5.102 1 95.38 218 GLU A CA 1
ATOM 1746 C C . GLU A 1 218 ? 0.079 19.859 4.078 1 95.38 218 GLU A C 1
ATOM 1748 O O . GLU A 1 218 ? 1.2 20.219 4.449 1 95.38 218 GLU A O 1
ATOM 1753 N N . TRP A 1 219 ? -0.236 19.734 2.816 1 96.12 219 TRP A N 1
ATOM 1754 C CA . TRP A 1 219 ? 0.72 20.078 1.771 1 96.12 219 TRP A CA 1
ATOM 1755 C C . TRP A 1 219 ? 1.053 21.578 1.813 1 96.12 219 TRP A C 1
ATOM 1757 O O . TRP A 1 219 ? 2.215 21.953 1.67 1 96.12 219 TRP A O 1
ATOM 1767 N N . GLN A 1 220 ? 0.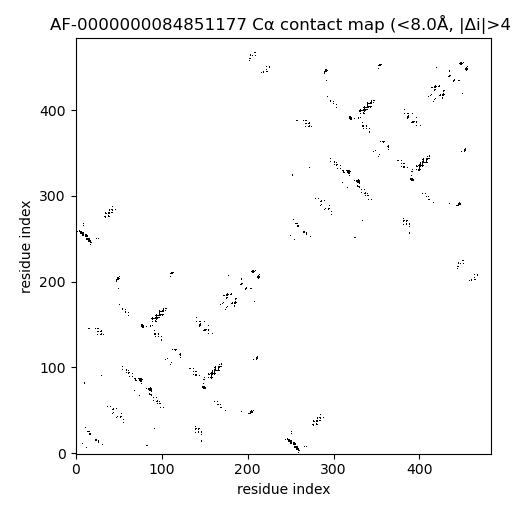058 22.422 1.996 1 96 220 GLN A N 1
ATOM 1768 C CA . GLN A 1 220 ? 0.278 23.859 2.07 1 96 220 GLN A CA 1
ATOM 1769 C C . GLN A 1 220 ? 1.195 24.219 3.236 1 96 220 GLN A C 1
ATOM 1771 O O . GLN A 1 220 ? 2.057 25.094 3.111 1 96 220 GLN A O 1
ATOM 1776 N N . ARG A 1 221 ? 0.996 23.547 4.293 1 95.94 221 ARG A N 1
ATOM 1777 C CA . ARG A 1 221 ? 1.848 23.797 5.453 1 95.94 221 ARG A CA 1
ATOM 1778 C C . ARG A 1 221 ? 3.287 23.375 5.172 1 95.94 221 ARG A C 1
ATOM 1780 O O . ARG A 1 221 ? 4.227 24.094 5.523 1 95.94 221 ARG A O 1
ATOM 1787 N N . TRP A 1 222 ? 3.457 22.234 4.633 1 96.56 222 TRP A N 1
ATOM 1788 C CA . TRP A 1 222 ? 4.793 21.781 4.254 1 96.56 222 TRP A CA 1
ATOM 1789 C C . TRP A 1 222 ? 5.445 22.781 3.293 1 96.56 222 TRP A C 1
ATOM 1791 O O . TRP A 1 222 ? 6.609 23.141 3.467 1 96.56 222 TRP A O 1
ATOM 1801 N N . ARG A 1 223 ? 4.637 23.188 2.32 1 96.44 223 ARG A N 1
ATOM 1802 C CA . ARG A 1 223 ? 5.152 24.094 1.301 1 96.44 223 ARG A CA 1
ATOM 1803 C C . ARG A 1 223 ? 5.609 25.406 1.921 1 96.44 223 ARG A C 1
ATOM 1805 O O . ARG A 1 223 ? 6.652 25.953 1.549 1 96.44 223 ARG A O 1
ATOM 1812 N N . ALA A 1 224 ? 4.848 25.906 2.836 1 96.31 224 ALA A N 1
ATOM 1813 C CA . ALA A 1 224 ? 5.199 27.141 3.527 1 96.31 224 ALA A CA 1
ATOM 1814 C C . ALA A 1 224 ? 6.516 27 4.289 1 96.31 224 ALA A C 1
ATOM 1816 O O . ALA A 1 224 ? 7.383 27.859 4.219 1 96.31 224 ALA A O 1
ATOM 1817 N N . GLU A 1 225 ? 6.684 25.891 4.969 1 95.25 225 GLU A N 1
ATOM 1818 C CA . GLU A 1 225 ? 7.914 25.625 5.711 1 95.25 225 GLU A CA 1
ATOM 1819 C C . GLU A 1 225 ? 9.094 25.406 4.77 1 95.25 225 GLU A C 1
ATOM 1821 O O . GLU A 1 225 ? 10.211 25.844 5.055 1 95.25 225 GLU A O 1
ATOM 1826 N N . TRP A 1 226 ? 8.812 24.719 3.688 1 93.75 226 TRP A N 1
ATOM 1827 C CA . TRP A 1 226 ? 9.82 24.438 2.666 1 93.75 226 TRP A CA 1
ATOM 1828 C C . TRP A 1 226 ? 10.352 25.75 2.074 1 93.75 226 TRP A C 1
ATOM 1830 O O . TRP A 1 226 ? 11.562 25.938 1.967 1 93.75 226 TRP A O 1
ATOM 1840 N N . GLU A 1 227 ? 9.5 26.641 1.761 1 93.56 227 GLU A N 1
ATOM 1841 C CA . GLU A 1 227 ? 9.875 27.938 1.181 1 93.56 227 GLU A CA 1
ATOM 1842 C C . GLU A 1 227 ? 10.609 28.797 2.197 1 93.56 227 GLU A C 1
ATOM 1844 O O . GLU A 1 227 ? 11.539 29.531 1.84 1 93.56 227 GLU A O 1
ATOM 1849 N N . LYS A 1 228 ? 10.18 28.703 3.393 1 93.06 228 LYS A N 1
ATOM 1850 C CA . LYS A 1 228 ? 10.859 29.438 4.457 1 93.06 228 LYS A CA 1
ATOM 1851 C C . LYS A 1 228 ? 12.305 28.969 4.613 1 93.06 228 LYS A C 1
ATOM 1853 O O . LYS A 1 228 ? 13.211 29.797 4.742 1 93.06 228 LYS A O 1
ATOM 1858 N N . GLN A 1 229 ? 12.562 27.719 4.578 1 88.62 229 GLN A N 1
ATOM 1859 C CA . GLN A 1 229 ? 13.898 27.156 4.727 1 88.62 229 GLN A CA 1
ATOM 1860 C C . GLN A 1 229 ? 14.781 27.516 3.529 1 88.62 229 GLN A C 1
ATOM 1862 O O . GLN A 1 229 ? 15.977 27.75 3.68 1 88.62 229 GLN A O 1
ATOM 1867 N N . LYS A 1 230 ? 14.219 27.5 2.4 1 86 230 LYS A N 1
ATOM 1868 C CA . LYS A 1 230 ? 14.961 27.859 1.191 1 86 230 LYS A CA 1
ATOM 1869 C C . LYS A 1 230 ? 15.438 29.312 1.249 1 86 230 LYS A C 1
ATOM 1871 O O . LYS A 1 230 ? 16.578 29.609 0.862 1 86 230 LYS A O 1
ATOM 1876 N N . LYS A 1 231 ? 14.609 30.172 1.715 1 85.5 231 LYS A N 1
ATOM 1877 C CA . LYS A 1 231 ? 14.961 31.578 1.827 1 85.5 231 LYS A CA 1
ATOM 1878 C C . LYS A 1 231 ? 16.094 31.797 2.834 1 85.5 231 LYS A C 1
ATOM 1880 O O . LYS A 1 231 ? 17 32.562 2.592 1 85.5 231 LYS A O 1
ATOM 1885 N N . VAL A 1 232 ? 16.062 31.094 3.859 1 82.62 232 VAL A N 1
ATOM 1886 C CA . VAL A 1 232 ? 17.078 31.203 4.895 1 82.62 232 VAL A CA 1
ATOM 1887 C C . VAL A 1 232 ? 18.406 30.641 4.379 1 82.62 232 VAL A C 1
ATOM 1889 O O . VAL A 1 232 ? 19.469 31.219 4.625 1 82.62 232 VAL A O 1
ATOM 1892 N N . GLY A 1 233 ? 18.344 29.516 3.637 1 75.5 233 GLY A N 1
ATOM 1893 C CA . GLY A 1 233 ? 19.531 28.938 3.057 1 75.5 233 GLY A CA 1
ATOM 1894 C C . GLY A 1 233 ? 20.203 29.828 2.039 1 75.5 233 GLY A C 1
ATOM 1895 O O . GLY A 1 233 ? 21.438 29.922 1.997 1 75.5 233 GLY A O 1
ATOM 1896 N N . GLN A 1 234 ? 19.453 30.469 1.27 1 73.88 234 GLN A N 1
ATOM 1897 C CA . GLN A 1 234 ? 19.969 31.391 0.266 1 73.88 234 GLN A CA 1
ATOM 1898 C C . GLN A 1 234 ? 20.641 32.594 0.921 1 73.88 234 GLN A C 1
ATOM 1900 O O . GLN A 1 234 ? 21.656 33.094 0.442 1 73.88 234 GLN A O 1
ATOM 1905 N N . LEU A 1 235 ? 20 33 2.006 1 70.25 235 LEU A N 1
ATOM 1906 C CA . LEU A 1 235 ? 20.547 34.125 2.736 1 70.25 235 LEU A CA 1
ATOM 1907 C C . LEU A 1 235 ? 21.891 33.781 3.365 1 70.25 235 LEU A C 1
ATOM 1909 O O . LEU A 1 235 ? 22.812 34.594 3.371 1 70.25 235 LEU A O 1
ATOM 1913 N N . LYS A 1 236 ? 22.094 32.719 3.742 1 73.12 236 LYS A N 1
ATOM 1914 C CA . LYS A 1 236 ? 23.328 32.25 4.363 1 73.12 236 LYS A CA 1
ATOM 1915 C C . LYS A 1 236 ? 24.438 32.094 3.326 1 73.12 236 LYS A C 1
ATOM 1917 O O . LYS A 1 236 ? 25.594 32.406 3.592 1 73.12 236 LYS A O 1
ATOM 1922 N N . THR A 1 237 ? 24.062 31.531 2.209 1 69.69 237 THR A N 1
ATOM 1923 C CA . THR A 1 237 ? 25.047 31.344 1.148 1 69.69 237 THR A CA 1
ATOM 1924 C C . THR A 1 237 ? 25.438 32.688 0.544 1 69.69 237 THR A C 1
ATOM 1926 O O . THR A 1 237 ? 26.594 32.875 0.151 1 69.69 237 THR A O 1
ATOM 1929 N N . GLY A 1 238 ? 24.469 33.594 0.457 1 63.03 238 GLY A N 1
ATOM 1930 C CA . GLY A 1 238 ? 24.766 34.938 -0.025 1 63.03 238 GLY A CA 1
ATOM 1931 C C . GLY A 1 238 ? 25.672 35.719 0.904 1 63.03 238 GLY A C 1
ATOM 1932 O O . GLY A 1 238 ? 26.547 36.438 0.447 1 63.03 238 GLY A O 1
ATOM 1933 N N . THR A 1 239 ? 25.5 35.531 2.158 1 62.47 239 THR A N 1
ATOM 1934 C CA . THR A 1 239 ? 26.312 36.281 3.133 1 62.47 239 THR A CA 1
ATOM 1935 C C . THR A 1 239 ? 27.734 35.719 3.166 1 62.47 239 THR A C 1
ATOM 1937 O O . THR A 1 239 ? 28.672 36.438 3.541 1 62.47 239 THR A O 1
ATOM 1940 N N . LYS A 1 240 ? 27.953 34.469 2.859 1 58.53 240 LYS A N 1
ATOM 1941 C CA . LYS A 1 240 ? 29.297 33.938 2.852 1 58.53 240 LYS A CA 1
ATOM 1942 C C . LYS A 1 240 ? 30.062 34.375 1.605 1 58.53 240 LYS A C 1
ATOM 1944 O O . LYS A 1 240 ? 31.281 34.188 1.513 1 58.53 240 LYS A O 1
ATOM 1949 N N . ARG A 1 241 ? 29.438 34.75 0.626 1 53.97 241 ARG A N 1
ATOM 1950 C CA . ARG A 1 241 ? 30.078 35.188 -0.604 1 53.97 241 ARG A CA 1
ATOM 1951 C C . ARG A 1 241 ? 30.438 36.688 -0.525 1 53.97 241 ARG A C 1
ATOM 1953 O O . ARG A 1 241 ? 31.062 37.219 -1.436 1 53.97 241 ARG A O 1
ATOM 1960 N N . LEU A 1 242 ? 30 37.281 0.54 1 46.75 242 LEU A N 1
ATOM 1961 C CA . LEU A 1 242 ? 30.484 38.656 0.754 1 46.75 242 LEU A CA 1
ATOM 1962 C C . LEU A 1 242 ? 31.688 38.656 1.71 1 46.75 242 LEU A C 1
ATOM 1964 O O . LEU A 1 242 ? 31.719 37.875 2.672 1 46.75 242 LEU A O 1
ATOM 1968 N N . MET B 1 1 ? -14.703 -21.031 -25.422 1 44.47 1 MET B N 1
ATOM 1969 C CA . MET B 1 1 ? -13.695 -21.594 -24.531 1 44.47 1 MET B CA 1
ATOM 1970 C C . MET B 1 1 ? -12.344 -21.703 -25.234 1 44.47 1 MET B C 1
ATOM 1972 O O . MET B 1 1 ? -12.234 -22.312 -26.297 1 44.47 1 MET B O 1
ATOM 1976 N N . SER B 1 2 ? -11.555 -20.734 -24.891 1 50.75 2 SER B N 1
ATOM 1977 C CA . SER B 1 2 ? -10.375 -20.609 -25.75 1 50.75 2 SER B CA 1
ATOM 1978 C C . SER B 1 2 ? -9.523 -21.875 -25.703 1 50.75 2 SER B C 1
ATOM 1980 O O . SER B 1 2 ? -9.18 -22.359 -24.625 1 50.75 2 SER B O 1
ATOM 1982 N N . GLU B 1 3 ? -9.633 -22.656 -26.641 1 60.78 3 GLU B N 1
ATOM 1983 C CA . GLU B 1 3 ? -8.992 -23.906 -27.031 1 60.78 3 GLU B CA 1
ATOM 1984 C C . GLU B 1 3 ? -7.477 -23.828 -26.875 1 60.78 3 GLU B C 1
ATOM 1986 O O . GLU B 1 3 ? -6.773 -24.812 -27.062 1 60.78 3 GLU B O 1
ATOM 1991 N N . GLY B 1 4 ? -6.988 -22.672 -26.25 1 67.19 4 GLY B N 1
ATOM 1992 C CA . GLY B 1 4 ? -5.535 -22.641 -26.312 1 67.19 4 GLY B CA 1
ATOM 1993 C C . GLY B 1 4 ? -4.879 -23.25 -25.078 1 67.19 4 GLY B C 1
ATOM 1994 O O . GLY B 1 4 ? -5.562 -23.656 -24.141 1 67.19 4 GLY B O 1
ATOM 1995 N N . GLN B 1 5 ? -3.605 -23.656 -25.109 1 81.94 5 GLN B N 1
ATOM 1996 C CA . GLN B 1 5 ? -2.797 -24.219 -24.031 1 81.94 5 GLN B CA 1
ATOM 1997 C C . GLN B 1 5 ? -2.771 -23.297 -22.812 1 81.94 5 GLN B C 1
ATOM 1999 O O . GLN B 1 5 ? -2.555 -22.078 -22.953 1 81.94 5 GLN B O 1
ATOM 2004 N N . LYS B 1 6 ? -3.223 -23.781 -21.672 1 85.62 6 LYS B N 1
ATOM 2005 C CA . LYS B 1 6 ? -3.215 -23 -20.438 1 85.62 6 LYS B CA 1
ATOM 2006 C C . LYS B 1 6 ? -1.835 -23.016 -19.781 1 85.62 6 LYS B C 1
ATOM 2008 O O . LYS B 1 6 ? -1.153 -24.047 -19.781 1 85.62 6 LYS B O 1
ATOM 2013 N N . ALA B 1 7 ? -1.366 -21.891 -19.453 1 84.69 7 ALA B N 1
ATOM 2014 C CA . ALA B 1 7 ? -0.096 -21.734 -18.75 1 84.69 7 ALA B CA 1
ATOM 2015 C C . ALA B 1 7 ? -0.288 -21 -17.422 1 84.69 7 ALA B C 1
ATOM 2017 O O . ALA B 1 7 ? -1.243 -20.234 -17.266 1 84.69 7 ALA B O 1
ATOM 2018 N N . SER B 1 8 ? 0.548 -21.297 -16.438 1 85.5 8 SER B N 1
ATOM 2019 C CA . SER B 1 8 ? 0.546 -20.578 -15.172 1 85.5 8 SER B CA 1
ATOM 2020 C C . SER B 1 8 ? 1.203 -19.203 -15.32 1 85.5 8 SER B C 1
ATOM 2022 O O . SER B 1 8 ? 2.209 -19.062 -16.016 1 85.5 8 SER B O 1
ATOM 2024 N N . LEU B 1 9 ? 0.571 -18.25 -14.711 1 84.56 9 LEU B N 1
ATOM 2025 C CA . LEU B 1 9 ? 1.176 -16.922 -14.695 1 84.56 9 LEU B CA 1
ATOM 2026 C C . LEU B 1 9 ? 2.479 -16.922 -13.906 1 84.56 9 LEU B C 1
ATOM 2028 O O . LEU B 1 9 ? 2.467 -17.094 -12.68 1 84.56 9 LEU B O 1
ATOM 2032 N N . ASP B 1 10 ? 3.555 -16.609 -14.562 1 81.88 10 ASP B N 1
ATOM 2033 C CA . ASP B 1 10 ? 4.895 -16.75 -14 1 81.88 10 ASP B CA 1
ATOM 2034 C C . ASP B 1 10 ? 5.113 -15.773 -12.844 1 81.88 10 ASP B C 1
ATOM 2036 O O . ASP B 1 10 ? 5.785 -16.094 -11.867 1 81.88 10 ASP B O 1
ATOM 2040 N N . LEU B 1 11 ? 4.547 -14.656 -12.898 1 82 11 LEU B N 1
ATOM 2041 C CA . LEU B 1 11 ? 4.754 -13.547 -11.969 1 82 11 LEU B CA 1
ATOM 2042 C C . LEU B 1 11 ? 4.383 -13.961 -10.547 1 82 11 LEU B C 1
ATOM 2044 O O . LEU B 1 11 ? 4.984 -13.477 -9.586 1 82 11 LEU B O 1
ATOM 2048 N N . THR B 1 12 ? 3.465 -14.945 -10.422 1 87.12 12 THR B N 1
ATOM 2049 C CA . THR B 1 12 ? 2.955 -15.266 -9.094 1 87.12 12 THR B CA 1
ATOM 2050 C C . THR B 1 12 ? 2.898 -16.781 -8.883 1 87.12 12 THR B C 1
ATOM 2052 O O . THR B 1 12 ? 2.299 -17.25 -7.914 1 87.12 12 THR B O 1
ATOM 2055 N N . HIS B 1 13 ? 3.459 -17.438 -9.805 1 85.75 13 HIS B N 1
ATOM 2056 C CA . HIS B 1 13 ? 3.498 -18.891 -9.68 1 85.75 13 HIS B CA 1
ATOM 2057 C C . HIS B 1 13 ? 4.562 -19.328 -8.68 1 85.75 13 HIS B C 1
ATOM 2059 O O . HIS B 1 13 ? 5.75 -19.062 -8.875 1 85.75 13 HIS B O 1
ATOM 2065 N N . VAL B 1 14 ? 4.113 -19.938 -7.598 1 88.5 14 VAL B N 1
ATOM 2066 C CA . VAL B 1 14 ? 5.035 -20.422 -6.578 1 88.5 14 VAL B CA 1
ATOM 2067 C C . VAL B 1 14 ? 4.75 -21.891 -6.285 1 88.5 14 VAL B C 1
ATOM 2069 O O . VAL B 1 14 ? 3.621 -22.266 -5.953 1 88.5 14 VAL B O 1
ATOM 2072 N N . LEU B 1 15 ? 5.762 -22.719 -6.492 1 88.19 15 LEU B N 1
ATOM 2073 C CA . LEU B 1 15 ? 5.68 -24.125 -6.125 1 88.19 15 LEU B CA 1
ATOM 2074 C C . LEU B 1 15 ? 6.297 -24.375 -4.75 1 88.19 15 LEU B C 1
ATOM 2076 O O . LEU B 1 15 ? 7.328 -23.781 -4.418 1 88.19 15 LEU B O 1
ATOM 2080 N N . TYR B 1 16 ? 5.609 -25.156 -4 1 88.25 16 TYR B N 1
ATOM 2081 C CA . TYR B 1 16 ? 6.109 -25.469 -2.666 1 88.25 16 TYR B CA 1
ATOM 2082 C C . TYR B 1 16 ? 5.75 -26.906 -2.273 1 88.25 16 TYR B C 1
ATOM 2084 O O . TYR B 1 16 ? 4.895 -27.531 -2.902 1 88.25 16 TYR B O 1
ATOM 2092 N N . ASN B 1 17 ? 6.52 -27.422 -1.302 1 89.19 17 ASN B N 1
ATOM 2093 C CA . ASN B 1 17 ? 6.199 -28.734 -0.755 1 89.19 17 ASN B CA 1
ATOM 2094 C C . ASN B 1 17 ? 4.934 -28.703 0.096 1 89.19 17 ASN B C 1
ATOM 2096 O O . ASN B 1 17 ? 4.918 -28.078 1.165 1 89.19 17 ASN B O 1
ATOM 2100 N N . ASP B 1 18 ? 3.912 -29.438 -0.354 1 88.06 18 ASP B N 1
ATOM 2101 C CA . ASP B 1 18 ? 2.59 -29.312 0.252 1 88.06 18 ASP B CA 1
ATOM 2102 C C . ASP B 1 18 ? 2.537 -30.031 1.597 1 88.06 18 ASP B C 1
ATOM 2104 O O . ASP B 1 18 ? 1.603 -29.844 2.375 1 88.06 18 ASP B O 1
ATOM 2108 N N . ASP B 1 19 ? 3.576 -30.781 2.02 1 89.75 19 ASP B N 1
ATOM 2109 C CA . ASP B 1 19 ? 3.607 -31.5 3.289 1 89.75 19 ASP B CA 1
ATOM 2110 C C . ASP B 1 19 ? 4.355 -30.688 4.355 1 89.75 19 ASP B C 1
ATOM 2112 O O . ASP B 1 19 ? 4.496 -31.141 5.492 1 89.75 19 ASP B O 1
ATOM 2116 N N . SER B 1 20 ? 4.758 -29.547 3.98 1 91.81 20 SER B N 1
ATOM 2117 C CA . SER B 1 20 ? 5.594 -28.766 4.883 1 91.81 20 SER B CA 1
ATOM 2118 C C . SER B 1 20 ? 4.996 -27.391 5.133 1 91.81 20 SER B C 1
ATOM 2120 O O . SER B 1 20 ? 4.895 -26.578 4.215 1 91.81 20 SER B O 1
ATOM 2122 N N . ILE B 1 21 ? 4.688 -27.156 6.371 1 92.62 21 ILE B N 1
ATOM 2123 C CA . ILE B 1 21 ? 4.188 -25.844 6.758 1 92.62 21 ILE B CA 1
ATOM 2124 C C . ILE B 1 21 ? 5.281 -24.797 6.566 1 92.62 21 ILE B C 1
ATOM 2126 O O . ILE B 1 21 ? 5 -23.656 6.195 1 92.62 21 ILE B O 1
ATOM 2130 N N . PHE B 1 22 ? 6.473 -25.219 6.828 1 94.38 22 PHE B N 1
ATOM 2131 C CA . PHE B 1 22 ? 7.613 -24.328 6.625 1 94.38 22 PHE B CA 1
ATOM 2132 C C . PHE B 1 22 ? 7.723 -23.906 5.164 1 94.38 22 PHE B C 1
ATOM 2134 O O . PHE B 1 22 ? 7.914 -22.734 4.867 1 94.38 22 PHE B O 1
ATOM 2141 N N . SER B 1 23 ? 7.527 -24.859 4.27 1 93.56 23 SER B N 1
ATOM 2142 C CA . SER B 1 23 ? 7.57 -24.578 2.836 1 93.56 23 SER B CA 1
ATOM 2143 C C . SER B 1 23 ? 6.449 -23.641 2.424 1 93.56 23 SER B C 1
ATOM 2145 O O . SER B 1 23 ? 6.652 -22.75 1.597 1 93.56 23 SER B O 1
ATOM 2147 N N . LEU B 1 24 ? 5.352 -23.859 3.023 1 93.06 24 LEU B N 1
ATOM 2148 C CA . LEU B 1 24 ? 4.23 -22.953 2.773 1 93.06 24 LEU B CA 1
ATOM 2149 C C . LEU B 1 24 ? 4.555 -21.547 3.232 1 93.06 24 LEU B C 1
ATOM 2151 O O . LEU B 1 24 ? 4.285 -20.578 2.516 1 93.06 24 LEU B O 1
ATOM 2155 N N . GLY B 1 25 ? 5.086 -21.422 4.391 1 95.5 25 GLY B N 1
ATOM 2156 C CA . GLY B 1 25 ? 5.504 -20.125 4.891 1 95.5 25 GLY B CA 1
ATOM 2157 C C . GLY B 1 25 ? 6.48 -19.422 3.969 1 95.5 25 GLY B C 1
ATOM 2158 O O . GLY B 1 25 ? 6.348 -18.219 3.713 1 95.5 25 GLY B O 1
ATOM 2159 N N . LEU B 1 26 ? 7.383 -20.125 3.414 1 95.5 26 LEU B N 1
ATOM 2160 C CA . LEU B 1 26 ? 8.367 -19.547 2.506 1 95.5 26 LEU B CA 1
ATOM 2161 C C . LEU B 1 26 ? 7.727 -19.156 1.178 1 95.5 26 LEU B C 1
ATOM 2163 O O . LEU B 1 26 ? 8.117 -18.172 0.565 1 95.5 26 LEU B O 1
ATOM 2167 N N . ALA B 1 27 ? 6.77 -19.984 0.73 1 94 27 ALA B N 1
ATOM 2168 C CA . ALA B 1 27 ? 6.043 -19.656 -0.493 1 94 27 ALA B CA 1
ATOM 2169 C C . ALA B 1 27 ? 5.293 -18.344 -0.351 1 94 27 ALA B C 1
ATOM 2171 O O . ALA B 1 27 ? 5.238 -17.547 -1.294 1 94 27 ALA B O 1
ATOM 2172 N N . LEU B 1 28 ? 4.805 -18.109 0.822 1 94.94 28 LEU B N 1
ATOM 2173 C CA . LEU B 1 28 ? 4.086 -16.859 1.082 1 94.94 28 LEU B CA 1
ATOM 2174 C C . LEU B 1 28 ? 5.055 -15.68 1.167 1 94.94 28 LEU B C 1
ATOM 2176 O O . LEU B 1 28 ? 4.797 -14.617 0.596 1 94.94 28 LEU B O 1
ATOM 2180 N N . ILE B 1 29 ? 6.137 -15.906 1.76 1 97.06 29 ILE B N 1
ATOM 2181 C CA . ILE B 1 29 ? 7.09 -14.828 1.991 1 97.06 29 ILE B CA 1
ATOM 2182 C C . ILE B 1 29 ? 7.734 -14.414 0.67 1 97.06 29 ILE B C 1
ATOM 2184 O O . ILE B 1 29 ? 8.086 -13.25 0.482 1 97.06 29 ILE B O 1
ATOM 2188 N N . THR B 1 30 ? 7.883 -15.359 -0.23 1 96.31 30 THR B N 1
ATOM 2189 C CA . THR B 1 30 ? 8.57 -15.055 -1.479 1 96.31 30 THR B CA 1
ATOM 2190 C C . THR B 1 30 ? 7.723 -14.133 -2.354 1 96.31 30 THR B C 1
ATOM 2192 O O . THR B 1 30 ? 8.219 -13.555 -3.324 1 96.31 30 THR B O 1
ATOM 2195 N N . LEU B 1 31 ? 6.414 -13.93 -2.006 1 96.88 31 LEU B N 1
ATOM 2196 C CA . LEU B 1 31 ? 5.523 -13.039 -2.748 1 96.88 31 LEU B CA 1
ATOM 2197 C C . LEU B 1 31 ? 5.773 -11.586 -2.373 1 96.88 31 LEU B C 1
ATOM 2199 O O . LEU B 1 31 ? 5.172 -10.68 -2.955 1 96.88 31 LEU B O 1
ATOM 2203 N N . SER B 1 32 ? 6.695 -11.312 -1.53 1 98.12 32 SER B N 1
ATOM 2204 C CA . SER B 1 32 ? 6.914 -10 -0.946 1 98.12 32 SER B CA 1
ATOM 2205 C C . SER B 1 32 ? 7.168 -8.953 -2.025 1 98.12 32 SER B C 1
ATOM 2207 O O . SER B 1 32 ? 6.578 -7.867 -1.998 1 98.12 32 SER B O 1
ATOM 2209 N N . PRO B 1 33 ? 7.941 -9.203 -3.023 1 98 33 PRO B N 1
ATOM 2210 C CA . PRO B 1 33 ? 8.242 -8.148 -3.996 1 98 33 PRO B CA 1
ATOM 2211 C C . PRO B 1 33 ? 6.992 -7.637 -4.711 1 98 33 PRO B C 1
ATOM 2213 O O . PRO B 1 33 ? 6.801 -6.422 -4.832 1 98 33 PRO B O 1
ATOM 2216 N N . ILE B 1 34 ? 6.145 -8.508 -5.172 1 97.31 34 ILE B N 1
ATOM 2217 C CA . ILE B 1 34 ? 4.957 -8.062 -5.898 1 97.31 34 ILE B CA 1
ATOM 2218 C C . ILE B 1 34 ? 4.016 -7.328 -4.949 1 97.31 34 ILE B C 1
ATOM 2220 O O . ILE B 1 34 ? 3.379 -6.344 -5.336 1 97.31 34 ILE B O 1
ATOM 2224 N N . LEU B 1 35 ? 3.877 -7.781 -3.713 1 98.12 35 LEU B N 1
ATOM 2225 C CA . LEU B 1 35 ? 3.043 -7.121 -2.715 1 98.12 35 LEU B CA 1
ATOM 2226 C C . LEU B 1 35 ? 3.598 -5.746 -2.365 1 98.12 35 LEU B C 1
ATOM 2228 O O . LEU B 1 35 ? 2.838 -4.785 -2.201 1 98.12 35 LEU B O 1
ATOM 2232 N N . LEU B 1 36 ? 4.898 -5.66 -2.277 1 98.5 36 LEU B N 1
ATOM 2233 C CA . LEU B 1 36 ? 5.539 -4.383 -1.996 1 98.5 36 LEU B CA 1
ATOM 2234 C C . LEU B 1 36 ? 5.363 -3.416 -3.164 1 98.5 36 LEU B C 1
ATOM 2236 O O . LEU B 1 36 ? 5.219 -2.209 -2.963 1 98.5 36 LEU B O 1
ATOM 2240 N N . MET B 1 37 ? 5.395 -3.957 -4.359 1 98.06 37 MET B N 1
ATOM 2241 C CA . MET B 1 37 ? 5.188 -3.107 -5.531 1 98.06 37 MET B CA 1
ATOM 2242 C C . MET B 1 37 ? 3.822 -2.432 -5.48 1 98.06 37 MET B C 1
ATOM 2244 O O . MET B 1 37 ? 3.711 -1.23 -5.73 1 98.06 37 MET B O 1
ATOM 2248 N N . ALA B 1 38 ? 2.83 -3.191 -5.141 1 98.12 38 ALA B N 1
ATOM 2249 C CA . ALA B 1 38 ? 1.487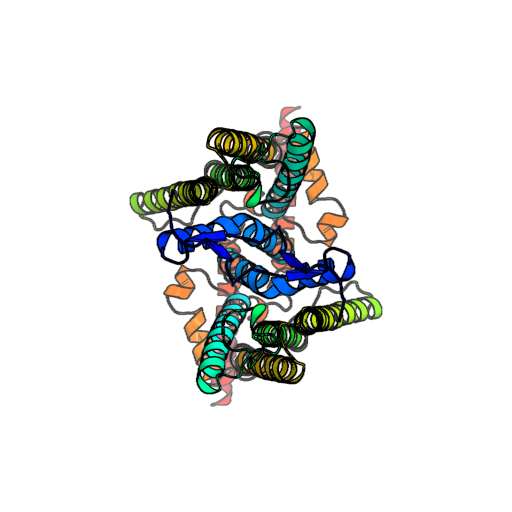 -2.631 -5.004 1 98.12 38 ALA B CA 1
ATOM 2250 C C . ALA B 1 38 ? 1.421 -1.636 -3.852 1 98.12 38 ALA B C 1
ATOM 2252 O O . ALA B 1 38 ? 0.746 -0.608 -3.949 1 98.12 38 ALA B O 1
ATOM 2253 N N . SER B 1 39 ? 2.115 -1.917 -2.805 1 98.69 39 SER B N 1
ATOM 2254 C CA . SER B 1 39 ? 2.158 -1.028 -1.647 1 98.69 39 SER B CA 1
ATOM 2255 C C . SER B 1 39 ? 2.797 0.31 -2.002 1 98.69 39 SER B C 1
ATOM 2257 O O . SER B 1 39 ? 2.303 1.366 -1.601 1 98.69 39 SER B O 1
ATOM 2259 N N . TYR B 1 40 ? 3.889 0.256 -2.787 1 98.62 40 TYR B N 1
ATOM 2260 C CA . TYR B 1 40 ? 4.535 1.479 -3.254 1 98.62 40 TYR B CA 1
ATOM 2261 C C . TYR B 1 40 ? 3.551 2.352 -4.023 1 98.62 40 TYR B C 1
ATOM 2263 O O . TYR B 1 40 ? 3.471 3.561 -3.793 1 98.62 40 TYR B O 1
ATOM 2271 N N . ALA B 1 41 ? 2.844 1.712 -4.902 1 98.38 41 ALA B N 1
ATOM 2272 C CA . ALA B 1 41 ? 1.913 2.449 -5.75 1 98.38 41 ALA B CA 1
ATOM 2273 C C . ALA B 1 41 ? 0.829 3.127 -4.918 1 98.38 41 ALA B C 1
ATOM 2275 O O . ALA B 1 41 ? 0.544 4.312 -5.105 1 98.38 41 ALA B O 1
ATOM 2276 N N . ALA B 1 42 ? 0.278 2.371 -4.012 1 98.19 42 ALA B N 1
ATOM 2277 C CA . ALA B 1 42 ? -0.775 2.908 -3.154 1 98.19 42 ALA B CA 1
ATOM 2278 C C . ALA B 1 42 ? -0.246 4.043 -2.279 1 98.19 42 ALA B C 1
ATOM 2280 O O . ALA B 1 42 ? -0.897 5.078 -2.135 1 98.19 42 ALA B O 1
ATOM 2281 N N . LEU B 1 43 ? 0.915 3.863 -1.717 1 98.38 43 LEU B N 1
ATOM 2282 C CA . LEU B 1 43 ? 1.51 4.875 -0.853 1 98.38 43 LEU B CA 1
ATOM 2283 C C . LEU B 1 43 ? 1.862 6.129 -1.648 1 98.38 43 LEU B C 1
ATOM 2285 O O . LEU B 1 43 ? 1.666 7.25 -1.172 1 98.38 43 LEU B O 1
ATOM 2289 N N . ALA B 1 44 ? 2.377 5.902 -2.842 1 98 44 ALA B N 1
ATOM 2290 C CA . ALA B 1 44 ? 2.74 7.043 -3.678 1 98 44 ALA B CA 1
ATOM 2291 C C . ALA B 1 44 ? 1.52 7.902 -3.994 1 98 44 ALA B C 1
ATOM 2293 O O . ALA B 1 44 ? 1.58 9.133 -3.912 1 98 44 ALA B O 1
ATOM 2294 N N . VAL B 1 45 ? 0.428 7.246 -4.297 1 95.56 45 VAL B N 1
ATOM 2295 C CA . VAL B 1 45 ? -0.784 7.961 -4.68 1 95.56 45 VAL B CA 1
ATOM 2296 C C . VAL B 1 45 ? -1.397 8.633 -3.451 1 95.56 45 VAL B C 1
ATOM 2298 O O . VAL B 1 45 ? -1.815 9.789 -3.512 1 95.56 45 VAL B O 1
ATOM 2301 N N . MET B 1 46 ? -1.369 8.008 -2.328 1 95.25 46 MET B N 1
ATOM 2302 C CA . MET B 1 46 ? -2.1 8.492 -1.159 1 95.25 46 MET B CA 1
ATOM 2303 C C . MET B 1 46 ? -1.276 9.516 -0.388 1 95.25 46 MET B C 1
ATOM 2305 O O . MET B 1 46 ? -1.822 10.484 0.142 1 95.25 46 MET B O 1
ATOM 2309 N N . THR B 1 47 ? 0.018 9.32 -0.376 1 96.12 47 THR B N 1
ATOM 2310 C CA . THR B 1 47 ? 0.813 10.211 0.461 1 96.12 47 THR B CA 1
ATOM 2311 C C . THR B 1 47 ? 1.446 11.312 -0.378 1 96.12 47 THR B C 1
ATOM 2313 O O . THR B 1 47 ? 1.708 12.414 0.125 1 96.12 47 THR B O 1
ATOM 2316 N N . ARG B 1 48 ? 1.791 10.93 -1.661 1 97.25 48 ARG B N 1
ATOM 2317 C CA . ARG B 1 48 ? 2.492 11.852 -2.549 1 97.25 48 ARG B CA 1
ATOM 2318 C C . ARG B 1 48 ? 3.799 12.328 -1.924 1 97.25 48 ARG B C 1
ATOM 2320 O O . ARG B 1 48 ? 4.164 13.5 -2.053 1 97.25 48 ARG B O 1
ATOM 2327 N N . GLU B 1 49 ? 4.441 11.461 -1.22 1 98 49 GLU B N 1
ATOM 2328 C CA . GLU B 1 49 ? 5.711 11.727 -0.55 1 98 49 GLU B CA 1
ATOM 2329 C C . GLU B 1 49 ? 6.891 11.477 -1.485 1 98 49 GLU B C 1
ATOM 2331 O O . GLU B 1 49 ? 6.996 10.414 -2.094 1 98 49 GLU B O 1
ATOM 2336 N N . TYR B 1 50 ? 7.723 12.461 -1.533 1 98.38 50 TYR B N 1
ATOM 2337 C CA . TYR B 1 50 ? 8.906 12.406 -2.387 1 98.38 50 TYR B CA 1
ATOM 2338 C C . TYR B 1 50 ? 9.711 11.141 -2.123 1 98.38 50 TYR B C 1
ATOM 2340 O O . TYR B 1 50 ? 10.102 10.438 -3.059 1 98.38 50 TYR B O 1
ATOM 2348 N N . LEU B 1 51 ? 9.953 10.812 -0.871 1 98.12 51 LEU B N 1
ATOM 2349 C CA . LEU B 1 51 ? 10.75 9.656 -0.481 1 98.12 51 LEU B CA 1
ATOM 2350 C C . LEU B 1 51 ? 10.156 8.367 -1.05 1 98.12 51 LEU B C 1
ATOM 2352 O O . LEU B 1 51 ? 10.891 7.523 -1.573 1 98.12 51 LEU B O 1
ATOM 2356 N N . VAL B 1 52 ? 8.836 8.156 -0.926 1 98.44 52 VAL B N 1
ATOM 2357 C CA . VAL B 1 52 ? 8.148 6.965 -1.404 1 98.44 52 VAL B CA 1
ATOM 2358 C C . VAL B 1 52 ? 8.281 6.859 -2.922 1 98.44 52 VAL B C 1
ATOM 2360 O O . VAL B 1 52 ? 8.555 5.781 -3.455 1 98.44 52 VAL B O 1
ATOM 2363 N N . ILE B 1 53 ? 8.125 7.961 -3.561 1 98.69 53 ILE B N 1
ATOM 2364 C CA . ILE B 1 53 ? 8.172 8 -5.02 1 98.69 53 ILE B CA 1
ATOM 2365 C C . ILE B 1 53 ? 9.586 7.676 -5.5 1 98.69 53 ILE B C 1
ATOM 2367 O O . ILE B 1 53 ? 9.758 6.895 -6.438 1 98.69 53 ILE B O 1
ATOM 2371 N N . VAL B 1 54 ? 10.586 8.258 -4.887 1 98.56 54 VAL B N 1
ATOM 2372 C CA . VAL B 1 54 ? 11.977 7.984 -5.234 1 98.56 54 VAL B CA 1
ATOM 2373 C C . VAL B 1 54 ? 12.289 6.508 -5 1 98.56 54 VAL B C 1
ATOM 2375 O O . VAL B 1 54 ? 12.914 5.855 -5.84 1 98.56 54 VAL B O 1
ATOM 2378 N N . MET B 1 55 ? 11.867 6.004 -3.867 1 98.69 55 MET B N 1
ATOM 2379 C CA . MET B 1 55 ? 12.109 4.598 -3.547 1 98.69 55 MET B CA 1
ATOM 2380 C C . MET B 1 55 ? 11.445 3.684 -4.57 1 98.69 55 MET B C 1
ATOM 2382 O O . MET B 1 55 ? 12.055 2.711 -5.023 1 98.69 55 MET B O 1
ATOM 2386 N N . TRP B 1 56 ? 10.234 3.969 -4.91 1 98.75 56 TRP B N 1
ATOM 2387 C CA . TRP B 1 56 ? 9.492 3.168 -5.875 1 98.75 56 TRP B CA 1
ATOM 2388 C C . TRP B 1 56 ? 10.148 3.227 -7.254 1 98.75 56 TRP B C 1
ATOM 2390 O O . TRP B 1 56 ? 10.336 2.195 -7.902 1 98.75 56 TRP B O 1
ATOM 2400 N N . THR B 1 57 ? 10.484 4.449 -7.73 1 98.38 57 THR B N 1
ATOM 2401 C CA . THR B 1 57 ? 11.125 4.617 -9.031 1 98.38 57 THR B CA 1
ATOM 2402 C C . THR B 1 57 ? 12.461 3.887 -9.07 1 98.38 57 THR B C 1
ATOM 2404 O O . THR B 1 57 ? 12.812 3.275 -10.086 1 98.38 57 THR B O 1
ATOM 2407 N N . GLY B 1 58 ? 13.211 4.008 -7.957 1 98.62 58 GLY B N 1
ATOM 2408 C CA . GLY B 1 58 ? 14.453 3.254 -7.863 1 98.62 58 GLY B CA 1
ATOM 2409 C C . GLY B 1 58 ? 14.25 1.753 -7.949 1 98.62 58 GLY B C 1
ATOM 2410 O O . GLY B 1 58 ? 15.062 1.044 -8.547 1 98.62 58 GLY B O 1
ATOM 2411 N N . GLN B 1 59 ? 13.195 1.3 -7.285 1 98.69 59 GLN B N 1
ATOM 2412 C CA . GLN B 1 59 ? 12.859 -0.12 -7.359 1 98.69 59 GLN B CA 1
ATOM 2413 C C . GLN B 1 59 ? 12.578 -0.541 -8.797 1 98.69 59 GLN B C 1
ATOM 2415 O O . GLN B 1 59 ? 13.023 -1.601 -9.242 1 98.69 59 GLN B O 1
ATOM 2420 N N . LEU B 1 60 ? 11.797 0.26 -9.539 1 98.5 60 LEU B N 1
ATOM 2421 C CA . LEU B 1 60 ? 11.477 -0.016 -10.938 1 98.5 60 LEU B CA 1
ATOM 2422 C C . LEU B 1 60 ? 12.742 -0.028 -11.789 1 98.5 60 LEU B C 1
ATOM 2424 O O . LEU B 1 60 ? 12.906 -0.894 -12.656 1 98.5 60 LEU B O 1
ATOM 2428 N N . PHE B 1 61 ? 13.547 0.921 -11.539 1 98.31 61 PHE B N 1
ATOM 2429 C CA . PHE B 1 61 ? 14.836 0.935 -12.227 1 98.31 61 PHE B CA 1
ATOM 2430 C C . PHE B 1 61 ? 15.609 -0.346 -11.945 1 98.31 61 PHE B C 1
ATOM 2432 O O . PHE B 1 61 ? 16.25 -0.901 -12.844 1 98.31 61 PHE B O 1
ATOM 2439 N N . GLY B 1 62 ? 15.609 -0.779 -10.703 1 98.31 62 GLY B N 1
ATOM 2440 C CA . GLY B 1 62 ? 16.266 -2.025 -10.336 1 98.31 62 GLY B CA 1
ATOM 2441 C C . GLY B 1 62 ? 15.742 -3.223 -11.102 1 98.31 62 GLY B C 1
ATOM 2442 O O . GLY B 1 62 ? 16.516 -4.098 -11.5 1 98.31 62 GLY B O 1
ATOM 2443 N N . GLU B 1 63 ? 14.438 -3.285 -11.312 1 97.31 63 GLU B N 1
ATOM 2444 C CA . GLU B 1 63 ? 13.852 -4.363 -12.094 1 97.31 63 GLU B CA 1
ATOM 2445 C C . GLU B 1 63 ? 14.336 -4.32 -13.547 1 97.31 63 GLU B C 1
ATOM 2447 O O . GLU B 1 63 ? 14.617 -5.359 -14.141 1 97.31 63 GLU B O 1
ATOM 2452 N N . ALA B 1 64 ? 14.375 -3.127 -14.102 1 97.81 64 ALA B N 1
ATOM 2453 C CA . ALA B 1 64 ? 14.875 -2.961 -15.461 1 97.81 64 ALA B CA 1
ATOM 2454 C C . ALA B 1 64 ? 16.344 -3.379 -15.555 1 97.81 64 ALA B C 1
ATOM 2456 O O . ALA B 1 64 ? 16.75 -4.031 -16.516 1 97.81 64 ALA B O 1
ATOM 2457 N N . LEU B 1 65 ? 17.062 -2.959 -14.57 1 97.75 65 LEU B N 1
ATOM 2458 C CA . LEU B 1 65 ? 18.484 -3.336 -14.516 1 97.75 65 LEU B CA 1
ATOM 2459 C C . LEU B 1 65 ? 18.625 -4.852 -14.445 1 97.75 65 LEU B C 1
ATOM 2461 O O . LEU B 1 65 ? 19.469 -5.43 -15.141 1 97.75 65 LEU B O 1
ATOM 2465 N N . ASN B 1 66 ? 17.859 -5.5 -13.57 1 97.69 66 ASN B N 1
ATOM 2466 C CA . ASN B 1 66 ? 17.891 -6.953 -13.453 1 97.69 66 ASN B CA 1
ATOM 2467 C C . ASN B 1 66 ? 17.578 -7.625 -14.789 1 97.69 66 ASN B C 1
ATOM 2469 O O . ASN B 1 66 ? 18.266 -8.57 -15.188 1 97.69 66 ASN B O 1
ATOM 2473 N N . TYR B 1 67 ? 16.578 -7.113 -15.453 1 95.81 67 TYR B N 1
ATOM 2474 C CA . TYR B 1 67 ? 16.188 -7.633 -16.75 1 95.81 67 TYR B CA 1
ATOM 2475 C C . TYR B 1 67 ? 17.328 -7.523 -17.766 1 95.81 67 TYR B C 1
ATOM 2477 O O . TYR B 1 67 ? 17.609 -8.484 -18.484 1 95.81 67 TYR B O 1
ATOM 2485 N N . ALA B 1 68 ? 17.938 -6.43 -17.781 1 96.88 68 ALA B N 1
ATOM 2486 C CA . ALA B 1 68 ? 19.047 -6.191 -18.703 1 96.88 68 ALA B CA 1
ATOM 2487 C C . ALA B 1 68 ? 20.219 -7.141 -18.422 1 96.88 68 ALA B C 1
ATOM 2489 O O . ALA B 1 68 ? 20.797 -7.715 -19.359 1 96.88 68 ALA B O 1
ATOM 2490 N N . ILE B 1 69 ? 20.531 -7.328 -17.156 1 96.5 69 ILE B N 1
ATOM 2491 C CA . ILE B 1 69 ? 21.641 -8.195 -16.766 1 96.5 69 ILE B CA 1
ATOM 2492 C C . ILE B 1 69 ? 21.312 -9.641 -17.125 1 96.5 69 ILE B C 1
ATOM 2494 O O . ILE B 1 69 ? 22.156 -10.359 -17.672 1 96.5 69 ILE B O 1
ATOM 2498 N N . LYS B 1 70 ? 20.109 -10.062 -16.859 1 94.38 70 LYS B N 1
ATOM 2499 C CA . LYS B 1 70 ? 19.688 -11.43 -17.156 1 94.38 70 LYS B CA 1
ATOM 2500 C C . LYS B 1 70 ? 19.797 -11.719 -18.656 1 94.38 70 LYS B C 1
ATOM 2502 O O . LYS B 1 70 ? 20.188 -12.82 -19.047 1 94.38 70 LYS B O 1
ATOM 2507 N N . HIS B 1 71 ? 19.484 -10.742 -19.422 1 95 71 HIS B N 1
ATOM 2508 C CA . HIS B 1 71 ? 19.484 -10.953 -20.875 1 95 71 HIS B CA 1
ATOM 2509 C C . HIS B 1 71 ? 20.891 -10.773 -21.453 1 95 71 HIS B C 1
ATOM 2511 O O . HIS B 1 71 ? 21.156 -11.188 -22.578 1 95 71 HIS B O 1
ATOM 2517 N N . ALA B 1 72 ? 21.75 -10.188 -20.734 1 95.19 72 ALA B N 1
ATOM 2518 C CA . ALA B 1 72 ? 23.141 -10.055 -21.141 1 95.19 72 ALA B CA 1
ATOM 2519 C C . ALA B 1 72 ? 23.922 -11.32 -20.812 1 95.19 72 ALA B C 1
ATOM 2521 O O . ALA B 1 72 ? 24.734 -11.781 -21.609 1 95.19 72 ALA B O 1
ATOM 2522 N N . ILE B 1 73 ? 23.656 -11.906 -19.641 1 93.38 73 ILE B N 1
ATOM 2523 C CA . ILE B 1 73 ? 24.453 -13.016 -19.156 1 93.38 73 ILE B CA 1
ATOM 2524 C C . ILE B 1 73 ? 23.797 -14.344 -19.531 1 93.38 73 ILE B C 1
ATOM 2526 O O . ILE B 1 73 ? 24.469 -15.312 -19.844 1 93.38 73 ILE B O 1
ATOM 2530 N N . LYS B 1 74 ? 22.422 -14.414 -19.469 1 91.31 74 LYS B N 1
ATOM 2531 C CA . LYS B 1 74 ? 21.594 -15.539 -19.922 1 91.31 74 LYS B CA 1
ATOM 2532 C C . LYS B 1 74 ? 21.969 -16.812 -19.172 1 91.31 74 LYS B C 1
ATOM 2534 O O . LYS B 1 74 ? 22.109 -17.875 -19.781 1 91.31 74 LYS B O 1
ATOM 2539 N N . GLN B 1 75 ? 22.266 -16.641 -17.891 1 89.88 75 GLN B N 1
ATOM 2540 C CA . GLN B 1 75 ? 22.531 -17.812 -17.078 1 89.88 75 GLN B CA 1
ATOM 2541 C C . GLN B 1 75 ? 21.234 -18.531 -16.703 1 89.88 75 GLN B C 1
ATOM 2543 O O . GLN B 1 75 ? 20.266 -17.891 -16.297 1 89.88 75 GLN B O 1
ATOM 2548 N N . ASP B 1 76 ? 21.312 -19.828 -16.812 1 87.69 76 ASP B N 1
ATOM 2549 C CA . ASP B 1 76 ? 20.125 -20.625 -16.531 1 87.69 76 ASP B CA 1
ATOM 2550 C C . ASP B 1 76 ? 19.844 -20.703 -15.031 1 87.69 76 ASP B C 1
ATOM 2552 O O . ASP B 1 76 ? 20.75 -20.516 -14.219 1 87.69 76 ASP B O 1
ATOM 2556 N N . ARG B 1 77 ? 18.578 -21.047 -14.711 1 86.94 77 ARG B N 1
ATOM 2557 C CA . ARG B 1 77 ? 18.203 -21.391 -13.336 1 86.94 77 ARG B CA 1
ATOM 2558 C C . ARG B 1 77 ? 18.734 -22.766 -12.953 1 86.94 77 ARG B C 1
ATOM 2560 O O . ARG B 1 77 ? 19.078 -23.578 -13.828 1 86.94 77 ARG B O 1
ATOM 2567 N N . PRO B 1 78 ? 18.875 -22.969 -11.648 1 83.69 78 PRO B N 1
ATOM 2568 C CA . PRO B 1 78 ? 19.359 -24.281 -11.25 1 83.69 78 PRO B CA 1
ATOM 2569 C C . PRO B 1 78 ? 18.453 -25.422 -11.742 1 83.69 78 PRO B C 1
ATOM 2571 O O . PRO B 1 78 ? 18.953 -26.453 -12.203 1 83.69 78 PRO B O 1
ATOM 2574 N N . ILE B 1 79 ? 17.156 -25.172 -11.555 1 77.06 79 ILE B N 1
ATOM 2575 C CA . ILE B 1 79 ? 16.172 -26.125 -12.07 1 77.06 79 ILE B CA 1
ATOM 2576 C C . ILE B 1 79 ? 15.328 -25.453 -13.148 1 77.06 79 ILE B C 1
ATOM 2578 O O . ILE B 1 79 ? 14.523 -24.578 -12.852 1 77.06 79 ILE B O 1
ATOM 2582 N N . GLN B 1 80 ? 15.43 -25.875 -14.273 1 71.62 80 GLN B N 1
ATOM 2583 C CA . GLN B 1 80 ? 14.852 -25.203 -15.43 1 71.62 80 GLN B CA 1
ATOM 2584 C C . GLN B 1 80 ? 13.336 -25.344 -15.445 1 71.62 80 GLN B C 1
ATOM 2586 O O . GLN B 1 80 ? 12.633 -24.484 -15.984 1 71.62 80 GLN B O 1
ATOM 2591 N N . SER B 1 81 ? 12.859 -26.344 -14.781 1 65.38 81 SER B N 1
ATOM 2592 C CA . SER B 1 81 ? 11.438 -26.641 -14.867 1 65.38 81 SER B CA 1
ATOM 2593 C C . SER B 1 81 ? 10.633 -25.719 -13.953 1 65.38 81 SER B C 1
ATOM 2595 O O . SER B 1 81 ? 9.414 -25.609 -14.086 1 65.38 81 SER B O 1
ATOM 2597 N N . ILE B 1 82 ? 11.109 -24.953 -13.016 1 68.38 82 ILE B N 1
ATOM 2598 C CA . ILE B 1 82 ? 10.352 -24.266 -11.969 1 68.38 82 ILE B CA 1
ATOM 2599 C C . ILE B 1 82 ? 10.117 -22.812 -12.367 1 68.38 82 ILE B C 1
ATOM 2601 O O . ILE B 1 82 ? 9.125 -22.203 -11.961 1 68.38 82 ILE B O 1
ATOM 2605 N N . GLY B 1 83 ? 10.672 -22.359 -13.531 1 66.38 83 GLY B N 1
ATOM 2606 C CA . GLY B 1 83 ? 10.516 -20.969 -13.922 1 66.38 83 GLY B CA 1
ATOM 2607 C C . GLY B 1 83 ? 11.031 -20.672 -15.32 1 66.38 83 GLY B C 1
ATOM 2608 O O . GLY B 1 83 ? 11.898 -21.391 -15.828 1 66.38 83 GLY B O 1
ATOM 2609 N N . ASN B 1 84 ? 10.211 -19.672 -15.812 1 73.81 84 ASN B N 1
ATOM 2610 C CA . ASN B 1 84 ? 10.648 -19.266 -17.141 1 73.81 84 ASN B CA 1
ATOM 2611 C C . ASN B 1 84 ? 11.617 -18.094 -17.094 1 73.81 84 ASN B C 1
ATOM 2613 O O . ASN B 1 84 ? 11.594 -17.297 -16.141 1 73.81 84 ASN B O 1
ATOM 2617 N N . GLY B 1 85 ? 12.688 -18.281 -17.828 1 80.44 85 GLY B N 1
ATOM 2618 C CA . GLY B 1 85 ? 13.586 -17.156 -17.984 1 80.44 85 GLY B CA 1
ATOM 2619 C C . GLY B 1 85 ? 14.961 -17.391 -17.391 1 80.44 85 GLY B C 1
ATOM 2620 O O . GLY B 1 85 ? 15.234 -18.484 -16.859 1 80.44 85 GLY B O 1
ATOM 2621 N N . TYR B 1 86 ? 15.789 -16.391 -17.453 1 88.12 86 TYR B N 1
ATOM 2622 C CA . TYR B 1 86 ? 17.156 -16.469 -16.969 1 88.12 86 TYR B CA 1
ATOM 2623 C C . TYR B 1 86 ? 17.203 -16.266 -15.453 1 88.12 86 TYR B C 1
ATOM 2625 O O . TYR B 1 86 ? 16.375 -15.555 -14.883 1 88.12 86 TYR B O 1
ATOM 2633 N N . GLY B 1 87 ? 18.203 -16.906 -14.844 1 89.75 87 GLY B N 1
ATOM 2634 C CA . GLY B 1 87 ? 18.219 -16.969 -13.391 1 89.75 87 GLY B CA 1
ATOM 2635 C C . GLY B 1 87 ? 19.141 -15.938 -12.758 1 89.75 87 GLY B C 1
ATOM 2636 O O . GLY B 1 87 ? 18.984 -15.594 -11.578 1 89.75 87 GLY B O 1
ATOM 2637 N N . PHE B 1 88 ? 20.156 -15.492 -13.508 1 93 88 PHE B N 1
ATOM 2638 C CA . PHE B 1 88 ? 21.188 -14.641 -12.914 1 93 88 PHE B CA 1
ATOM 2639 C C . PHE B 1 88 ? 20.984 -13.188 -13.328 1 93 88 PHE B C 1
ATOM 2641 O O . PHE B 1 88 ? 20.938 -12.875 -14.516 1 93 88 PHE B O 1
ATOM 2648 N N . PRO B 1 89 ? 20.938 -12.273 -12.312 1 96.38 89 PRO B N 1
ATOM 2649 C CA . PRO B 1 89 ? 20.859 -12.516 -10.867 1 96.38 89 PRO B CA 1
ATOM 2650 C C . PRO B 1 89 ? 19.422 -12.695 -10.375 1 96.38 89 PRO B C 1
ATOM 2652 O O . PRO B 1 89 ? 18.469 -12.445 -11.125 1 96.38 89 PRO B O 1
ATOM 2655 N N . SER B 1 90 ? 19.312 -13.219 -9.156 1 96.69 90 SER B N 1
ATOM 2656 C CA . SER B 1 90 ? 17.984 -13.375 -8.555 1 96.69 90 SER B CA 1
ATOM 2657 C C . SER B 1 90 ? 17.281 -12.023 -8.422 1 96.69 90 SER B C 1
ATOM 2659 O O . SER B 1 90 ? 17.766 -11.133 -7.719 1 96.69 90 SER B O 1
ATOM 2661 N N . SER B 1 91 ? 16.156 -11.875 -9.047 1 96.62 91 SER B N 1
ATOM 2662 C CA . SER B 1 91 ? 15.422 -10.609 -9.023 1 96.62 91 SER B CA 1
ATOM 2663 C C . SER B 1 91 ? 14.805 -10.352 -7.656 1 96.62 91 SER B C 1
ATOM 2665 O O . SER B 1 91 ? 14.773 -9.211 -7.191 1 96.62 91 SER B O 1
ATOM 2667 N N . HIS B 1 92 ? 14.258 -11.406 -6.996 1 97.88 92 HIS B N 1
ATOM 2668 C CA . HIS B 1 92 ? 13.68 -11.242 -5.668 1 97.88 92 HIS B CA 1
ATOM 2669 C C . HIS B 1 92 ? 14.734 -10.781 -4.664 1 97.88 92 HIS B C 1
ATOM 2671 O O . HIS B 1 92 ? 14.469 -9.906 -3.84 1 97.88 92 HIS B O 1
ATOM 2677 N N . SER B 1 93 ? 15.852 -11.414 -4.77 1 98.44 93 SER B N 1
ATOM 2678 C CA . SER B 1 93 ? 16.938 -11.023 -3.877 1 98.44 93 SER B CA 1
ATOM 2679 C C . SER B 1 93 ? 17.375 -9.586 -4.145 1 98.44 93 SER B C 1
ATOM 2681 O O . SER B 1 93 ? 17.594 -8.812 -3.207 1 98.44 93 SER B O 1
ATOM 2683 N N . GLN B 1 94 ? 17.547 -9.281 -5.395 1 98.81 94 GLN B N 1
ATOM 2684 C CA . GLN B 1 94 ? 17.906 -7.91 -5.754 1 98.81 94 GLN B CA 1
ATOM 2685 C C . GLN B 1 94 ? 16.875 -6.918 -5.242 1 98.81 94 GLN B C 1
ATOM 2687 O O . GLN B 1 94 ? 17.219 -5.867 -4.699 1 98.81 94 GLN B O 1
ATOM 2692 N N . TYR B 1 95 ? 15.609 -7.258 -5.43 1 98.81 95 TYR B N 1
ATOM 2693 C CA . TYR B 1 95 ? 14.508 -6.41 -4.984 1 98.81 95 TYR B CA 1
ATOM 2694 C C . TYR B 1 95 ? 14.602 -6.133 -3.488 1 98.81 95 TYR B C 1
ATOM 2696 O O . TYR B 1 95 ? 14.547 -4.98 -3.059 1 98.81 95 TYR B O 1
ATOM 2704 N N . MET B 1 96 ? 14.758 -7.172 -2.74 1 98.88 96 MET B N 1
ATOM 2705 C CA . MET B 1 96 ? 14.734 -7.051 -1.285 1 98.88 96 MET B CA 1
ATOM 2706 C C . MET B 1 96 ? 16 -6.387 -0.771 1 98.88 96 MET B C 1
ATOM 2708 O O . MET B 1 96 ? 15.977 -5.68 0.237 1 98.88 96 MET B O 1
ATOM 2712 N N . GLY B 1 97 ? 17.109 -6.645 -1.446 1 98.88 97 GLY B N 1
ATOM 2713 C CA . GLY B 1 97 ? 18.328 -5.91 -1.111 1 98.88 97 GLY B CA 1
ATOM 2714 C C . GLY B 1 97 ? 18.172 -4.41 -1.26 1 98.88 97 GLY B C 1
ATOM 2715 O O . GLY B 1 97 ? 18.594 -3.646 -0.384 1 98.88 97 GLY B O 1
ATOM 2716 N N . TYR B 1 98 ? 17.609 -4.012 -2.412 1 98.94 98 TYR B N 1
ATOM 2717 C CA . TYR B 1 98 ? 17.328 -2.6 -2.641 1 98.94 98 TYR B CA 1
ATOM 2718 C C . TYR B 1 98 ? 16.422 -2.045 -1.56 1 98.94 98 TYR B C 1
ATOM 2720 O O . TYR B 1 98 ? 16.719 -1.022 -0.941 1 98.94 98 TYR B O 1
ATOM 2728 N N . PHE B 1 99 ? 15.359 -2.791 -1.291 1 98.94 99 PHE B N 1
ATOM 2729 C CA . PHE B 1 99 ? 14.312 -2.377 -0.356 1 98.94 99 PHE B CA 1
ATOM 2730 C C . PHE B 1 99 ? 14.891 -2.182 1.041 1 98.94 99 PHE B C 1
ATOM 2732 O O . PHE B 1 99 ? 14.695 -1.132 1.657 1 98.94 99 PHE B O 1
ATOM 2739 N N . ALA B 1 100 ? 15.547 -3.137 1.527 1 98.81 100 ALA B N 1
ATOM 2740 C CA . ALA B 1 100 ? 16.078 -3.104 2.885 1 98.81 100 ALA B CA 1
ATOM 2741 C C . ALA B 1 100 ? 17.156 -2.025 3.021 1 98.81 100 ALA B C 1
ATOM 2743 O O . ALA B 1 100 ? 17.141 -1.246 3.979 1 98.81 100 ALA B O 1
ATOM 2744 N N . THR B 1 101 ? 18.062 -1.944 2.059 1 98.81 101 THR B N 1
ATOM 2745 C CA . THR B 1 101 ? 19.172 -1.01 2.148 1 98.81 101 THR B CA 1
ATOM 2746 C C . THR B 1 101 ? 18.672 0.432 2.105 1 98.81 101 THR B C 1
ATOM 2748 O O . THR B 1 101 ? 19.078 1.261 2.922 1 98.81 101 THR B O 1
ATOM 2751 N N . PHE B 1 102 ? 17.797 0.698 1.196 1 98.81 102 PHE B N 1
ATOM 2752 C CA . PHE B 1 102 ? 17.25 2.049 1.071 1 98.81 102 PHE B CA 1
ATOM 2753 C C . PHE B 1 102 ? 16.578 2.482 2.365 1 98.81 102 PHE B C 1
ATOM 2755 O O . PHE B 1 102 ? 16.844 3.568 2.881 1 98.81 102 PHE B O 1
ATOM 2762 N N . LEU B 1 103 ? 15.758 1.655 2.916 1 98.12 103 LEU B N 1
ATOM 2763 C CA . LEU B 1 103 ? 14.984 2.008 4.102 1 98.12 103 LEU B CA 1
ATOM 2764 C C . LEU B 1 103 ? 15.891 2.119 5.324 1 98.12 103 LEU B C 1
ATOM 2766 O O . LEU B 1 103 ? 15.703 3.004 6.164 1 98.12 103 LEU B O 1
ATOM 2770 N N . ILE B 1 104 ? 16.797 1.204 5.41 1 98.19 104 ILE B N 1
ATOM 2771 C CA . ILE B 1 104 ? 17.734 1.249 6.531 1 98.19 104 ILE B CA 1
ATOM 2772 C C . ILE B 1 104 ? 18.531 2.547 6.488 1 98.19 104 ILE B C 1
ATOM 2774 O O . ILE B 1 104 ? 18.719 3.205 7.516 1 98.19 104 ILE B O 1
ATOM 2778 N N . CYS B 1 105 ? 19.031 2.953 5.312 1 98.19 105 CYS B N 1
ATOM 2779 C CA . CYS B 1 105 ? 19.734 4.223 5.164 1 98.19 105 CYS B CA 1
ATOM 2780 C C . CYS B 1 105 ? 18.844 5.391 5.59 1 98.19 105 CYS B C 1
ATOM 2782 O O . CYS B 1 105 ? 19.281 6.262 6.34 1 98.19 105 CYS B O 1
ATOM 2784 N N . HIS B 1 106 ? 17.656 5.359 5.164 1 97.75 106 HIS B N 1
ATOM 2785 C CA . HIS B 1 106 ? 16.75 6.449 5.504 1 97.75 106 HIS B CA 1
ATOM 2786 C C . HIS B 1 106 ? 16.5 6.52 7.008 1 97.75 106 HIS B C 1
ATOM 2788 O O . HIS B 1 106 ? 16.516 7.605 7.594 1 97.75 106 HIS B O 1
ATOM 2794 N N . MET B 1 107 ? 16.266 5.391 7.586 1 95.5 107 MET B N 1
ATOM 2795 C CA . MET B 1 107 ? 16 5.352 9.016 1 95.5 107 MET B CA 1
ATOM 2796 C C . MET B 1 107 ? 17.234 5.762 9.812 1 95.5 107 MET B C 1
ATOM 2798 O O . MET B 1 107 ? 17.109 6.402 10.859 1 95.5 107 MET B O 1
ATOM 2802 N N . TYR B 1 108 ? 18.344 5.391 9.297 1 95.62 108 TYR B N 1
ATOM 2803 C CA . TYR B 1 108 ? 19.594 5.691 9.992 1 95.62 108 TYR B CA 1
ATOM 2804 C C . TYR B 1 108 ? 19.938 7.168 9.867 1 95.62 108 TYR B C 1
ATOM 2806 O O . TYR B 1 108 ? 20.234 7.828 10.867 1 95.62 108 TYR B O 1
ATOM 2814 N N . PHE B 1 109 ? 19.797 7.754 8.734 1 95.75 109 PHE B N 1
ATOM 2815 C CA . PHE B 1 109 ? 20.359 9.078 8.484 1 95.75 109 PHE B CA 1
ATOM 2816 C C . PHE B 1 109 ? 19.312 10.164 8.711 1 95.75 109 PHE B C 1
ATOM 2818 O O . PHE B 1 109 ? 19.656 11.305 9.031 1 95.75 109 PHE B O 1
ATOM 2825 N N . ARG B 1 110 ? 18.078 9.781 8.555 1 94.06 110 ARG B N 1
ATOM 2826 C CA . ARG B 1 110 ? 17.141 10.891 8.477 1 94.06 110 ARG B CA 1
ATOM 2827 C C . ARG B 1 110 ? 15.969 10.68 9.43 1 94.06 110 ARG B C 1
ATOM 2829 O O . ARG B 1 110 ? 15.578 11.602 10.148 1 94.06 110 ARG B O 1
ATOM 2836 N N . HIS B 1 111 ? 15.406 9.531 9.5 1 93.5 111 HIS B N 1
ATOM 2837 C CA . HIS B 1 111 ? 14.18 9.289 10.25 1 93.5 111 HIS B CA 1
ATOM 2838 C C . HIS B 1 111 ? 14.445 9.211 11.742 1 93.5 111 HIS B C 1
ATOM 2840 O O . HIS B 1 111 ? 15.438 8.609 12.172 1 93.5 111 HIS B O 1
ATOM 2846 N N . ARG B 1 112 ? 13.578 9.852 12.516 1 90.38 112 ARG B N 1
ATOM 2847 C CA . ARG B 1 112 ? 13.609 9.766 13.969 1 90.38 112 ARG B CA 1
ATOM 2848 C C . ARG B 1 112 ? 12.258 9.352 14.523 1 90.38 112 ARG B C 1
ATOM 2850 O O . ARG B 1 112 ? 11.242 10 14.266 1 90.38 112 ARG B O 1
ATOM 2857 N N . PHE B 1 113 ? 12.273 8.32 15.258 1 88.06 113 PHE B N 1
ATOM 2858 C CA . PHE B 1 113 ? 11.055 7.812 15.891 1 88.06 113 PHE B CA 1
ATOM 2859 C C . PHE B 1 113 ? 10.695 8.641 17.109 1 88.06 113 PHE B C 1
ATOM 2861 O O . PHE B 1 113 ? 11.562 9.266 17.719 1 88.06 113 PHE B O 1
ATOM 2868 N N . ALA B 1 114 ? 9.406 8.656 17.391 1 83.69 114 ALA B N 1
ATOM 2869 C CA . ALA B 1 114 ? 8.969 9.305 18.625 1 83.69 114 ALA B CA 1
ATOM 2870 C C . ALA B 1 114 ? 9.625 8.664 19.844 1 83.69 114 ALA B C 1
ATOM 2872 O O . ALA B 1 114 ? 9.758 7.438 19.906 1 83.69 114 ALA B O 1
ATOM 2873 N N . SER B 1 115 ? 10.031 9.438 20.75 1 86.5 115 SER B N 1
ATOM 2874 C CA . SER B 1 115 ? 10.711 8.938 21.953 1 86.5 115 SER B CA 1
ATOM 2875 C C . SER B 1 115 ? 9.703 8.531 23.031 1 86.5 115 SER B C 1
ATOM 2877 O O . SER B 1 115 ? 8.695 9.203 23.219 1 86.5 115 SER B O 1
ATOM 2879 N N . THR B 1 116 ? 9.891 7.414 23.641 1 85.06 116 THR B N 1
ATOM 2880 C CA . THR B 1 116 ? 9.094 6.992 24.781 1 85.06 116 THR B CA 1
ATOM 2881 C C . THR B 1 116 ? 9.57 7.688 26.062 1 85.06 116 THR B C 1
ATOM 2883 O O . THR B 1 116 ? 8.875 7.668 27.078 1 85.06 116 THR B O 1
ATOM 2886 N N . GLY B 1 117 ? 10.641 8.289 25.984 1 88.88 117 GLY B N 1
ATOM 2887 C CA . GLY B 1 117 ? 11.258 8.891 27.156 1 88.88 117 GLY B CA 1
ATOM 2888 C C . GLY B 1 117 ? 12.297 8 27.797 1 88.88 117 GLY B C 1
ATOM 2889 O O . GLY B 1 117 ? 13.07 8.453 28.656 1 88.88 117 GLY B O 1
ATOM 2890 N N . TRP B 1 118 ? 12.297 6.711 27.469 1 92.81 118 TRP B N 1
ATOM 2891 C CA . TRP B 1 118 ? 13.273 5.746 27.953 1 92.81 118 TRP B CA 1
ATOM 2892 C C . TRP B 1 118 ? 14.219 5.312 26.844 1 92.81 118 TRP B C 1
ATOM 2894 O O . TRP B 1 118 ? 13.836 4.523 25.969 1 92.81 118 TRP B O 1
ATOM 2904 N N . LYS B 1 119 ? 15.445 5.719 26.906 1 91.56 119 LYS B N 1
ATOM 2905 C CA . LYS B 1 119 ? 16.453 5.566 25.859 1 91.56 119 LYS B CA 1
ATOM 2906 C C . LYS B 1 119 ? 16.641 4.098 25.484 1 91.56 119 LYS B C 1
ATOM 2908 O O . LYS B 1 119 ? 16.703 3.75 24.297 1 91.56 119 LYS B O 1
ATOM 2913 N N . PRO B 1 120 ? 16.719 3.199 26.484 1 93.19 120 PRO B N 1
ATOM 2914 C CA . PRO B 1 120 ? 16.922 1.794 26.141 1 93.19 120 PRO B CA 1
ATOM 2915 C C . PRO B 1 120 ? 15.773 1.218 25.312 1 93.19 120 PRO B C 1
ATOM 2917 O O . PRO B 1 120 ? 16 0.406 24.406 1 93.19 120 PRO B O 1
ATOM 2920 N N . ILE B 1 121 ? 14.641 1.639 25.609 1 92.38 121 ILE B N 1
ATOM 2921 C CA . ILE B 1 121 ? 13.484 1.153 24.875 1 92.38 121 ILE B CA 1
ATOM 2922 C C . ILE B 1 121 ? 13.5 1.725 23.453 1 92.38 121 ILE B C 1
ATOM 2924 O O . ILE B 1 121 ? 13.188 1.021 22.5 1 92.38 121 ILE B O 1
ATOM 2928 N N . ASP B 1 122 ? 13.797 2.959 23.344 1 92.44 122 ASP B N 1
ATOM 2929 C CA . ASP B 1 122 ? 13.891 3.602 22.031 1 92.44 122 ASP B CA 1
ATOM 2930 C C . ASP B 1 122 ? 14.945 2.922 21.172 1 92.44 122 ASP B C 1
ATOM 2932 O O . ASP B 1 122 ? 14.719 2.684 19.984 1 92.44 122 ASP B O 1
ATOM 2936 N N . GLN B 1 123 ? 16.062 2.596 21.781 1 93.31 123 GLN B N 1
ATOM 2937 C CA . GLN B 1 123 ? 17.141 1.932 21.062 1 93.31 123 GLN B CA 1
ATOM 2938 C C . GLN B 1 123 ? 16.75 0.513 20.656 1 93.31 123 GLN B C 1
ATOM 2940 O O . GLN B 1 123 ? 17.078 0.054 19.562 1 93.31 123 GLN B O 1
ATOM 2945 N N . LEU B 1 124 ? 16.109 -0.163 21.547 1 94.62 124 LEU B N 1
ATOM 2946 C CA . LEU B 1 124 ? 15.641 -1.513 21.266 1 94.62 124 LEU B CA 1
ATOM 2947 C C . LEU B 1 124 ? 14.664 -1.505 20.078 1 94.62 124 LEU B C 1
ATOM 2949 O O . LEU B 1 124 ? 14.734 -2.377 19.219 1 94.62 124 LEU B O 1
ATOM 2953 N N . TRP B 1 125 ? 13.789 -0.507 20.078 1 92.62 125 TRP B N 1
ATOM 2954 C CA . TRP B 1 125 ? 12.836 -0.393 18.984 1 92.62 125 TRP B CA 1
ATOM 2955 C C . TRP B 1 125 ? 13.555 -0.227 17.656 1 92.62 125 TRP B C 1
ATOM 2957 O O . TRP B 1 125 ? 13.211 -0.884 16.672 1 92.62 125 TRP B O 1
ATOM 2967 N N . ARG B 1 126 ? 14.5 0.574 17.609 1 93.5 126 ARG B N 1
ATOM 2968 C CA . ARG B 1 126 ? 15.273 0.797 16.391 1 93.5 126 ARG B CA 1
ATOM 2969 C C . ARG B 1 126 ? 15.961 -0.486 15.938 1 93.5 126 ARG B C 1
ATOM 2971 O O . ARG B 1 126 ? 15.953 -0.812 14.75 1 93.5 126 ARG B O 1
ATOM 2978 N N . LEU B 1 127 ? 16.531 -1.183 16.891 1 95.5 127 LEU B N 1
ATOM 2979 C CA . LEU B 1 127 ? 17.203 -2.441 16.578 1 95.5 127 LEU B CA 1
ATOM 2980 C C . LEU B 1 127 ? 16.234 -3.453 16 1 95.5 127 LEU B C 1
ATOM 2982 O O . LEU B 1 127 ? 16.547 -4.141 15.023 1 95.5 127 LEU B O 1
ATOM 2986 N N . VAL B 1 128 ? 15.094 -3.516 16.594 1 96.19 128 VAL B N 1
ATOM 2987 C CA . VAL B 1 128 ? 14.07 -4.449 16.141 1 96.19 128 VAL B CA 1
ATOM 2988 C C . VAL B 1 128 ? 13.68 -4.133 14.695 1 96.19 128 VAL B C 1
ATOM 2990 O O . VAL B 1 128 ? 13.516 -5.039 13.875 1 96.19 128 VAL B O 1
ATOM 2993 N N . VAL B 1 129 ? 13.578 -2.873 14.367 1 95.5 129 VAL B N 1
ATOM 2994 C CA . VAL B 1 129 ? 13.18 -2.467 13.023 1 95.5 129 VAL B CA 1
ATOM 2995 C C . VAL B 1 129 ? 14.281 -2.826 12.031 1 95.5 129 VAL B C 1
ATOM 2997 O O . VAL B 1 129 ? 14.008 -3.412 10.977 1 95.5 129 VAL B O 1
ATOM 3000 N N . TYR B 1 130 ? 15.555 -2.559 12.359 1 97.06 130 TYR B N 1
ATOM 3001 C CA . TYR B 1 130 ? 16.672 -2.865 11.484 1 97.06 130 TYR B CA 1
ATOM 3002 C C . TYR B 1 130 ? 16.812 -4.367 11.266 1 97.06 130 TYR B C 1
ATOM 3004 O O . TYR B 1 130 ? 16.906 -4.832 10.133 1 97.06 130 TYR B O 1
ATOM 3012 N N . VAL B 1 131 ? 16.766 -5.094 12.328 1 97.94 131 VAL B N 1
ATOM 3013 C CA . VAL B 1 131 ? 16.906 -6.543 12.258 1 97.94 131 VAL B CA 1
ATOM 3014 C C . VAL B 1 131 ? 15.711 -7.141 11.523 1 97.94 131 VAL B C 1
ATOM 3016 O O . VAL B 1 131 ? 15.859 -8.086 10.742 1 97.94 131 VAL B O 1
ATOM 3019 N N . GLY B 1 132 ? 14.539 -6.598 11.781 1 98.12 132 GLY B N 1
ATOM 3020 C CA . GLY B 1 132 ? 13.352 -7.047 11.078 1 98.12 132 GLY B CA 1
ATOM 3021 C C . GLY B 1 132 ? 13.461 -6.902 9.57 1 98.12 132 GLY B C 1
ATOM 3022 O O . GLY B 1 132 ? 13.078 -7.809 8.828 1 98.12 132 GLY B O 1
ATOM 3023 N N . LEU B 1 133 ? 13.961 -5.793 9.133 1 98.12 133 LEU B N 1
ATOM 3024 C CA . LEU B 1 133 ? 14.125 -5.543 7.703 1 98.12 133 LEU B CA 1
ATOM 3025 C C . LEU B 1 133 ? 15.133 -6.516 7.098 1 98.12 133 LEU B C 1
ATOM 3027 O O . LEU B 1 133 ? 14.906 -7.055 6.012 1 98.12 133 LEU B O 1
ATOM 3031 N N . LEU B 1 134 ? 16.234 -6.723 7.801 1 98.44 134 LEU B N 1
ATOM 3032 C CA . LEU B 1 134 ? 17.266 -7.629 7.32 1 98.44 134 LEU B CA 1
ATOM 3033 C C . LEU B 1 134 ? 16.75 -9.07 7.289 1 98.44 134 LEU B C 1
ATOM 3035 O O . LEU B 1 134 ? 17.016 -9.805 6.332 1 98.44 134 LEU B O 1
ATOM 3039 N N . CYS B 1 135 ? 16.016 -9.445 8.32 1 98.5 135 CYS B N 1
ATOM 3040 C CA . CYS B 1 135 ? 15.438 -10.781 8.383 1 98.5 135 CYS B CA 1
ATOM 3041 C C . CYS B 1 135 ? 14.422 -10.992 7.266 1 98.5 135 CYS B C 1
ATOM 3043 O O . CYS B 1 135 ? 14.352 -12.062 6.668 1 98.5 135 CYS B O 1
ATOM 3045 N N . TRP B 1 136 ? 13.633 -9.977 7.051 1 98.56 136 TRP B N 1
ATOM 3046 C CA . TRP B 1 136 ? 12.648 -10.055 5.977 1 98.56 136 TRP B CA 1
ATOM 3047 C C . TRP B 1 136 ? 13.336 -10.25 4.625 1 98.56 136 TRP B C 1
ATOM 3049 O O . TRP B 1 136 ? 12.969 -11.141 3.861 1 98.56 136 TRP B O 1
ATOM 3059 N N . ALA B 1 137 ? 14.336 -9.43 4.359 1 98.62 137 ALA B N 1
ATOM 3060 C CA . ALA B 1 137 ? 15.086 -9.547 3.109 1 98.62 137 ALA B CA 1
ATOM 3061 C C . ALA B 1 137 ? 15.766 -10.906 3.012 1 98.62 137 ALA B C 1
ATOM 3063 O O . ALA B 1 137 ? 15.727 -11.562 1.963 1 98.62 137 ALA B O 1
ATOM 3064 N N . GLY B 1 138 ? 16.359 -11.359 4.07 1 98.56 138 GLY B N 1
ATOM 3065 C CA . GLY B 1 138 ? 17.016 -12.656 4.109 1 98.56 138 GLY B CA 1
ATOM 3066 C C . GLY B 1 138 ? 16.062 -13.82 3.914 1 98.56 138 GLY B C 1
ATOM 3067 O O . GLY B 1 138 ? 16.406 -14.797 3.238 1 98.56 138 GLY B O 1
ATOM 3068 N N . ALA B 1 139 ? 14.93 -13.703 4.543 1 98.62 139 ALA B N 1
ATOM 3069 C CA . ALA B 1 139 ? 13.938 -14.766 4.426 1 98.62 139 ALA B CA 1
ATOM 3070 C C . ALA B 1 139 ? 13.461 -14.914 2.982 1 98.62 139 ALA B C 1
ATOM 3072 O O . ALA B 1 139 ? 13.289 -16.031 2.494 1 98.62 139 ALA B O 1
ATOM 3073 N N . VAL B 1 140 ? 13.227 -13.805 2.307 1 98.56 140 VAL B N 1
ATOM 3074 C CA . VAL B 1 140 ? 12.828 -13.859 0.905 1 98.56 140 VAL B CA 1
ATOM 3075 C C . VAL B 1 140 ? 13.938 -14.484 0.071 1 98.56 140 VAL B C 1
ATOM 3077 O O . VAL B 1 140 ? 13.688 -15.375 -0.744 1 98.56 140 VAL B O 1
ATOM 3080 N N . ALA B 1 141 ? 15.164 -14.055 0.3 1 98.31 141 ALA B N 1
ATOM 3081 C CA . ALA B 1 141 ? 16.297 -14.617 -0.426 1 98.31 141 ALA B CA 1
ATOM 3082 C C . ALA B 1 141 ? 16.422 -16.125 -0.171 1 98.31 141 ALA B C 1
ATOM 3084 O O . ALA B 1 141 ? 16.594 -16.906 -1.107 1 98.31 141 ALA B O 1
ATOM 3085 N N . TYR B 1 142 ? 16.312 -16.5 1.05 1 98.06 142 TYR B N 1
ATOM 3086 C CA . TYR B 1 142 ? 16.391 -17.906 1.424 1 98.06 142 TYR B CA 1
ATOM 3087 C C . TYR B 1 142 ? 15.273 -18.703 0.774 1 98.06 142 TYR B C 1
ATOM 3089 O O . TYR B 1 142 ? 15.484 -19.844 0.367 1 98.06 142 TYR B O 1
ATOM 3097 N N . SER B 1 143 ? 14.125 -18.141 0.717 1 96.88 143 SER B N 1
ATOM 3098 C CA . SER B 1 143 ? 13 -18.844 0.101 1 96.88 143 SER B CA 1
ATOM 3099 C C . SER B 1 143 ? 13.312 -19.219 -1.347 1 96.88 143 SER B C 1
ATOM 3101 O O . SER B 1 143 ? 12.906 -20.281 -1.817 1 96.88 143 SER B O 1
ATOM 3103 N N . ARG B 1 144 ? 14.07 -18.375 -2.045 1 95.19 144 ARG B N 1
ATOM 3104 C CA . ARG B 1 144 ? 14.406 -18.625 -3.441 1 95.19 144 ARG B CA 1
ATOM 3105 C C . ARG B 1 144 ? 15.32 -19.844 -3.568 1 95.19 144 ARG B C 1
ATOM 3107 O O . ARG B 1 144 ? 15.266 -20.562 -4.562 1 95.19 144 ARG B O 1
ATOM 3114 N N . HIS B 1 145 ? 16.156 -19.984 -2.594 1 95.31 145 HIS B N 1
ATOM 3115 C CA . HIS B 1 145 ? 17.047 -21.141 -2.576 1 95.31 145 HIS B CA 1
ATOM 3116 C C . HIS B 1 145 ? 16.281 -22.406 -2.166 1 95.31 145 HIS B C 1
ATOM 3118 O O . HIS B 1 145 ? 16.375 -23.438 -2.836 1 95.31 145 HIS B O 1
ATOM 3124 N N . TYR B 1 146 ? 15.578 -22.266 -1.075 1 94.19 146 TYR B N 1
ATOM 3125 C CA . TYR B 1 146 ? 14.852 -23.406 -0.529 1 94.19 146 TYR B CA 1
ATOM 3126 C C . TYR B 1 146 ? 13.859 -23.969 -1.547 1 94.19 146 TYR B C 1
ATOM 3128 O O . TYR B 1 146 ? 13.711 -25.188 -1.685 1 94.19 146 TYR B O 1
ATOM 3136 N N . LEU B 1 147 ? 13.195 -23.125 -2.236 1 91.62 147 LEU B N 1
ATOM 3137 C CA . LEU B 1 147 ? 12.195 -23.531 -3.213 1 91.62 147 LEU B CA 1
ATOM 3138 C C . LEU B 1 147 ? 12.844 -23.859 -4.555 1 91.62 147 LEU B C 1
ATOM 3140 O O . LEU B 1 147 ? 12.148 -24.125 -5.539 1 91.62 147 LEU B O 1
ATOM 3144 N N . GLU B 1 148 ? 14.203 -23.734 -4.676 1 90.81 148 GLU B N 1
ATOM 3145 C CA . GLU B 1 148 ? 15.047 -24.25 -5.75 1 90.81 148 GLU B CA 1
ATOM 3146 C C . GLU B 1 148 ? 14.953 -23.391 -7 1 90.81 148 GLU B C 1
ATOM 3148 O O . GLU B 1 148 ? 15.164 -23.859 -8.117 1 90.81 148 GLU B O 1
ATOM 3153 N N . TYR B 1 149 ? 14.609 -22.188 -6.766 1 89.75 149 TYR B N 1
ATOM 3154 C CA . TYR B 1 149 ? 14.508 -21.281 -7.902 1 89.75 149 TYR B CA 1
ATOM 3155 C C . TYR B 1 149 ? 15.883 -20.734 -8.289 1 89.75 149 TYR B C 1
ATOM 3157 O O . TYR B 1 149 ? 16.141 -20.453 -9.461 1 89.75 149 TYR B O 1
ATOM 3165 N N . HIS B 1 150 ? 16.703 -20.562 -7.316 1 94.06 150 HIS B N 1
ATOM 3166 C CA . HIS B 1 150 ? 18.016 -19.953 -7.535 1 94.06 150 HIS B CA 1
ATOM 3167 C C . HIS B 1 150 ? 19.078 -20.625 -6.672 1 94.06 150 HIS B C 1
ATOM 3169 O O . HIS B 1 150 ? 18.766 -21.219 -5.645 1 94.06 150 HIS B O 1
ATOM 3175 N N . ASN B 1 151 ? 20.328 -20.547 -7.141 1 95.19 151 ASN B N 1
ATOM 3176 C CA . ASN B 1 151 ? 21.453 -20.969 -6.305 1 95.19 151 ASN B CA 1
ATOM 3177 C C . ASN B 1 151 ? 22.062 -19.781 -5.543 1 95.19 151 ASN B C 1
ATOM 3179 O O . ASN B 1 151 ? 21.656 -18.641 -5.754 1 95.19 151 ASN B O 1
ATOM 3183 N N . TRP B 1 152 ? 22.953 -20.078 -4.637 1 96.88 152 TRP B N 1
ATOM 3184 C CA . TRP B 1 152 ? 23.5 -19.062 -3.744 1 96.88 152 TRP B CA 1
ATOM 3185 C C . TRP B 1 152 ? 24.297 -18.016 -4.523 1 96.88 152 TRP B C 1
ATOM 3187 O O . TRP B 1 152 ? 24.312 -16.844 -4.156 1 96.88 152 TRP B O 1
ATOM 3197 N N . HIS B 1 153 ? 24.875 -18.406 -5.559 1 96.94 153 HIS B N 1
ATOM 3198 C CA . HIS B 1 153 ? 25.625 -17.484 -6.395 1 96.94 153 HIS B CA 1
ATOM 3199 C C . HIS B 1 153 ? 24.703 -16.422 -6.988 1 96.94 153 HIS B C 1
ATOM 3201 O O . HIS B 1 153 ? 24.984 -15.219 -6.891 1 96.94 153 HIS B O 1
ATOM 3207 N N . GLN B 1 154 ? 23.625 -16.828 -7.555 1 97.25 154 GLN B N 1
ATOM 3208 C CA . GLN B 1 154 ? 22.641 -15.93 -8.148 1 97.25 154 GLN B CA 1
ATOM 3209 C C . GLN B 1 154 ? 22.016 -15.031 -7.09 1 97.25 154 GLN B C 1
ATOM 3211 O O . GLN B 1 154 ? 21.797 -13.836 -7.328 1 97.25 154 GLN B O 1
ATOM 3216 N N . ILE B 1 155 ? 21.766 -15.562 -5.91 1 98.19 155 ILE B N 1
ATOM 3217 C CA . ILE B 1 155 ? 21.141 -14.844 -4.809 1 98.19 155 ILE B CA 1
ATOM 3218 C C . ILE B 1 155 ? 22.109 -13.789 -4.262 1 98.19 155 ILE B C 1
ATOM 3220 O O . ILE B 1 155 ? 21.719 -12.641 -4.047 1 98.19 155 ILE B O 1
ATOM 3224 N N . SER B 1 156 ? 23.359 -14.18 -4.059 1 98.31 156 SER B N 1
ATOM 3225 C CA . SER B 1 156 ? 24.344 -13.258 -3.512 1 98.31 156 SER B CA 1
ATOM 3226 C C . SER B 1 156 ? 24.562 -12.07 -4.438 1 98.31 156 SER B C 1
ATOM 3228 O O . SER B 1 156 ? 24.672 -10.93 -3.979 1 98.31 156 SER B O 1
ATOM 3230 N N . TRP B 1 157 ? 24.625 -12.328 -5.68 1 98 157 TRP B N 1
ATOM 3231 C CA . TRP B 1 157 ? 24.766 -11.234 -6.641 1 98 157 TRP B CA 1
ATOM 3232 C C . TRP B 1 157 ? 23.516 -10.367 -6.664 1 98 157 TRP B C 1
ATOM 3234 O O . TRP B 1 157 ? 23.609 -9.148 -6.816 1 98 157 TRP B O 1
ATOM 3244 N N . GLY B 1 158 ? 22.344 -10.977 -6.527 1 98.56 158 GLY B N 1
ATOM 3245 C CA . GLY B 1 158 ? 21.125 -10.203 -6.41 1 98.56 158 GLY B CA 1
ATOM 3246 C C . GLY B 1 158 ? 21.109 -9.266 -5.219 1 98.56 158 GLY B C 1
ATOM 3247 O O . GLY B 1 158 ? 20.875 -8.062 -5.367 1 98.56 158 GLY B O 1
ATOM 3248 N N . LEU B 1 159 ? 21.438 -9.875 -4.086 1 98.69 159 LEU B N 1
ATOM 3249 C CA . LEU B 1 159 ? 21.469 -9.086 -2.863 1 98.69 159 LEU B CA 1
ATOM 3250 C C . LEU B 1 159 ? 22.5 -7.957 -2.98 1 98.69 159 LEU B C 1
ATOM 3252 O O . LEU B 1 159 ? 22.219 -6.824 -2.572 1 98.69 159 LEU B O 1
ATOM 3256 N N . GLY B 1 160 ? 23.656 -8.273 -3.5 1 98.69 160 GLY B N 1
ATOM 3257 C CA . GLY B 1 160 ? 24.703 -7.277 -3.662 1 98.69 160 GLY B CA 1
ATOM 3258 C C . GLY B 1 160 ? 24.312 -6.152 -4.605 1 98.69 160 GLY B C 1
ATOM 3259 O O . GLY B 1 160 ? 24.484 -4.977 -4.285 1 98.69 160 GLY B O 1
ATOM 3260 N N . THR B 1 161 ? 23.812 -6.492 -5.762 1 98.62 161 THR B N 1
ATOM 3261 C CA . THR B 1 161 ? 23.375 -5.504 -6.742 1 98.62 161 THR B CA 1
ATOM 3262 C C . THR B 1 161 ? 22.266 -4.633 -6.176 1 98.62 161 THR B C 1
ATOM 3264 O O . THR B 1 161 ? 22.312 -3.406 -6.301 1 98.62 161 THR B O 1
ATOM 3267 N N . GLY B 1 162 ? 21.281 -5.27 -5.555 1 98.81 162 GLY B N 1
ATOM 3268 C CA . GLY B 1 162 ? 20.188 -4.527 -4.941 1 98.81 162 GLY B CA 1
ATOM 3269 C C . GLY B 1 162 ? 20.641 -3.578 -3.852 1 98.81 162 GLY B C 1
ATOM 3270 O O . GLY B 1 162 ? 20.219 -2.422 -3.809 1 98.81 162 GLY B O 1
ATOM 3271 N N . SER B 1 163 ? 21.484 -4.105 -3.006 1 98.88 163 SER B N 1
ATOM 3272 C CA . SER B 1 163 ? 21.984 -3.281 -1.913 1 98.88 163 SER B CA 1
ATOM 3273 C C . SER B 1 163 ? 22.797 -2.098 -2.441 1 98.88 163 SER B C 1
ATOM 3275 O O . SER B 1 163 ? 22.641 -0.973 -1.958 1 98.88 163 SER B O 1
ATOM 3277 N N . SER B 1 164 ? 23.625 -2.359 -3.408 1 98.81 164 SER B N 1
ATOM 3278 C CA . SER B 1 164 ? 24.406 -1.292 -4.016 1 98.81 164 SER B CA 1
ATOM 3279 C C . SER B 1 164 ? 23.516 -0.242 -4.66 1 98.81 164 SER B C 1
ATOM 3281 O O . SER B 1 164 ? 23.75 0.959 -4.52 1 98.81 164 SER B O 1
ATOM 3283 N N . LEU B 1 165 ? 22.547 -0.696 -5.324 1 98.81 165 LEU B N 1
ATOM 3284 C CA . LEU B 1 165 ? 21.609 0.218 -5.965 1 98.81 165 LEU B CA 1
ATOM 3285 C C . LEU B 1 165 ? 20.844 1.03 -4.926 1 98.81 165 LEU B C 1
ATOM 3287 O O . LEU B 1 165 ? 20.672 2.244 -5.074 1 98.81 165 LEU B O 1
ATOM 3291 N N . GLY B 1 166 ? 20.266 0.321 -3.887 1 98.88 166 GLY B N 1
ATOM 3292 C CA . GLY B 1 166 ? 19.547 1.013 -2.822 1 98.88 166 GLY B CA 1
ATOM 3293 C C . GLY B 1 166 ? 20.391 2.098 -2.16 1 98.88 166 GLY B C 1
ATOM 3294 O O . GLY B 1 166 ? 19.891 3.205 -1.928 1 98.88 166 GLY B O 1
ATOM 3295 N N . PHE B 1 167 ? 21.594 1.74 -1.91 1 98.75 167 PHE B N 1
ATOM 3296 C CA . PHE B 1 167 ? 22.5 2.703 -1.298 1 98.75 167 PHE B CA 1
ATOM 3297 C C . PHE B 1 167 ? 22.766 3.875 -2.236 1 98.75 167 PHE B C 1
ATOM 3299 O O . PHE B 1 167 ? 22.719 5.035 -1.82 1 98.75 167 PHE B O 1
ATOM 3306 N N . SER B 1 168 ? 23.016 3.619 -3.498 1 98.75 168 SER B N 1
ATOM 3307 C CA . SER B 1 168 ? 23.359 4.641 -4.48 1 98.75 168 SER B CA 1
ATOM 3308 C C . SER B 1 168 ? 22.188 5.594 -4.711 1 98.75 168 SER B C 1
ATOM 3310 O O . SER B 1 168 ? 22.375 6.812 -4.781 1 98.75 168 SER B O 1
ATOM 3312 N N . ILE B 1 169 ? 21.016 5.035 -4.801 1 98.69 169 ILE B N 1
ATOM 3313 C CA . ILE B 1 169 ? 19.844 5.871 -5.043 1 98.69 169 ILE B CA 1
ATOM 3314 C C . ILE B 1 169 ? 19.562 6.727 -3.811 1 98.69 169 ILE B C 1
ATOM 3316 O O . ILE B 1 169 ? 19.25 7.914 -3.934 1 98.69 169 ILE B O 1
ATOM 3320 N N . TYR B 1 170 ? 19.656 6.141 -2.633 1 98.69 170 TYR B N 1
ATOM 3321 C CA . TYR B 1 170 ? 19.453 6.922 -1.419 1 98.69 170 TYR B CA 1
ATOM 3322 C C . TYR B 1 170 ? 20.484 8.031 -1.299 1 98.69 170 TYR B C 1
ATOM 3324 O O . TYR B 1 170 ? 20.156 9.164 -0.945 1 98.69 170 TYR B O 1
ATOM 3332 N N . LEU B 1 171 ? 21.734 7.676 -1.585 1 98.19 171 LEU B N 1
ATOM 3333 C CA . LEU B 1 171 ? 22.812 8.656 -1.536 1 98.19 171 LEU B CA 1
ATOM 3334 C C . LEU B 1 171 ? 22.547 9.805 -2.498 1 98.19 171 LEU B C 1
ATOM 3336 O O . LEU B 1 171 ? 22.609 10.977 -2.104 1 98.19 171 LEU B O 1
ATOM 3340 N N . ALA B 1 172 ? 22.188 9.523 -3.678 1 98.25 172 ALA B N 1
ATOM 3341 C CA . ALA B 1 172 ? 22.062 10.508 -4.746 1 98.25 172 ALA B CA 1
ATOM 3342 C C . ALA B 1 172 ? 20.797 11.359 -4.559 1 98.25 172 ALA B C 1
ATOM 3344 O O . ALA B 1 172 ? 20.812 12.555 -4.84 1 98.25 172 ALA B O 1
ATOM 3345 N N . CYS B 1 173 ? 19.75 10.727 -4.047 1 97.88 173 CYS B N 1
ATOM 3346 C CA . CYS B 1 173 ? 18.469 11.406 -4.078 1 97.88 173 CYS B CA 1
ATOM 3347 C C . CYS B 1 173 ? 18.109 11.969 -2.709 1 97.88 173 CYS B C 1
ATOM 3349 O O . CYS B 1 173 ? 17.234 12.828 -2.594 1 97.88 173 CYS B O 1
ATOM 3351 N N . GLU B 1 174 ? 18.75 11.508 -1.661 1 96.81 174 GLU B N 1
ATOM 3352 C CA . GLU B 1 174 ? 18.344 11.938 -0.326 1 96.81 174 GLU B CA 1
ATOM 3353 C C . GLU B 1 174 ? 19.531 12.477 0.462 1 96.81 174 GLU B C 1
ATOM 3355 O O . GLU B 1 174 ? 19.547 13.648 0.859 1 96.81 174 GLU B O 1
ATOM 3360 N N . LEU B 1 175 ? 20.578 11.719 0.59 1 96.94 175 LEU B N 1
ATOM 3361 C CA . LEU B 1 175 ? 21.656 12.062 1.52 1 96.94 175 LEU B CA 1
ATOM 3362 C C . LEU B 1 175 ? 22.469 13.234 0.997 1 96.94 175 LEU B C 1
ATOM 3364 O O . LEU B 1 175 ? 22.688 14.219 1.714 1 96.94 175 LEU B O 1
ATOM 3368 N N . ILE B 1 176 ? 22.906 13.211 -0.233 1 97.12 176 ILE B N 1
ATOM 3369 C CA . ILE B 1 176 ? 23.766 14.258 -0.789 1 97.12 176 ILE B CA 1
ATOM 3370 C C . ILE B 1 176 ? 22.984 15.57 -0.875 1 97.12 176 ILE B C 1
ATOM 3372 O O . ILE B 1 176 ? 23.469 16.609 -0.416 1 97.12 176 ILE B O 1
ATOM 3376 N N . PRO B 1 177 ? 21.812 15.555 -1.403 1 95.56 177 PRO B N 1
ATOM 3377 C CA . PRO B 1 177 ? 21.062 16.812 -1.46 1 95.56 177 PRO B CA 1
ATOM 3378 C C . PRO B 1 177 ? 20.828 17.422 -0.08 1 95.56 177 PRO B C 1
ATOM 3380 O O . PRO B 1 177 ? 20.75 18.641 0.055 1 95.56 177 PRO B O 1
ATOM 3383 N N . THR B 1 178 ? 20.656 16.578 0.9 1 91.81 178 THR B N 1
ATOM 3384 C CA . THR B 1 178 ? 20.406 17.047 2.256 1 91.81 178 THR B CA 1
ATOM 3385 C C . THR B 1 178 ? 21.672 17.625 2.871 1 91.81 178 THR B C 1
ATOM 3387 O O . THR B 1 178 ? 21.656 18.703 3.479 1 91.81 178 THR B O 1
ATOM 3390 N N . LYS B 1 179 ? 22.812 17.047 2.688 1 93.5 179 LYS B N 1
ATOM 3391 C CA . LYS B 1 179 ? 24.062 17.438 3.314 1 93.5 179 LYS B CA 1
ATOM 3392 C C . LYS B 1 179 ? 24.734 18.578 2.543 1 93.5 179 LYS B C 1
ATOM 3394 O O . LYS B 1 179 ? 25.422 19.406 3.127 1 93.5 179 LYS B O 1
ATOM 3399 N N . TYR B 1 180 ? 24.547 18.531 1.254 1 93.81 180 TYR B N 1
ATOM 3400 C CA . TYR B 1 180 ? 25.156 19.531 0.386 1 93.81 180 TYR B CA 1
ATOM 3401 C C . TYR B 1 180 ? 24.109 20.266 -0.43 1 93.81 180 TYR B C 1
ATOM 3403 O O . TYR B 1 180 ? 23.938 20 -1.621 1 93.81 180 TYR B O 1
ATOM 3411 N N . PRO B 1 181 ? 23.484 21.266 0.107 1 90 181 PRO B N 1
ATOM 3412 C CA . PRO B 1 181 ? 22.344 21.938 -0.497 1 90 181 PRO B CA 1
ATOM 3413 C C . PRO B 1 181 ? 22.719 22.719 -1.76 1 90 181 PRO B C 1
ATOM 3415 O O . PRO B 1 181 ? 21.828 23.141 -2.51 1 90 181 PRO B O 1
ATOM 3418 N N . THR B 1 182 ? 23.969 22.844 -2.092 1 90.44 182 THR B N 1
ATOM 3419 C CA . THR B 1 182 ? 24.375 23.578 -3.283 1 90.44 182 THR B CA 1
ATOM 3420 C C . THR B 1 182 ? 24.828 22.625 -4.379 1 90.44 182 THR B C 1
ATOM 3422 O O . THR B 1 182 ? 25.219 23.062 -5.465 1 90.44 182 THR B O 1
ATOM 3425 N N . SER B 1 183 ? 24.781 21.422 -4.078 1 93.62 183 SER B N 1
ATOM 3426 C CA . SER B 1 183 ? 25.219 20.422 -5.047 1 93.62 183 SER B CA 1
ATOM 3427 C C . SER B 1 183 ? 24.281 20.344 -6.242 1 93.62 183 SER B C 1
ATOM 3429 O O . SER B 1 183 ? 23.141 20.828 -6.172 1 93.62 183 SER B O 1
ATOM 3431 N N . PHE B 1 184 ? 24.75 19.766 -7.277 1 96.62 184 PHE B N 1
ATOM 3432 C CA . PHE B 1 184 ? 23.953 19.562 -8.477 1 96.62 184 PHE B CA 1
ATOM 3433 C C . PHE B 1 184 ? 22.734 18.703 -8.164 1 96.62 184 PHE B C 1
ATOM 3435 O O . PHE B 1 184 ? 21.625 18.984 -8.633 1 96.62 184 PHE B O 1
ATOM 3442 N N . LEU B 1 185 ? 22.859 17.734 -7.383 1 96.88 185 LEU B N 1
ATOM 3443 C CA . LEU B 1 185 ? 21.781 16.812 -7.027 1 96.88 185 LEU B CA 1
ATOM 3444 C C . LEU B 1 185 ? 20.734 17.516 -6.188 1 96.88 185 LEU B C 1
ATOM 3446 O O . LEU B 1 185 ? 19.547 17.203 -6.281 1 96.88 185 LEU B O 1
ATOM 3450 N N . SER B 1 186 ? 21.172 18.406 -5.422 1 95.31 186 SER B N 1
ATOM 3451 C CA . SER B 1 186 ? 20.219 19.203 -4.66 1 95.31 186 SER B CA 1
ATOM 3452 C C . SER B 1 186 ? 19.375 20.078 -5.578 1 95.31 186 SER B C 1
ATOM 3454 O O . SER B 1 186 ? 18.172 20.234 -5.352 1 95.31 186 SER B O 1
ATOM 3456 N N . GLN B 1 187 ? 20.031 20.609 -6.582 1 95.38 187 GLN B N 1
ATOM 3457 C CA . GLN B 1 187 ? 19.312 21.422 -7.551 1 95.38 187 GLN B CA 1
ATOM 3458 C C . GLN B 1 187 ? 18.281 20.594 -8.312 1 95.38 187 GLN B C 1
ATOM 3460 O O . GLN B 1 187 ? 17.188 21.078 -8.625 1 95.38 187 GLN B O 1
ATOM 3465 N N . VAL B 1 188 ? 18.625 19.422 -8.594 1 96.94 188 VAL B N 1
ATOM 3466 C CA . VAL B 1 188 ? 17.719 18.516 -9.273 1 96.94 188 VAL B CA 1
ATOM 3467 C C . VAL B 1 188 ? 16.516 18.234 -8.375 1 96.94 188 VAL B C 1
ATOM 3469 O O . VAL B 1 188 ? 15.367 18.281 -8.828 1 96.94 188 VAL B O 1
ATOM 3472 N N . LYS B 1 189 ? 16.75 17.891 -7.141 1 96.38 189 LYS B N 1
ATOM 3473 C CA . LYS B 1 189 ? 15.672 17.641 -6.184 1 96.38 189 LYS B CA 1
ATOM 3474 C C . LYS B 1 189 ? 14.758 18.859 -6.051 1 96.38 189 LYS B C 1
ATOM 3476 O O . LYS B 1 189 ? 13.531 18.703 -6.027 1 96.38 189 LYS B O 1
ATOM 3481 N N . LEU B 1 190 ? 15.359 20.031 -5.973 1 95.06 190 LEU B N 1
ATOM 3482 C CA . LEU B 1 190 ? 14.594 21.266 -5.906 1 95.06 190 LEU B CA 1
ATOM 3483 C C . LEU B 1 190 ? 13.695 21.422 -7.133 1 95.06 190 LEU B C 1
ATOM 3485 O O . LEU B 1 190 ? 12.516 21.75 -7.008 1 95.06 190 LEU B O 1
ATOM 3489 N N . PHE B 1 191 ? 14.266 21.156 -8.227 1 95.94 191 PHE B N 1
ATOM 3490 C CA . PHE B 1 191 ? 13.508 21.234 -9.469 1 95.94 191 PHE B CA 1
ATOM 3491 C C . PHE B 1 191 ? 12.352 20.25 -9.453 1 95.94 191 PHE B C 1
ATOM 3493 O O . PHE B 1 191 ? 11.234 20.578 -9.852 1 95.94 191 PHE B O 1
ATOM 3500 N N . VAL B 1 192 ? 12.562 19.031 -8.977 1 96.56 192 VAL B N 1
ATOM 3501 C CA . VAL B 1 192 ? 1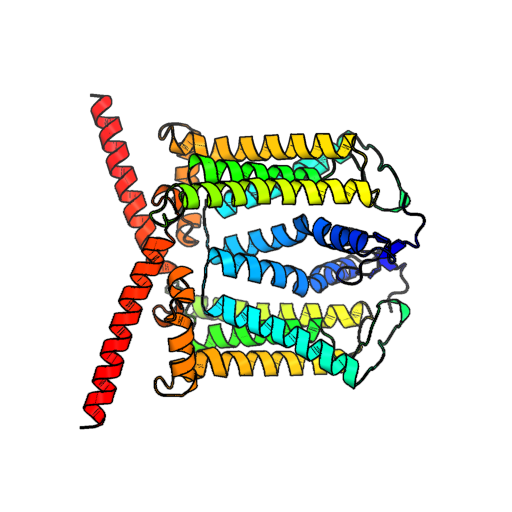1.562 17.969 -8.945 1 96.56 192 VAL B CA 1
ATOM 3502 C C . VAL B 1 192 ? 10.406 18.375 -8.031 1 96.56 192 VAL B C 1
ATOM 3504 O O . VAL B 1 192 ? 9.242 18.125 -8.352 1 96.56 192 VAL B O 1
ATOM 3507 N N . LEU B 1 193 ? 10.688 19.016 -6.953 1 96.5 193 LEU B N 1
ATOM 3508 C CA . LEU B 1 193 ? 9.68 19.328 -5.949 1 96.5 193 LEU B CA 1
ATOM 3509 C C . LEU B 1 193 ? 8.953 20.625 -6.285 1 96.5 193 LEU B C 1
ATOM 3511 O O . LEU B 1 19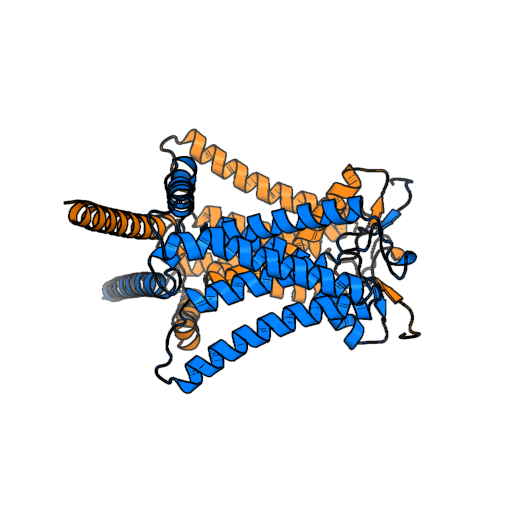3 ? 7.832 20.859 -5.828 1 96.5 193 LEU B O 1
ATOM 3515 N N . GLU B 1 194 ? 9.562 21.469 -7.121 1 96.06 194 GLU B N 1
ATOM 3516 C CA . GLU B 1 194 ? 9.008 22.812 -7.297 1 96.06 194 GLU B CA 1
ATOM 3517 C C . GLU B 1 194 ? 8.422 22.984 -8.695 1 96.06 194 GLU B C 1
ATOM 3519 O O . GLU B 1 194 ? 7.727 23.969 -8.969 1 96.06 194 GLU B O 1
ATOM 3524 N N . ASN B 1 195 ? 8.703 22.078 -9.594 1 96.5 195 ASN B N 1
ATOM 3525 C CA . ASN B 1 195 ? 8.125 22.234 -10.922 1 96.5 195 ASN B CA 1
ATOM 3526 C C . ASN B 1 195 ? 6.602 22.219 -10.883 1 96.5 195 ASN B C 1
ATOM 3528 O O . ASN B 1 195 ? 6.008 21.75 -9.906 1 96.5 195 ASN B O 1
ATOM 3532 N N . PRO B 1 196 ? 5.906 22.781 -11.859 1 95.75 196 PRO B N 1
ATOM 3533 C CA . PRO B 1 196 ? 4.453 22.969 -11.844 1 95.75 196 PRO B CA 1
ATOM 3534 C C . PRO B 1 196 ? 3.689 21.656 -11.727 1 95.75 196 PRO B C 1
ATOM 3536 O O . PRO B 1 196 ? 2.619 21.609 -11.117 1 95.75 196 PRO B O 1
ATOM 3539 N N . VAL B 1 197 ? 4.156 20.641 -12.281 1 95.5 197 VAL B N 1
ATOM 3540 C CA . VAL B 1 197 ? 3.48 19.344 -12.234 1 95.5 197 VAL B CA 1
ATOM 3541 C C . VAL B 1 197 ? 3.504 18.797 -10.812 1 95.5 197 VAL B C 1
ATOM 3543 O O . VAL B 1 197 ? 2.475 18.359 -10.289 1 95.5 197 VAL B O 1
ATOM 3546 N N . SER B 1 198 ? 4.648 18.828 -10.195 1 96.81 198 SER B N 1
ATOM 3547 C CA . SER B 1 198 ? 4.777 18.359 -8.828 1 96.81 198 SER B CA 1
ATOM 3548 C C . SER B 1 198 ? 3.936 19.203 -7.867 1 96.81 198 SER B C 1
ATOM 3550 O O . SER B 1 198 ? 3.357 18.672 -6.918 1 96.81 198 SER B O 1
ATOM 3552 N N . THR B 1 199 ? 3.867 20.5 -8.141 1 95.19 199 THR B N 1
ATOM 3553 C CA . THR B 1 199 ? 3.043 21.391 -7.332 1 95.19 199 THR B CA 1
ATOM 3554 C C . THR B 1 199 ? 1.563 21.062 -7.504 1 95.19 199 THR B C 1
ATOM 3556 O O . THR B 1 199 ? 0.819 21 -6.523 1 95.19 199 THR B O 1
ATOM 3559 N N . TRP B 1 200 ? 1.245 20.812 -8.742 1 92.12 200 TRP B N 1
ATOM 3560 C CA . TRP B 1 200 ? -0.142 20.469 -9.031 1 92.12 200 TRP B CA 1
ATOM 3561 C C . TRP B 1 200 ? -0.512 19.141 -8.383 1 92.12 200 TRP B C 1
ATOM 3563 O O . TRP B 1 200 ? -1.626 18.969 -7.879 1 92.12 200 TRP B O 1
ATOM 3573 N N . LEU B 1 201 ? 0.399 18.203 -8.273 1 94.25 201 LEU B N 1
ATOM 3574 C CA . LEU B 1 201 ? 0.181 16.891 -7.68 1 94.25 201 LEU B CA 1
ATOM 3575 C C . LEU B 1 201 ? 0.329 16.953 -6.164 1 94.25 201 LEU B C 1
ATOM 3577 O O . LEU B 1 201 ? 0.055 15.961 -5.469 1 94.25 201 LEU B O 1
ATOM 3581 N N . GLN B 1 202 ? 0.819 18.078 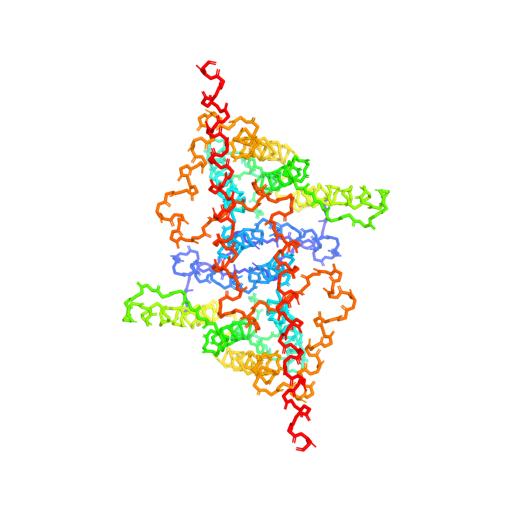-5.676 1 96.19 202 GLN B N 1
ATOM 3582 C CA . GLN B 1 202 ? 1.009 18.312 -4.25 1 96.19 202 GLN B CA 1
ATOM 3583 C C . GLN B 1 202 ? 1.984 17.297 -3.652 1 96.19 202 GLN B C 1
ATOM 3585 O O . GLN B 1 202 ? 1.711 16.703 -2.605 1 96.19 202 GLN B O 1
ATOM 3590 N N . ILE B 1 203 ? 3.096 17.078 -4.406 1 97.75 203 ILE B N 1
ATOM 3591 C CA . ILE B 1 203 ? 4.184 16.234 -3.918 1 97.75 203 ILE B CA 1
ATOM 3592 C C . ILE B 1 203 ? 4.988 17 -2.865 1 97.75 203 ILE B C 1
ATOM 3594 O O . ILE B 1 203 ? 5.277 18.188 -3.031 1 97.75 203 ILE B O 1
ATOM 3598 N N . ARG B 1 204 ? 5.336 16.328 -1.803 1 97.62 204 ARG B N 1
ATOM 3599 C CA . ARG B 1 204 ? 6.09 16.953 -0.729 1 97.62 204 ARG B CA 1
ATOM 3600 C C . ARG B 1 204 ? 7.242 16.078 -0.265 1 97.62 204 ARG B C 1
ATOM 3602 O O . ARG B 1 204 ? 7.25 14.867 -0.531 1 97.62 204 ARG B O 1
ATOM 3609 N N . ASP B 1 205 ? 8.219 16.594 0.325 1 97.56 205 ASP B N 1
ATOM 3610 C CA . ASP B 1 205 ? 9.258 15.898 1.074 1 97.56 205 ASP B CA 1
ATOM 3611 C C . ASP B 1 205 ? 9.156 16.203 2.568 1 97.56 205 ASP B C 1
ATOM 3613 O O . ASP B 1 205 ? 9.859 17.078 3.08 1 97.56 205 ASP B O 1
ATOM 3617 N N . GLY B 1 206 ? 8.344 15.406 3.193 1 96.75 206 GLY B N 1
ATOM 3618 C CA . GLY B 1 206 ? 8.094 15.633 4.609 1 96.75 206 GLY B CA 1
ATOM 3619 C C . GLY B 1 206 ? 9.344 15.531 5.461 1 96.75 206 GLY B C 1
ATOM 3620 O O . GLY B 1 206 ? 9.508 16.281 6.422 1 96.75 206 GLY B O 1
ATOM 3621 N N . TRP B 1 207 ? 10.234 14.695 5.117 1 96.31 207 TRP B N 1
ATOM 3622 C CA . TRP B 1 207 ? 11.422 14.438 5.926 1 96.31 207 TRP B CA 1
ATOM 3623 C C . TRP B 1 207 ? 12.445 15.555 5.762 1 96.31 207 TRP B C 1
ATOM 3625 O O . TRP B 1 207 ? 13.383 15.664 6.551 1 96.31 207 TRP B O 1
ATOM 3635 N N . ALA B 1 208 ? 12.266 16.359 4.758 1 94.25 208 ALA B N 1
ATOM 3636 C CA . ALA B 1 208 ? 13.133 17.516 4.617 1 94.25 208 ALA B CA 1
ATOM 3637 C C . ALA B 1 208 ? 12.836 18.562 5.695 1 94.25 208 ALA B C 1
ATOM 3639 O O . ALA B 1 208 ? 13.68 19.406 6 1 94.25 208 ALA B O 1
ATOM 3640 N N . ILE B 1 209 ? 11.617 18.484 6.27 1 94.69 209 ILE B N 1
ATOM 3641 C CA . ILE B 1 209 ? 11.188 19.484 7.242 1 94.69 209 ILE B CA 1
ATOM 3642 C C . ILE B 1 209 ? 11.125 18.859 8.633 1 94.69 209 ILE B C 1
ATOM 3644 O O . ILE B 1 209 ? 11.625 19.438 9.602 1 94.69 209 ILE B O 1
ATOM 3648 N N . TRP B 1 210 ? 10.523 17.734 8.695 1 94.81 210 TRP B N 1
ATOM 3649 C CA . TRP B 1 210 ? 10.32 17.094 9.984 1 94.81 210 TRP B CA 1
ATOM 3650 C C . TRP B 1 210 ? 11.047 15.75 10.055 1 94.81 210 TRP B C 1
ATOM 3652 O O . TRP B 1 210 ? 11.086 15.016 9.062 1 94.81 210 TRP B O 1
ATOM 3662 N N . SER B 1 211 ? 11.492 15.391 11.219 1 92.56 211 SER B N 1
ATOM 3663 C CA . SER B 1 211 ? 12.32 14.203 11.398 1 92.56 211 SER B CA 1
ATOM 3664 C C . SER B 1 211 ? 11.492 12.93 11.266 1 92.56 211 SER B C 1
ATOM 3666 O O . SER B 1 211 ? 12.047 11.836 11.125 1 92.56 211 SER B O 1
ATOM 3668 N N . ASP B 1 212 ? 10.195 13 11.359 1 93.06 212 ASP B N 1
ATOM 3669 C CA . ASP B 1 212 ? 9.344 11.82 11.203 1 93.06 212 ASP B CA 1
ATOM 3670 C C . ASP B 1 212 ? 8.445 11.961 9.977 1 93.06 212 ASP B C 1
ATOM 3672 O O . ASP B 1 212 ? 7.395 11.312 9.891 1 93.06 212 ASP B O 1
ATOM 3676 N N . GLY B 1 213 ? 8.758 12.898 9.078 1 94.19 213 GLY B N 1
ATOM 3677 C CA . GLY B 1 213 ? 7.996 13.109 7.863 1 94.19 213 GLY B CA 1
ATOM 3678 C C . GLY B 1 213 ? 6.738 13.93 8.086 1 94.19 213 GLY B C 1
ATOM 3679 O O . GLY B 1 213 ? 5.926 14.086 7.172 1 94.19 213 GLY B O 1
ATOM 3680 N N . GLY B 1 214 ? 6.48 14.383 9.305 1 94.25 214 GLY B N 1
ATOM 3681 C CA . GLY B 1 214 ? 5.34 15.234 9.625 1 94.25 214 GLY B CA 1
ATOM 3682 C C . GLY B 1 214 ? 4.215 14.484 10.312 1 94.25 214 GLY B C 1
ATOM 3683 O O . GLY B 1 214 ? 3.15 15.055 10.57 1 94.25 214 GLY B O 1
ATOM 3684 N N . ARG B 1 215 ? 4.449 13.242 10.633 1 92.69 215 ARG B N 1
ATOM 3685 C CA . ARG B 1 215 ? 3.396 12.375 11.164 1 92.69 215 ARG B CA 1
ATOM 3686 C C . ARG B 1 215 ? 2.883 12.898 12.5 1 92.69 215 ARG B C 1
ATOM 3688 O O . ARG B 1 215 ? 1.676 13.07 12.688 1 92.69 215 ARG B O 1
ATOM 3695 N N . GLU B 1 216 ? 3.734 13.164 13.414 1 93.38 216 GLU B N 1
ATOM 3696 C CA . GLU B 1 216 ? 3.324 13.578 14.758 1 93.38 216 GLU B CA 1
ATOM 3697 C C . GLU B 1 216 ? 2.658 14.945 14.734 1 93.38 216 GLU B C 1
ATOM 3699 O O . GLU B 1 216 ? 1.591 15.133 15.32 1 93.38 216 GLU B O 1
ATOM 3704 N N . VAL B 1 217 ? 3.234 15.898 14.055 1 94.38 217 VAL B N 1
ATOM 3705 C CA . VAL B 1 217 ? 2.717 17.266 14.023 1 94.38 217 VAL B CA 1
ATOM 3706 C C . VAL B 1 217 ? 1.345 17.281 13.352 1 94.38 217 VAL B C 1
ATOM 3708 O O . VAL B 1 217 ? 0.446 18 13.789 1 94.38 217 VAL B O 1
ATOM 3711 N N . GLU B 1 218 ? 1.215 16.531 12.336 1 95.31 218 GLU B N 1
ATOM 3712 C CA . GLU B 1 218 ? -0.066 16.453 11.641 1 95.31 218 GLU B CA 1
ATOM 3713 C C . GLU B 1 218 ? -1.136 15.812 12.516 1 95.31 218 GLU B C 1
ATOM 3715 O O . GLU B 1 218 ? -2.285 16.25 12.523 1 95.31 218 GLU B O 1
ATOM 3720 N N . TRP B 1 219 ? -0.772 14.773 13.234 1 96.12 219 TRP B N 1
ATOM 3721 C CA . TRP B 1 219 ? -1.717 14.125 14.141 1 96.12 219 TRP B CA 1
ATOM 3722 C C . TRP B 1 219 ? -2.139 15.078 15.25 1 96.12 219 TRP B C 1
ATOM 3724 O O . TRP B 1 219 ? -3.318 15.141 15.609 1 96.12 219 TRP B O 1
ATOM 3734 N N . GLN B 1 220 ? -1.198 15.812 15.82 1 96.06 220 GLN B N 1
ATOM 3735 C CA . GLN B 1 220 ? -1.505 16.766 16.875 1 96.06 220 GLN B CA 1
ATOM 3736 C C . GLN B 1 220 ? -2.477 17.844 16.391 1 96.06 220 GLN B C 1
ATOM 3738 O O . GLN B 1 220 ? -3.383 18.234 17.125 1 96.06 220 GLN B O 1
ATOM 3743 N N . ARG B 1 221 ? -2.27 18.25 15.211 1 95.94 221 ARG B N 1
ATOM 3744 C CA . ARG B 1 221 ? -3.168 19.25 14.641 1 95.94 221 ARG B CA 1
ATOM 3745 C C . ARG B 1 221 ? -4.57 18.688 14.453 1 95.94 221 ARG B C 1
ATOM 3747 O O . ARG B 1 221 ? -5.562 19.359 14.758 1 95.94 221 ARG B O 1
ATOM 3754 N N . TRP B 1 222 ? -4.652 17.531 13.914 1 96.44 222 TRP B N 1
ATOM 3755 C CA . TRP B 1 222 ? -5.949 16.875 13.773 1 96.44 222 TRP B CA 1
ATOM 3756 C C . TRP B 1 222 ? -6.633 16.719 15.125 1 96.44 222 TRP B C 1
ATOM 3758 O O . TRP B 1 222 ? -7.82 17.016 15.266 1 96.44 222 TRP B O 1
ATOM 3768 N N . ARG B 1 223 ? -5.828 16.266 16.078 1 96.38 223 ARG B N 1
ATOM 3769 C CA . ARG B 1 223 ? -6.371 16.016 17.406 1 96.38 223 ARG B CA 1
ATOM 3770 C C . ARG B 1 223 ? -6.918 17.297 18.031 1 96.38 223 ARG B C 1
ATOM 3772 O O . ARG B 1 223 ? -7.984 17.281 18.641 1 96.38 223 ARG B O 1
ATOM 3779 N N . ALA B 1 224 ? -6.215 18.375 17.859 1 96.25 224 ALA B N 1
ATOM 3780 C CA . ALA B 1 224 ? -6.66 19.656 18.359 1 96.25 224 ALA B CA 1
ATOM 3781 C C . ALA B 1 224 ? -7.98 20.078 17.734 1 96.25 224 ALA B C 1
ATOM 3783 O O . ALA B 1 224 ? -8.898 20.516 18.422 1 96.25 224 ALA B O 1
ATOM 3784 N N . GLU B 1 225 ? -8.102 19.906 16.438 1 95.06 225 GLU B N 1
ATOM 3785 C CA . GLU B 1 225 ? -9.336 20.25 15.734 1 95.06 225 GLU B CA 1
ATOM 3786 C C . GLU B 1 225 ? -10.477 19.312 16.125 1 95.06 225 GLU B C 1
ATOM 3788 O O . GLU B 1 225 ? -11.625 19.734 16.234 1 95.06 225 GLU B O 1
ATOM 3793 N N . TRP B 1 226 ? -10.117 18.047 16.266 1 93.56 226 TRP B N 1
ATOM 3794 C CA . TRP B 1 226 ? -11.086 17.031 16.672 1 93.56 226 TRP B CA 1
ATOM 3795 C C . TRP B 1 226 ? -11.68 17.359 18.047 1 93.56 226 TRP B C 1
ATOM 3797 O O . TRP B 1 226 ? -12.898 17.312 18.219 1 93.56 226 TRP B O 1
ATOM 3807 N N . GLU B 1 227 ? -10.875 17.734 18.969 1 93.38 227 GLU B N 1
ATOM 3808 C CA . GLU B 1 227 ? -11.312 18.062 20.312 1 93.38 227 GLU B CA 1
ATOM 3809 C C . GLU B 1 227 ? -12.125 19.359 20.328 1 93.38 227 GLU B C 1
ATOM 3811 O O . GLU B 1 227 ? -13.086 19.484 21.094 1 93.38 227 GLU B O 1
ATOM 3816 N N . LYS B 1 228 ? -11.719 20.25 19.5 1 92.88 228 LYS B N 1
ATOM 3817 C CA . LYS B 1 228 ? -12.469 21.5 19.375 1 92.88 228 LYS B CA 1
ATOM 3818 C C . LYS B 1 228 ? -13.891 21.234 18.891 1 92.88 228 LYS B C 1
ATOM 3820 O O . LYS B 1 228 ? -14.852 21.812 19.406 1 92.88 228 LYS B O 1
ATOM 3825 N N . GLN B 1 229 ? -14.078 20.406 17.938 1 88.31 229 GLN B N 1
ATOM 3826 C CA . GLN B 1 229 ? -15.383 20.094 17.375 1 88.31 229 GLN B CA 1
ATOM 3827 C C . GLN B 1 229 ? -16.25 19.328 18.375 1 88.31 229 GLN B C 1
ATOM 3829 O O . GLN B 1 229 ? -17.469 19.516 18.422 1 88.31 229 GLN B O 1
ATOM 3834 N N . LYS B 1 230 ? -15.641 18.484 19.094 1 85.94 230 LYS B N 1
ATOM 3835 C CA . LYS B 1 230 ? -16.359 17.734 20.125 1 85.94 230 LYS B CA 1
ATOM 3836 C C . LYS B 1 230 ? -16.938 18.656 21.188 1 85.94 230 LYS B C 1
ATOM 3838 O O . LYS B 1 230 ? -18.062 18.484 21.641 1 85.94 230 LYS B O 1
ATOM 3843 N N . LYS B 1 231 ? -16.172 19.594 21.578 1 85.31 231 LYS B N 1
ATOM 3844 C CA . LYS B 1 231 ? -16.609 20.562 22.594 1 85.31 231 LYS B CA 1
ATOM 3845 C C . LYS B 1 231 ? -17.781 21.406 22.094 1 85.31 231 LYS B C 1
ATOM 3847 O O . LYS B 1 231 ? -18.734 21.656 22.828 1 85.31 231 LYS B O 1
ATOM 3852 N N . VAL B 1 232 ? -17.734 21.766 20.906 1 82.31 232 VAL B N 1
ATOM 3853 C CA . VAL B 1 232 ? -18.797 22.578 20.312 1 82.31 232 VAL B CA 1
ATOM 3854 C C . VAL B 1 232 ? -20.062 21.75 20.172 1 82.31 232 VAL B C 1
ATOM 3856 O O . VAL B 1 232 ? -21.172 22.234 20.438 1 82.31 232 VAL B O 1
ATOM 3859 N N . GLY B 1 233 ? -19.906 20.469 19.766 1 75.19 233 GLY B N 1
ATOM 3860 C CA . GLY B 1 233 ? -21.062 19.578 19.641 1 75.19 233 GLY B CA 1
ATOM 3861 C C . GLY B 1 233 ? -21.75 19.328 20.969 1 75.19 233 GLY B C 1
ATOM 3862 O O . GLY B 1 233 ? -22.984 19.266 21.031 1 75.19 233 GLY B O 1
ATOM 3863 N N . GLN B 1 234 ? -21.016 19.172 21.969 1 73.94 234 GLN B N 1
ATOM 3864 C CA . GLN B 1 234 ? -21.547 18.938 23.297 1 73.94 234 GLN B CA 1
ATOM 3865 C C . GLN B 1 234 ? -22.297 20.172 23.812 1 73.94 234 GLN B C 1
ATOM 3867 O O . GLN B 1 234 ? -23.344 20.047 24.453 1 73.94 234 GLN B O 1
ATOM 3872 N N . LEU B 1 235 ? -21.703 21.297 23.453 1 70 235 LEU B N 1
ATOM 3873 C CA . LEU B 1 235 ? -22.344 22.547 23.859 1 70 235 LEU B CA 1
ATOM 3874 C C . LEU B 1 235 ? -23.672 22.734 23.156 1 70 235 LEU B C 1
ATOM 3876 O O . LEU B 1 235 ? -24.641 23.219 23.766 1 70 235 LEU B O 1
ATOM 3880 N N . LYS B 1 236 ? -23.812 22.359 22.078 1 72.44 236 LYS B N 1
ATOM 3881 C CA . LYS B 1 236 ? -25.047 22.484 21.297 1 72.44 236 LYS B CA 1
ATOM 3882 C C . LYS B 1 236 ? -26.109 21.516 21.797 1 72.44 236 LYS B C 1
ATOM 3884 O O . LYS B 1 236 ? -27.297 21.859 21.844 1 72.44 236 LYS B O 1
ATOM 3889 N N . THR B 1 237 ? -25.672 20.297 22.078 1 69.62 237 THR B N 1
ATOM 3890 C CA . THR B 1 237 ? -26.625 19.312 22.578 1 69.62 237 THR B CA 1
ATOM 3891 C C . THR B 1 237 ? -27.078 19.656 23.984 1 69.62 237 THR B C 1
ATOM 3893 O O . THR B 1 237 ? -28.234 19.422 24.344 1 69.62 237 THR B O 1
ATOM 3896 N N . GLY B 1 238 ? -26.141 20.203 24.766 1 62.91 238 GLY B N 1
ATOM 3897 C CA . GLY B 1 238 ? -26.5 20.641 26.094 1 62.91 238 GLY B CA 1
ATOM 3898 C C . GLY B 1 238 ? -27.469 21.812 26.094 1 62.91 238 GLY B C 1
ATOM 3899 O O . GLY B 1 238 ? -28.375 21.875 26.938 1 62.91 238 GLY B O 1
ATOM 3900 N N . THR B 1 239 ? -27.344 22.688 25.172 1 62.03 239 THR B N 1
ATOM 3901 C CA . THR B 1 239 ? -28.219 23.844 25.094 1 62.03 239 THR B CA 1
ATOM 3902 C C . THR B 1 239 ? -29.609 23.453 24.609 1 62.03 239 THR B C 1
ATOM 3904 O O . THR B 1 239 ? -30.594 24.141 24.891 1 62.03 239 THR B O 1
ATOM 3907 N N . LYS B 1 240 ? -29.734 22.406 23.859 1 57.88 240 LYS B N 1
ATOM 3908 C CA . LYS B 1 240 ? -31.047 21.984 23.406 1 57.88 240 LYS B CA 1
ATOM 3909 C C . LYS B 1 240 ? -31.797 21.25 24.5 1 57.88 240 LYS B C 1
ATOM 3911 O O . LYS B 1 240 ? -33 20.969 24.375 1 57.88 240 LYS B O 1
ATOM 3916 N N . ARG B 1 241 ? -31.172 20.781 25.438 1 54.12 241 ARG B N 1
ATOM 3917 C CA . ARG B 1 241 ? -31.812 20.078 26.547 1 54.12 241 ARG B CA 1
ATOM 3918 C C . ARG B 1 241 ? -32.25 21.047 27.641 1 54.12 241 ARG B C 1
ATOM 3920 O O . ARG B 1 241 ? -32.875 20.641 28.625 1 54.12 241 ARG B O 1
ATOM 3927 N N . LEU B 1 242 ? -31.859 22.281 27.438 1 46.44 242 LEU B N 1
ATOM 3928 C CA . LEU B 1 242 ? -32.438 23.266 28.344 1 46.44 242 LEU B CA 1
ATOM 3929 C C . LEU B 1 242 ? -33.625 23.953 27.719 1 46.44 242 LEU B C 1
ATOM 3931 O O . LEU B 1 242 ? -33.656 24.219 26.516 1 46.44 242 LEU B O 1
#

Foldseek 3Di:
DPPDDDDDDQLLDADFDPVDPVRVVLSVLLNVLVVVLVVLVVCCLVVLEPLSVLLNVLLVVLLVVQVVVCVVVVDPAQDNVRHDGGPAAPSSLLSLLLVLLLVLVCCVPFADDDDPPDVVVSVVVNVCVNVVSVVSSVSNLVSCVVSRGHDPVNNVVSNVNSNVSNVVSCCQAPVCCLVPVPDPSVVVNVCCCPPPVNVVSVRDHQRSPDRNSCVVVVVVVVVVVVVVVVVVVVVVVVVVVD/DPPDDDDDDQLLDADFDPVDPVRVVLSVLLNVLVVVLVVLVVCCLVVLEPLSVLLNVLLVVLLVVQVVVCVVVVDPAQDNVRHDGGPAAPSSLLSLLLVLLLVLVCCVPFADDDDPVDVVVSVVVNVCVNVVSVVSSVSNLVSCVVSRGHDPVNNVVSNVNSNVSNVVSCCLAPVCCLVPVPDPSVVVNVCCCPPPVNVVSVRDHQRSPDRNSCVVVVVVVVVVVVVVVVVVVVVVVVVVVD

Sequence (484 aa):
MSEGQKASLDLTHVLYNDDSIFSLGLALITLSPILLMASYAALAVMTREYLVIVMWTGQLFGEALNYAIKHAIKQDRPIQSIGNGYGFPSSHSQYMGYFATFLICHMYFRHRFASTGWKPIDQLWRLVVYVGLLCWAGAVAYSRHYLEYHNWHQISWGLGTGSSLGFSIYLACELIPTKYPTSFLSQVKLFVLENPVSTWLQIRDGWAIWSDGGREVEWQRWRAEWEKQKKVGQLKTGTKRLMSEGQKASLDLTHVLYNDDSIFSLGLALITLSPILLMASYAALAVMTREYLVIVMWTGQLFGEALNYAIKHAIKQDRPIQSIGNGYGFPSSHSQYMGYFATFLICHMYFRHRFASTGWKPIDQLWRLVVYVGLLCWAGAVAYSRHYLEYHNWHQISWGLGTGSSLGFSIYLACELIPTKYPTSFLSQVKLFVLENPVSTWLQIRDGWAIWSDGGREVEWQRWRAEWEKQKKVGQLKTGTKRL

Radius of gyration: 24.89 Å; Cα contacts (8 Å, |Δi|>4): 658; chains: 2; bounding box: 63×74×55 Å

Organism: Agaricus bisporus var. burnettii (strain JB137-S8 / ATCC MYA-4627 / FGSC 10392) (NCBI:txid597362)

Nearest PDB structures (foldseek):
  5jki-assembly1_A  TM=7.690E-01  e=2.401E-03  Bacillus subtilis subsp. subtilis str. 168
  8op8-assembly1_A  TM=3.629E-01  e=5.725E+00  Thermochaetoides thermophila
  6ivo-assembly1_A  TM=2.936E-01  e=9.280E+00  Klebsiella pneumoniae
  5jki-assembly1_A  TM=7.690E-01  e=2.447E-03  Bacillus subtilis subsp. subtilis str. 168
  8op8-assembly1_A  TM=3.664E-01  e=5.761E+00  Thermochaetoides thermophila

Solvent-accessible surface area (backbone atoms only — not comparable to full-atom values): 24969 Å² total; per-residue (Å²): 126,84,85,55,66,71,37,70,40,71,93,48,53,39,61,26,35,73,88,34,68,67,38,48,52,33,51,57,47,53,47,44,64,64,31,49,51,37,21,41,52,47,42,28,69,73,63,25,32,44,65,52,42,51,51,43,53,50,49,53,49,48,53,53,51,43,52,51,46,15,71,70,67,57,34,71,32,78,42,62,89,83,48,88,67,56,26,31,47,24,57,68,19,16,50,31,21,18,52,38,36,32,50,49,49,42,46,69,75,56,46,48,78,85,75,81,83,46,66,68,58,48,51,49,51,51,49,50,53,54,52,48,40,51,49,50,33,48,49,31,38,47,26,36,41,76,62,44,53,39,48,69,68,27,35,51,49,7,29,50,52,13,28,52,47,17,44,49,50,40,38,53,71,45,49,45,25,66,77,36,67,83,38,71,49,19,49,50,51,50,48,57,53,62,35,69,67,29,52,73,66,49,41,40,55,38,60,82,78,28,50,60,43,43,54,67,64,51,42,52,51,50,50,52,54,52,52,52,50,50,54,52,52,50,50,53,56,54,56,68,75,99,126,82,84,55,66,71,38,70,40,71,93,47,54,37,60,28,36,72,90,34,70,67,37,46,52,33,50,58,47,53,48,44,63,65,31,48,51,35,21,40,53,47,42,29,71,74,63,22,33,44,67,52,44,52,51,42,52,51,49,51,50,49,52,52,50,43,53,51,47,15,69,71,67,57,34,70,32,78,42,63,88,82,49,88,66,55,28,32,48,25,57,67,19,16,51,31,22,20,53,37,37,31,50,50,50,43,47,69,76,56,44,47,76,85,77,82,81,45,66,71,57,47,51,49,50,52,46,50,53,54,51,47,39,52,48,51,34,48,49,32,38,47,26,36,42,74,61,44,52,35,49,70,67,27,35,52,49,7,30,49,51,13,28,52,48,16,45,49,50,41,38,52,70,45,50,44,24,68,77,37,68,82,38,70,51,20,49,51,51,49,47,58,51,62,35,69,67,29,52,73,66,50,42,41,55,38,60,82,78,27,48,57,44,43,54,66,65,52,42,52,52,50,49,53,53,52,53,53,52,52,52,52,52,50,51,52,56,55,56,68,74,98

pLDDT: mean 92.37, std 9.62, range [44.47, 98.94]

InterPro domains:
  IPR000326 Phosphatidic acid phosphatase type 2/haloperoxidase [PF01569] (80-170)
  IPR000326 Phosphatidic acid phosphatase type 2/haloperoxidase [SM00014] (50-170)
  IPR036938 Phosphatidic acid phosphatase type 2/haloperoxidase superfamily [SSF48317] (35-175)
  IPR039667 Dolichyldiphosphatase, PAP2 domain [cd03382] (9-167)

Secondary structure (DSSP, 8-state):
---SPEEE-GGG--EEETT-HHHHHHHHHTTHHHHHHHHHHHHHHHH-BHHHHHHHHHHHHHHHHHHHHHHHH-PPPSSGGG-SS--SSPHHHHHHHHHHHHHHHHHHHT--PPP-S-HHHHHHHHHHHHHHHHHHHHHHHHHHHHTTS--HHHHHHHHHHHHHHHHHHHIIIIIHHHH-TTSHHHHHHHHHHHSHHHHHHT-B-GGGT-TTTTHHHHHHHHHHHHHHHHHHHHHHHHHHT-/---SPEEE-GGG--EEETT-HHHHHHHHHTTHHHHHHHHHHHHHHHH-BHHHHHHHHHHHHHHHHHHHHHHHH-PPPSSGGG-SS--SSPHHHHHHHHHHHHHHHHHHHT--PPP-S-HHHHHHHHHHHHHHHHHHHHHHHHHHHHTTS--HHHHHHHHHHHHHHHHHHHIIIIIHHHH-TTSHHHHHHHHHHHSHHHHHHT-B-GGGT-TTTTHHHHHHHHHHHHHHHHHHHHHHHHHHT-